Protein AF-A0A1F6B228-F1 (afdb_monomer_lite)

InterPro domains:
  IPR008949 Isoprenoid synthase domain superfamily [SSF48576] (364-583)

Organism: NCBI:txid1798397

Sequence (684 aa):
MNNAIENLRYTPLNIPSGSLLDMESRSGYDFNAFLFERIEQVRRDLQSYGTLFQTDKNGYFFKAIFGQNGKITDAFYLWENIAYKVLLARNNSDVLIGDDRKSFLDPFPVQINAAAFTRILSEELSNISRENGDEKVRTALSAINRRTWPIRERLGNYIFGHELGSDSNIFFFLAAGHIIRESDYEAEKILTHLRTNNLFNKESFEQCPPLYAFLSQIILIYGEDTEFEKFVLGLHDNMMESSWDDWKVGLRLLRGIFDRFEYIFGDKDRENGRVKLDLDISKKSLVLNVNKALRERFMFKVYSERSQVIAVETIRDAEADPDNFWEIIFDREIANTLKRLFTGKGMEKLKDNYEAAMAENKQKPDLFLMLAHSFGLPKKIAQILAATNHMAFGGALKPIDQIIDREHQRKGKQSMLAKNGLSRTLNSSLRTIVKVLKSTLDDQDLSEKFLDMLDISAEADEDSRNLTWESTPEEHFRVMYVINTAFSWFVEYFGNKTGLKDAGNYLSKYHANYLGLLYEIVCDIEDVMPQKITAESGKDYGTKITLPLTIMVNLTENELPDKLKPQLKDDIEFIKNFFEQEKNRKSKSLEQITGDAKNDLIKALNIGQKYRKYIVAKLLALPQLQKIYLQSHYFLKLGFDSFPVKDELNKRYYEIFKRVLDETWNKLQSFAEVNGDVKEEKPE

pLDDT: mean 73.5, std 18.26, range [21.94, 95.75]

Secondary structure (DSSP, 8-state):
-------------------S----------HHHHHHHHHHHHHHHHHHHHHHTT-STT-HHHHHHH-TT--HHHHHHHHHHHHHHHHHHGGGT-EEE---TT-TTS---EEEEHHHHHHHHHHHHHHH-SSSHHHHHHHHHHHHHTTSSSEEEETTEEEES-SSSS-STHHHHHHHHHHHHHHTT-HHHHHHHHHHTT-SSHHHHHH-HHHHHHHHHHHHHHS-HHHHHHHHHHHHHHTTSS-HHHHHHHHHHHHHHHHHHHHHH-----SS--------HHHHHHHHHHHHHHHHHHHHHHHHTPPPSS-HHHHHHHHHSGGGHHHHHIIIIIHHHHHHHH-STT-GGGHHHHHHHHHS-THHHHHHHHHHHHTT--HHHHHHHHHHHHHHIIIIIHHHHHHHHT--EETTEE-HHHHH-HHHHHHHHHHHHHHHHHHSTT-HHHHHHHHHHHHHHHHHHHHHHT--TT--HHHHHHHHHHHHHHHHHHHHHHHHHTT-HHHHHHHHHHHHHIIIIIHHHHHHHHHHS-SS--TTTTSSTTT---HHHHHHHT--GGGS-TTTGGGHHHHHHHHHHHHHHHHHH---STTT--THHHHHHHHHHHHHHHHHHHHHHHHHH-HHHHHHHHHHHHHHHHHHHTSS---HHHHHHHHHHHHHHHHHHHHHHHHHH-----------

Foldseek 3Di:
DDDDDDDPDPPPPDDDDDDPQDDDDDDDDPVVVVVVLQLVVVVVVVVCVVCLLVPPVVCVLVCVQQNPPRDSVVVLLLLLQLLQQLLLCVVVVQWDWDDPPDALPDQIKIKGALVSSLVSNLVSSCVSDVPQSVVNSVSVVVCQCVVSDQWHDDPRIIIRHDPPSDDNLVSLLSPLVNLCVVQVLALVSSQVVCVVSVCLDLVNLSRRLSNLLNNLVCSLVPNDLVRSLSNLVVSLVSLPDDDPVSNVSNVSSLCSNVVVVCVLPPPPDDDDPDDRPPDDPVSVVSNVVSVVVSLLVVLLVLLVPQDDLFDPVLQVVLVVPVVCNLVSRCVPRALVLLCVLQPDVPRPLQVVLSVQLNVPDSNLLSLQLLLLNLLSHHNNVSNLLSSLLSCLVSRAVVLVVCLVLVPQDDPNHGHPCVVPNDVSSNVRNVVSLVSSCVSCVSPPVVNVLLVVLVVLLVVLLVQQQVDDLPDDPVSLLVSLLSNFLSVLVSLCVSCVVSVLNQLSVLSSLLRSLQVRPLVVLLVVCCAQANPDDDQRHQQCQLRGCHLLLSLLLVDALVLDDPVCNVCSVVLSVLSVVLSNVCVVVSQGTLNRDDDPNNVSSVSSNVSSNVCQLSSLVVVVVPPVNVVSLVSSLVSLVSSLVSRSDDDPSSVVSSVVSNVSSVVSVVSSVVSNVPDDDPPPPDDD

Structure (mmCIF, N/CA/C/O backbone):
data_AF-A0A1F6B228-F1
#
_entry.id   AF-A0A1F6B228-F1
#
loop_
_atom_site.group_PDB
_atom_site.id
_atom_site.type_symbol
_atom_site.label_atom_id
_atom_site.label_alt_id
_atom_site.label_comp_id
_atom_site.label_asym_id
_atom_site.label_entity_id
_atom_site.label_seq_id
_atom_site.pdbx_PDB_ins_code
_atom_site.Cartn_x
_atom_site.Cartn_y
_atom_site.Cartn_z
_atom_site.occupancy
_atom_site.B_iso_or_equiv
_atom_site.auth_seq_id
_atom_site.auth_comp_id
_atom_site.auth_asym_id
_atom_site.auth_atom_id
_atom_site.pdbx_PDB_model_num
ATOM 1 N N . MET A 1 1 ? -28.358 -43.775 -11.595 1.00 25.27 1 MET A N 1
ATOM 2 C CA . MET A 1 1 ? -27.108 -44.248 -12.225 1.00 25.27 1 MET A CA 1
ATOM 3 C C . MET A 1 1 ? -26.102 -43.115 -12.144 1.00 25.27 1 MET A C 1
ATOM 5 O O . MET A 1 1 ? -26.347 -42.066 -12.720 1.00 25.27 1 MET A O 1
ATOM 9 N N . ASN A 1 2 ? -25.062 -43.320 -11.335 1.00 28.94 2 ASN A N 1
ATOM 10 C CA . ASN A 1 2 ? -23.889 -42.455 -11.192 1.00 28.94 2 ASN A CA 1
ATOM 11 C C . ASN A 1 2 ? -22.967 -42.548 -12.419 1.00 28.94 2 ASN A C 1
ATOM 13 O O . ASN A 1 2 ? -22.981 -43.581 -13.086 1.00 28.94 2 ASN A O 1
ATOM 17 N N . ASN A 1 3 ? -22.170 -41.491 -12.641 1.00 25.50 3 ASN A N 1
ATOM 18 C CA . ASN A 1 3 ? -20.716 -41.471 -12.931 1.00 25.50 3 ASN A CA 1
ATOM 19 C C . ASN A 1 3 ? -20.323 -40.002 -13.250 1.00 25.50 3 ASN A C 1
ATOM 21 O O . ASN A 1 3 ? -20.714 -39.496 -14.294 1.00 25.50 3 ASN A O 1
ATOM 25 N N . ALA A 1 4 ? -19.824 -39.175 -12.320 1.00 26.83 4 ALA A N 1
ATOM 26 C CA . ALA A 1 4 ? -18.502 -39.149 -11.662 1.00 26.83 4 ALA A CA 1
ATOM 27 C C . ALA A 1 4 ? -17.342 -38.668 -12.564 1.00 26.83 4 ALA A C 1
ATOM 29 O O . ALA A 1 4 ? -16.870 -39.458 -13.370 1.00 26.83 4 ALA A O 1
ATOM 30 N N . ILE A 1 5 ? -16.903 -37.409 -12.358 1.00 26.16 5 ILE A N 1
ATOM 31 C CA . ILE A 1 5 ? -15.515 -36.866 -12.285 1.00 26.16 5 ILE A CA 1
ATOM 32 C C . ILE A 1 5 ? -15.665 -35.536 -11.492 1.00 26.16 5 ILE A C 1
ATOM 34 O O . ILE A 1 5 ? -16.305 -34.620 -11.994 1.00 26.16 5 ILE A O 1
ATOM 38 N N . GLU A 1 6 ? -15.425 -35.402 -10.181 1.00 26.92 6 GLU A N 1
ATOM 39 C CA . GLU A 1 6 ? -14.188 -35.454 -9.369 1.00 26.92 6 GLU A CA 1
ATOM 40 C C . GLU A 1 6 ? -13.064 -34.460 -9.748 1.00 26.92 6 GLU A C 1
ATOM 42 O O . GLU A 1 6 ? -12.483 -34.530 -10.823 1.00 26.92 6 GLU A O 1
ATOM 47 N N . ASN A 1 7 ? -12.692 -33.624 -8.760 1.00 24.73 7 ASN A N 1
ATOM 48 C CA . ASN A 1 7 ? -11.518 -32.734 -8.645 1.00 24.73 7 ASN A CA 1
ATOM 49 C C . ASN A 1 7 ? -11.623 -31.270 -9.126 1.00 24.73 7 ASN A C 1
ATOM 51 O O . ASN A 1 7 ? -10.903 -30.840 -10.020 1.00 24.73 7 ASN A O 1
ATOM 55 N N . LEU A 1 8 ? -12.339 -30.442 -8.358 1.00 23.88 8 LEU A N 1
ATOM 56 C CA . LEU A 1 8 ? -11.770 -29.160 -7.917 1.00 23.88 8 LEU A CA 1
ATOM 57 C C . LEU A 1 8 ? -11.366 -29.320 -6.451 1.00 23.88 8 LEU A C 1
ATOM 59 O O . LEU A 1 8 ? -12.151 -29.110 -5.528 1.00 23.88 8 LEU A O 1
ATOM 63 N N . ARG A 1 9 ? -10.126 -29.778 -6.258 1.00 23.72 9 ARG A N 1
ATOM 64 C CA . ARG A 1 9 ? -9.445 -29.770 -4.966 1.00 23.72 9 ARG A CA 1
ATOM 65 C C . ARG A 1 9 ? -9.273 -28.313 -4.539 1.00 23.72 9 ARG A C 1
ATOM 67 O O . ARG A 1 9 ? -8.336 -27.648 -4.967 1.00 23.72 9 ARG A O 1
ATOM 74 N N . TYR A 1 10 ? -10.163 -27.832 -3.680 1.00 23.12 10 TYR A N 1
ATOM 75 C CA . TYR A 1 10 ? -9.790 -26.799 -2.725 1.00 23.12 10 TYR A CA 1
ATOM 76 C C . TYR A 1 10 ? -8.822 -27.466 -1.751 1.00 23.12 10 TYR A C 1
ATOM 78 O O . TYR A 1 10 ? -9.229 -28.189 -0.845 1.00 23.12 10 TYR A O 1
ATOM 86 N N . THR A 1 11 ? -7.524 -27.297 -1.985 1.00 21.94 11 THR A N 1
ATOM 87 C CA . THR A 1 11 ? -6.540 -27.548 -0.937 1.00 21.94 11 THR A CA 1
ATOM 88 C C . THR A 1 11 ? -6.763 -26.463 0.118 1.00 21.94 11 THR A C 1
ATOM 90 O O . THR A 1 11 ? -6.633 -25.282 -0.213 1.00 21.94 11 THR A O 1
ATOM 93 N N . PRO A 1 12 ? -7.124 -26.805 1.366 1.00 23.69 12 PRO A N 1
ATOM 94 C CA . PRO A 1 12 ? -7.121 -25.831 2.439 1.00 23.69 12 PRO A CA 1
ATOM 95 C C . PRO A 1 12 ? -5.658 -25.475 2.693 1.00 23.69 12 PRO A C 1
ATOM 97 O O . PRO A 1 12 ? -4.878 -26.307 3.159 1.00 23.69 12 PRO A O 1
ATOM 100 N N . LEU A 1 13 ? -5.253 -24.260 2.330 1.00 22.14 13 LEU A N 1
ATOM 101 C CA . LEU A 1 13 ? -3.966 -23.746 2.769 1.00 22.14 13 LEU A CA 1
ATOM 102 C C . LEU A 1 13 ? -4.090 -23.415 4.254 1.00 22.14 13 LEU A C 1
ATOM 104 O O . LEU A 1 13 ? -4.792 -22.485 4.648 1.00 22.14 13 LEU A O 1
ATOM 108 N N . ASN A 1 14 ? -3.427 -24.260 5.046 1.00 23.16 14 ASN A N 1
ATOM 109 C CA . ASN A 1 14 ? -3.038 -24.036 6.429 1.00 23.16 14 ASN A CA 1
ATOM 110 C C . ASN A 1 14 ? -2.755 -22.555 6.673 1.00 23.16 14 ASN A C 1
ATOM 112 O O . ASN A 1 14 ? -1.840 -21.997 6.074 1.00 23.16 14 ASN A O 1
ATOM 116 N N . ILE A 1 15 ? -3.507 -21.959 7.591 1.00 23.72 15 ILE A N 1
ATOM 117 C CA . ILE A 1 15 ? -3.133 -20.715 8.252 1.00 23.72 15 ILE A CA 1
ATOM 118 C C . ILE A 1 15 ? -2.202 -21.133 9.396 1.00 23.72 15 ILE A C 1
ATOM 120 O O . ILE A 1 15 ? -2.685 -21.739 10.358 1.00 23.72 15 ILE A O 1
ATOM 124 N N . PRO A 1 16 ? -0.885 -20.863 9.340 1.00 22.61 16 PRO A N 1
ATOM 125 C CA . PRO A 1 16 ? -0.080 -20.884 10.544 1.00 22.61 16 PRO A CA 1
ATOM 126 C C . PRO A 1 16 ? -0.587 -19.747 11.429 1.00 22.61 16 PRO A C 1
ATOM 128 O O . PRO A 1 16 ? -0.636 -18.584 11.033 1.00 22.61 16 PRO A O 1
ATOM 131 N N . SER A 1 17 ? -1.027 -20.111 12.623 1.00 29.27 17 SER A N 1
ATOM 132 C CA . SER A 1 17 ? -1.380 -19.187 13.689 1.00 29.27 17 SER A CA 1
ATOM 133 C C . SER A 1 17 ? -0.135 -18.448 14.200 1.00 29.27 17 SER A C 1
ATOM 135 O O . SER A 1 17 ? 0.769 -19.089 14.733 1.00 29.27 17 SER A O 1
ATOM 137 N N . GLY A 1 18 ? -0.139 -17.118 14.087 1.00 21.98 18 GLY A N 1
ATOM 138 C CA . GLY A 1 18 ? 0.826 -16.164 14.658 1.00 21.98 18 GLY A CA 1
ATOM 139 C C . GLY A 1 18 ? 0.994 -14.983 13.692 1.00 21.98 18 GLY A C 1
ATOM 140 O O . GLY A 1 18 ? 1.109 -15.209 12.501 1.00 21.98 18 GLY A O 1
ATOM 141 N N . SER A 1 19 ? 0.957 -13.703 14.047 1.00 24.83 19 SER A N 1
ATOM 142 C CA . SER A 1 19 ? 0.969 -12.996 15.323 1.00 24.83 19 SER A CA 1
ATOM 143 C C . SER A 1 19 ? 0.242 -11.655 15.093 1.00 24.83 19 SER A C 1
ATOM 145 O O . SER A 1 19 ? 0.479 -10.956 14.107 1.00 24.83 19 SER A O 1
ATOM 147 N N . LEU A 1 20 ? -0.686 -11.313 15.992 1.00 28.52 20 LEU A N 1
ATOM 148 C CA . LEU A 1 20 ? -1.066 -9.928 16.268 1.00 28.52 20 LEU A CA 1
ATOM 149 C C . LEU A 1 20 ? 0.197 -9.263 16.819 1.00 28.52 20 LEU A C 1
ATOM 151 O O . LEU A 1 20 ? 0.476 -9.487 17.990 1.00 28.52 20 LEU A O 1
ATOM 155 N N . LEU A 1 21 ? 0.941 -8.539 15.972 1.00 24.02 21 LEU A N 1
ATOM 156 C CA . LEU A 1 21 ? 2.101 -7.696 16.303 1.00 24.02 21 LEU A CA 1
ATOM 157 C C . LEU A 1 21 ? 2.553 -7.802 17.766 1.00 24.02 21 LEU A C 1
ATOM 159 O O . LEU A 1 21 ? 1.971 -7.165 18.648 1.00 24.02 21 LEU A O 1
ATOM 163 N N . ASP A 1 22 ? 3.591 -8.613 17.959 1.00 27.20 22 ASP A N 1
ATOM 164 C CA . ASP A 1 22 ? 4.391 -8.781 19.165 1.00 27.20 22 ASP A CA 1
ATOM 165 C C . ASP A 1 22 ? 4.436 -7.517 20.036 1.00 27.20 22 ASP A C 1
ATOM 167 O O . ASP A 1 22 ? 5.222 -6.592 19.820 1.00 27.20 22 ASP A O 1
ATOM 171 N N . MET A 1 23 ? 3.621 -7.515 21.090 1.00 24.86 23 MET A N 1
ATOM 172 C CA . MET A 1 23 ? 4.014 -6.880 22.336 1.00 24.86 23 MET A CA 1
ATOM 173 C C . MET A 1 23 ? 4.769 -7.928 23.156 1.00 24.86 23 MET A C 1
ATOM 175 O O . MET A 1 23 ? 4.203 -8.925 23.589 1.00 24.86 23 MET A O 1
ATOM 179 N N . GLU A 1 24 ? 6.046 -7.620 23.374 1.00 25.58 24 GLU A N 1
ATOM 180 C CA . GLU A 1 24 ? 6.898 -8.072 24.479 1.00 25.58 24 GLU A CA 1
ATOM 181 C C . GLU A 1 24 ? 7.749 -9.337 24.269 1.00 25.58 24 GLU A C 1
ATOM 183 O O . GLU A 1 24 ? 7.374 -10.489 24.464 1.00 25.58 24 GLU A O 1
ATOM 188 N N . SER A 1 25 ? 9.015 -9.064 23.963 1.00 27.27 25 SER A N 1
ATOM 189 C CA . SER A 1 25 ? 10.137 -9.987 24.025 1.00 27.27 25 SER A CA 1
ATOM 190 C C . SER A 1 25 ? 10.429 -10.503 25.449 1.00 27.27 25 SER A C 1
ATOM 192 O O . SER A 1 25 ? 10.703 -9.710 26.346 1.00 27.27 25 SER A O 1
ATOM 194 N N . ARG A 1 26 ? 10.555 -11.835 25.570 1.00 28.95 26 ARG A N 1
ATOM 195 C CA . ARG A 1 26 ? 11.426 -12.624 26.481 1.00 28.95 26 ARG A CA 1
ATOM 196 C C . ARG A 1 26 ? 11.286 -12.444 28.009 1.00 28.95 26 ARG A C 1
ATOM 198 O O . ARG A 1 26 ? 11.948 -11.608 28.608 1.00 28.95 26 ARG A O 1
ATOM 205 N N . SER A 1 27 ? 10.683 -13.434 28.673 1.00 25.88 27 SER A N 1
ATOM 206 C CA . SER A 1 27 ? 11.381 -14.364 29.594 1.00 25.88 27 SER A CA 1
ATOM 207 C C . SER A 1 27 ? 10.422 -15.478 30.042 1.00 25.88 27 SER A C 1
ATOM 209 O O . SER A 1 27 ? 9.221 -15.267 30.152 1.00 25.88 27 SER A O 1
ATOM 211 N N . GLY A 1 28 ? 10.944 -16.699 30.185 1.00 30.45 28 GLY A N 1
ATOM 212 C CA . GLY A 1 28 ? 10.152 -17.924 30.304 1.00 30.45 28 GLY A CA 1
ATOM 213 C C . GLY A 1 28 ? 9.230 -17.972 31.523 1.00 30.45 28 GLY A C 1
ATOM 214 O O . GLY A 1 28 ? 9.692 -17.949 32.658 1.00 30.45 28 GLY A O 1
ATOM 215 N N . TYR A 1 29 ? 7.938 -18.123 31.253 1.00 30.42 29 TYR A N 1
ATOM 216 C CA . TYR A 1 29 ? 6.919 -18.650 32.156 1.00 30.42 29 TYR A CA 1
ATOM 217 C C . TYR A 1 29 ? 5.883 -19.344 31.263 1.00 30.42 29 TYR A C 1
ATOM 219 O O . TYR A 1 29 ? 5.405 -18.741 30.302 1.00 30.42 29 TYR A O 1
ATOM 227 N N . ASP A 1 30 ? 5.582 -20.620 31.513 1.00 33.47 30 ASP A N 1
ATOM 228 C CA . ASP A 1 30 ? 4.653 -21.401 30.684 1.00 33.47 30 ASP A CA 1
ATOM 229 C C . ASP A 1 30 ? 3.194 -20.995 30.973 1.00 33.47 30 ASP A C 1
ATOM 231 O O . ASP A 1 30 ? 2.464 -21.605 31.754 1.00 33.47 30 ASP A O 1
ATOM 235 N N . PHE A 1 31 ? 2.804 -19.881 30.356 1.00 32.62 31 PHE A N 1
ATOM 236 C CA . PHE A 1 31 ? 1.506 -19.212 30.444 1.00 32.62 31 PHE A CA 1
ATOM 237 C C . PHE A 1 31 ? 0.342 -20.083 29.938 1.00 32.62 31 PHE A C 1
ATOM 239 O O . PHE A 1 31 ? -0.798 -19.917 30.373 1.00 32.62 31 PHE A O 1
ATOM 246 N N . ASN A 1 32 ? 0.622 -21.062 29.073 1.00 30.61 32 ASN A N 1
ATOM 247 C CA . ASN A 1 32 ? -0.397 -21.947 28.512 1.00 30.61 32 ASN A CA 1
ATOM 248 C C . ASN A 1 32 ? -0.885 -22.989 29.529 1.00 30.61 32 ASN A C 1
ATOM 250 O O . ASN A 1 32 ? -2.069 -23.331 29.524 1.00 30.61 32 ASN A O 1
ATOM 254 N N . ALA A 1 33 ? -0.018 -23.433 30.447 1.00 30.38 33 ALA A N 1
ATOM 255 C CA . ALA A 1 33 ? -0.403 -24.313 31.553 1.00 30.38 33 ALA A CA 1
ATOM 256 C C . ALA A 1 33 ? -1.314 -23.594 32.571 1.00 30.38 33 ALA A C 1
ATOM 258 O O . ALA A 1 33 ? -2.300 -24.165 33.035 1.00 30.38 33 ALA A O 1
ATOM 259 N N . PHE A 1 34 ? -1.051 -22.309 32.835 1.00 35.34 34 PHE A N 1
ATOM 260 C CA . PHE A 1 34 ? -1.865 -21.449 33.707 1.00 35.34 34 PHE A CA 1
ATOM 261 C C . PHE A 1 34 ? -3.243 -21.107 33.101 1.00 35.34 34 PHE A C 1
ATOM 263 O O . PHE A 1 34 ? -4.259 -21.101 33.803 1.00 35.34 34 PHE A O 1
ATOM 270 N N . LEU A 1 35 ? -3.311 -20.878 31.782 1.00 33.84 35 LEU A N 1
ATOM 271 C CA . LEU A 1 35 ? -4.570 -20.609 31.073 1.00 33.84 35 LEU A CA 1
ATOM 272 C C . LEU A 1 35 ? -5.521 -21.813 31.090 1.00 33.84 35 LEU A C 1
ATOM 274 O O . LEU A 1 35 ? -6.735 -21.659 31.234 1.00 33.84 35 LEU A O 1
ATOM 278 N N . PHE A 1 36 ? -4.979 -23.023 30.949 1.00 37.59 36 PHE A N 1
ATOM 279 C CA . PHE A 1 36 ? -5.780 -24.242 30.872 1.00 37.59 36 PHE A CA 1
ATOM 280 C C . PHE A 1 36 ? -6.438 -24.606 32.214 1.00 37.59 36 PHE A C 1
ATOM 282 O O . PHE A 1 36 ? -7.551 -25.149 32.223 1.00 37.59 36 PHE A O 1
ATOM 289 N N . GLU A 1 37 ? -5.794 -24.253 33.330 1.00 38.16 37 GLU A N 1
ATOM 290 C CA . GLU A 1 37 ? -6.343 -24.338 34.690 1.00 38.16 37 GLU A CA 1
ATOM 291 C C . GLU A 1 37 ? -7.512 -23.357 34.881 1.00 38.16 37 GLU A C 1
ATOM 293 O O . GLU A 1 37 ? -8.592 -23.762 35.308 1.00 38.16 37 GLU A O 1
ATOM 298 N N . ARG A 1 38 ? -7.353 -22.096 34.452 1.00 41.47 38 ARG A N 1
ATOM 299 C CA . ARG A 1 38 ? -8.376 -21.030 34.548 1.00 41.47 38 ARG A CA 1
ATOM 300 C C . ARG A 1 38 ? -9.681 -21.349 33.811 1.00 41.47 38 ARG A C 1
ATOM 302 O O . ARG A 1 38 ? -10.763 -21.049 34.302 1.00 41.47 38 ARG A O 1
ATOM 309 N N . ILE A 1 39 ? -9.579 -21.978 32.647 1.00 39.31 39 ILE A N 1
ATOM 310 C CA . ILE A 1 39 ? -10.704 -22.359 31.773 1.00 39.31 39 ILE A CA 1
ATOM 311 C C . ILE A 1 39 ? -11.535 -23.495 32.393 1.00 39.31 39 ILE A C 1
ATOM 313 O O . ILE A 1 39 ? -12.764 -23.494 32.335 1.00 39.31 39 ILE A O 1
ATOM 317 N N . GLU A 1 40 ? -10.861 -24.466 33.012 1.00 41.00 40 GLU A N 1
ATOM 318 C CA . GLU A 1 40 ? -11.509 -25.583 33.711 1.00 41.00 40 GLU A CA 1
ATOM 319 C C . GLU A 1 40 ? -12.174 -25.123 35.003 1.00 41.00 40 GLU A C 1
ATOM 321 O O . GLU A 1 40 ? -13.224 -25.629 35.389 1.00 41.00 40 GLU A O 1
ATOM 326 N N . GLN A 1 41 ? -11.549 -24.144 35.653 1.00 42.03 41 GLN A N 1
ATOM 327 C CA . GLN A 1 41 ? -12.025 -23.508 36.865 1.00 42.03 41 GLN A CA 1
ATOM 328 C C . GLN A 1 41 ? -13.347 -22.771 36.594 1.00 42.03 41 GLN A C 1
ATOM 330 O O . GLN A 1 41 ? -14.344 -23.142 37.193 1.00 42.03 41 GLN A O 1
ATOM 335 N N . VAL A 1 42 ? -13.426 -21.895 35.579 1.00 39.69 42 VAL A N 1
ATOM 336 C CA . VAL A 1 42 ? -14.672 -21.178 35.202 1.00 39.69 42 VAL A CA 1
ATOM 337 C C . VAL A 1 42 ? -15.832 -22.131 34.896 1.00 39.69 42 VAL A C 1
ATOM 339 O O . VAL A 1 42 ? -16.987 -21.860 35.225 1.00 39.69 42 VAL A O 1
ATOM 342 N N . ARG A 1 43 ? -15.559 -23.282 34.276 1.00 39.59 43 ARG A N 1
ATOM 343 C CA . ARG A 1 43 ? -16.605 -24.278 34.030 1.00 39.59 43 ARG A CA 1
ATOM 344 C C . ARG A 1 43 ? -17.006 -25.055 35.283 1.00 39.59 43 ARG A C 1
ATOM 346 O O . ARG A 1 43 ? -18.199 -25.307 35.474 1.00 39.59 43 ARG A O 1
ATOM 353 N N . ARG A 1 44 ? -16.040 -25.464 36.109 1.00 42.50 44 ARG A N 1
ATOM 354 C CA . ARG A 1 44 ? -16.334 -26.045 37.427 1.00 42.50 44 ARG A CA 1
ATOM 355 C C . ARG A 1 44 ? -17.098 -25.052 38.284 1.00 42.50 44 ARG A C 1
ATOM 357 O O . ARG A 1 44 ? -17.966 -25.491 39.017 1.00 42.50 44 ARG A O 1
ATOM 364 N N . ASP A 1 45 ? -16.851 -23.759 38.127 1.00 42.19 45 ASP A N 1
ATOM 365 C CA . ASP A 1 45 ? -17.530 -22.679 38.826 1.00 42.19 45 ASP A CA 1
ATOM 366 C C . ASP A 1 45 ? -18.967 -22.507 38.331 1.00 42.19 45 ASP A C 1
ATOM 368 O O . ASP A 1 45 ? -19.891 -22.509 39.135 1.00 42.19 45 ASP A O 1
ATOM 372 N N . LEU A 1 46 ? -19.221 -22.538 37.019 1.00 40.44 46 LEU A N 1
ATOM 373 C CA . LEU A 1 46 ? -20.589 -22.583 36.473 1.00 40.44 46 LEU A CA 1
ATOM 374 C C . LEU A 1 46 ? -21.409 -23.776 37.005 1.00 40.44 46 LEU A C 1
ATOM 376 O O . LEU A 1 46 ? -22.591 -23.626 37.317 1.00 40.44 46 LEU A O 1
ATOM 380 N N . GLN A 1 47 ? -20.791 -24.952 37.150 1.00 41.25 47 GLN A N 1
ATOM 381 C CA . GLN A 1 47 ? -21.428 -26.117 37.779 1.00 41.25 47 GLN A CA 1
ATOM 382 C C . GLN A 1 47 ? -21.512 -25.980 39.308 1.00 41.25 47 GLN A C 1
ATOM 384 O O . GLN A 1 47 ? -22.511 -26.387 39.907 1.00 41.25 47 GLN A O 1
ATOM 389 N N . SER A 1 48 ? -20.503 -25.378 39.941 1.00 40.69 48 SER A N 1
ATOM 390 C CA . SER A 1 48 ? -20.428 -25.215 41.388 1.00 40.69 48 SER A CA 1
ATOM 391 C C . SER A 1 48 ? -21.381 -24.139 41.896 1.00 40.69 48 SER A C 1
ATOM 393 O O . SER A 1 48 ? -21.854 -24.267 43.017 1.00 40.69 48 SER A O 1
ATOM 395 N N . TYR A 1 49 ? -21.764 -23.143 41.092 1.00 44.28 49 TYR A N 1
ATOM 396 C CA . TYR A 1 49 ? -22.763 -22.140 41.466 1.00 44.28 49 TYR A CA 1
ATOM 397 C C . TYR A 1 49 ? -24.173 -22.724 41.513 1.00 44.28 49 TYR A C 1
ATOM 399 O O . TYR A 1 49 ? -24.895 -22.470 42.477 1.00 44.28 49 TYR A O 1
ATOM 407 N N . GLY A 1 50 ? -24.514 -23.620 40.579 1.00 39.22 50 GLY A N 1
ATOM 408 C CA . GLY A 1 50 ? -25.686 -24.490 40.718 1.00 39.22 50 GLY A CA 1
ATOM 409 C C . GLY A 1 50 ? -25.672 -25.270 42.039 1.00 39.22 50 GLY A C 1
ATOM 410 O O . GLY A 1 50 ? -26.721 -25.445 42.656 1.00 39.22 50 GLY A O 1
ATOM 411 N N . THR A 1 51 ? -24.482 -25.647 42.528 1.00 38.97 51 THR A N 1
ATOM 412 C CA . THR A 1 51 ? -24.305 -26.276 43.848 1.00 38.97 51 THR A CA 1
ATOM 413 C C . THR A 1 51 ? -24.128 -25.305 45.029 1.00 38.97 51 THR A C 1
ATOM 415 O O . THR A 1 51 ? -24.426 -25.705 46.143 1.00 38.97 51 THR A O 1
ATOM 418 N N . LEU A 1 52 ? -23.734 -24.033 44.857 1.00 41.62 52 LEU A N 1
ATOM 419 C CA . LEU A 1 52 ? -23.624 -23.015 45.924 1.00 41.62 52 LEU A CA 1
ATOM 420 C C . LEU A 1 52 ? -25.004 -22.551 46.393 1.00 41.62 52 LEU A C 1
ATOM 422 O O . LEU A 1 52 ? -25.191 -22.262 47.571 1.00 41.62 52 LEU A O 1
ATOM 426 N N . PHE A 1 53 ? -26.002 -22.582 45.508 1.00 43.28 53 PHE A N 1
ATOM 427 C CA . PHE A 1 53 ? -27.409 -22.493 45.911 1.00 43.28 53 PHE A CA 1
ATOM 428 C C . PHE A 1 53 ? -27.899 -23.754 46.654 1.00 43.28 53 PHE A C 1
ATOM 430 O O . PHE A 1 53 ? -28.962 -23.723 47.270 1.00 43.28 53 PHE A O 1
ATOM 437 N N . GLN A 1 54 ? -27.126 -24.848 46.627 1.00 40.81 54 GLN A N 1
ATOM 438 C CA . GLN A 1 54 ? -27.419 -26.128 47.286 1.00 40.81 54 GLN A CA 1
ATOM 439 C C . GLN A 1 54 ? -26.527 -26.412 48.517 1.00 40.81 54 GLN A C 1
ATOM 441 O O . GLN A 1 54 ? -26.806 -27.364 49.245 1.00 40.81 54 GLN A O 1
ATOM 446 N N . THR A 1 55 ? -25.464 -25.635 48.787 1.00 43.19 55 THR A N 1
ATOM 447 C CA . THR A 1 55 ? -24.452 -25.968 49.816 1.00 43.19 55 THR A C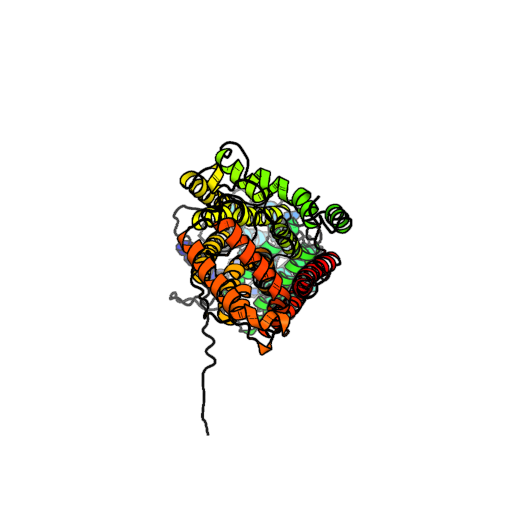A 1
ATOM 448 C C . THR A 1 55 ? -24.835 -25.603 51.249 1.00 43.19 55 THR A C 1
ATOM 450 O O . THR A 1 55 ? -24.144 -26.027 52.181 1.00 43.19 55 THR A O 1
ATOM 453 N N . ASP A 1 56 ? -25.949 -24.907 51.485 1.00 50.00 56 ASP A N 1
ATOM 454 C CA . ASP A 1 56 ? -26.532 -24.890 52.824 1.00 50.00 56 ASP A CA 1
ATOM 455 C C . ASP A 1 56 ? -27.163 -26.264 53.065 1.00 50.00 56 ASP A C 1
ATOM 457 O O . ASP A 1 56 ? -28.290 -26.522 52.645 1.00 50.00 56 ASP A O 1
ATOM 461 N N . LYS A 1 57 ? -26.415 -27.163 53.719 1.00 44.75 57 LYS A N 1
ATOM 462 C CA . LYS A 1 57 ? -26.783 -28.569 53.965 1.00 44.75 57 LYS A CA 1
ATOM 463 C C . LYS A 1 57 ? -28.173 -28.772 54.603 1.00 44.75 57 LYS A C 1
ATOM 465 O O . LYS A 1 57 ? -28.606 -29.915 54.666 1.00 44.75 57 LYS A O 1
ATOM 470 N N . ASN A 1 58 ? -28.877 -27.712 55.029 1.00 50.00 58 ASN A N 1
ATOM 471 C CA . ASN A 1 58 ? -30.287 -27.732 55.454 1.00 50.00 58 ASN A CA 1
ATOM 472 C C . ASN A 1 58 ? -31.165 -26.565 54.913 1.00 50.00 58 ASN A C 1
ATOM 474 O O . ASN A 1 58 ? -32.351 -26.465 55.267 1.00 50.00 58 ASN A O 1
ATOM 478 N N . GLY A 1 59 ? -30.617 -25.676 54.072 1.00 57.88 59 GLY A N 1
ATOM 479 C CA . GLY A 1 59 ? -31.300 -24.491 53.532 1.00 57.88 59 GLY A CA 1
ATOM 480 C C . GLY A 1 59 ? -31.732 -23.469 54.591 1.00 57.88 59 GLY A C 1
ATOM 481 O O . GLY A 1 59 ? -32.709 -22.758 54.374 1.00 57.88 59 GLY A O 1
ATOM 482 N N . TYR A 1 60 ? -31.078 -23.429 55.754 1.00 67.12 60 TYR A N 1
ATOM 483 C CA . TYR A 1 60 ? -31.457 -22.580 56.886 1.00 67.12 60 TYR A CA 1
ATOM 484 C C . TYR A 1 60 ? -31.391 -21.083 56.553 1.00 67.12 60 TYR A C 1
ATOM 486 O O . TYR A 1 60 ? -32.368 -20.368 56.767 1.00 67.12 60 TYR A O 1
ATOM 494 N N . PHE A 1 61 ? -30.281 -20.609 55.983 1.00 67.44 61 PHE A N 1
ATOM 495 C CA . PHE A 1 61 ? -30.109 -19.197 55.622 1.00 67.44 61 PHE A CA 1
ATOM 496 C C . PHE A 1 61 ? -31.033 -18.798 54.475 1.00 67.44 61 PHE A C 1
ATOM 498 O O . PHE A 1 61 ? -31.654 -17.738 54.509 1.00 67.44 61 PHE A O 1
ATOM 505 N N . PHE A 1 62 ? -31.182 -19.688 53.494 1.00 71.25 62 PHE A N 1
ATOM 506 C CA . PHE A 1 62 ? -32.108 -19.493 52.387 1.00 71.25 62 PHE A CA 1
ATOM 507 C C . PHE A 1 62 ? -33.558 -19.375 52.891 1.00 71.25 62 PHE A C 1
ATOM 509 O O . PHE A 1 62 ? -34.244 -18.407 52.574 1.00 71.25 62 PHE A O 1
ATOM 516 N N . LYS A 1 63 ? -34.006 -20.291 53.760 1.00 73.62 63 LYS A N 1
ATOM 517 C CA . LYS A 1 63 ? -35.349 -20.252 54.367 1.00 73.62 63 LYS A CA 1
ATOM 518 C C . LYS A 1 63 ? -35.548 -19.047 55.286 1.00 73.62 63 LYS A C 1
ATOM 520 O O . LYS A 1 63 ? -36.656 -18.526 55.348 1.00 73.62 63 LYS A O 1
ATOM 525 N N . ALA A 1 64 ? -34.510 -18.585 55.982 1.00 75.25 64 ALA A N 1
ATOM 526 C CA . ALA A 1 64 ? -34.591 -17.394 56.828 1.00 75.25 64 ALA A CA 1
ATOM 527 C C . ALA A 1 64 ? -34.800 -16.108 56.005 1.00 75.25 64 ALA A C 1
ATOM 529 O O . ALA A 1 64 ? -35.516 -15.201 56.430 1.00 75.25 64 ALA A O 1
ATOM 530 N N . ILE A 1 65 ? -34.219 -16.038 54.805 1.00 74.94 65 ILE A N 1
ATOM 531 C CA . ILE A 1 65 ? -34.325 -14.867 53.928 1.00 74.94 65 ILE A CA 1
ATOM 532 C C . ILE A 1 65 ? -35.589 -14.933 53.054 1.00 74.94 65 ILE A C 1
ATOM 534 O O . ILE A 1 65 ? -36.344 -13.958 52.999 1.00 74.94 65 ILE A O 1
ATOM 538 N N . PHE A 1 66 ? -35.862 -16.078 52.422 1.00 76.12 66 PHE A N 1
ATOM 539 C CA . PHE A 1 66 ? -36.913 -16.244 51.404 1.00 76.12 66 PHE A CA 1
ATOM 540 C C . PHE A 1 66 ? -38.148 -17.025 51.888 1.00 76.12 66 PHE A C 1
ATOM 542 O O . PHE A 1 66 ? -39.127 -17.158 51.157 1.00 76.12 66 PHE A O 1
ATOM 549 N N . GLY A 1 67 ? -38.144 -17.522 53.126 1.00 74.69 67 GLY A N 1
ATOM 550 C CA . GLY A 1 67 ? -39.226 -18.338 53.677 1.00 74.69 67 GLY A CA 1
ATOM 551 C C . GLY A 1 67 ? -39.183 -19.801 53.219 1.00 74.69 67 GLY A C 1
ATOM 552 O O . GLY A 1 67 ? -38.348 -20.212 52.416 1.00 74.69 67 GLY A O 1
ATOM 553 N N . GLN A 1 68 ? -40.109 -20.616 53.737 1.00 72.56 68 GLN A N 1
ATOM 554 C CA . GLN A 1 68 ? -40.169 -22.056 53.432 1.00 72.56 68 GLN A CA 1
ATOM 555 C C . GLN A 1 68 ? -40.517 -22.369 51.966 1.00 72.56 68 GLN A C 1
ATOM 557 O O . GLN A 1 68 ? -40.165 -23.444 51.489 1.00 72.56 68 GLN A O 1
ATOM 562 N N . ASN A 1 69 ? -41.158 -21.429 51.262 1.00 71.25 69 ASN A N 1
ATOM 563 C CA . ASN A 1 69 ? -41.591 -21.573 49.868 1.00 71.25 69 ASN A CA 1
ATOM 564 C C . ASN A 1 69 ? -40.703 -20.811 48.864 1.00 71.25 69 ASN A C 1
ATOM 566 O O . ASN A 1 69 ? -41.070 -20.712 47.694 1.00 71.25 69 ASN A O 1
ATOM 570 N N . GLY A 1 70 ? -39.577 -20.237 49.306 1.00 67.88 70 GLY A N 1
ATOM 571 C CA . GLY A 1 70 ? -38.676 -19.484 48.431 1.00 67.88 70 GLY A CA 1
ATOM 572 C C . GLY A 1 70 ? -38.088 -20.351 47.314 1.00 67.88 70 GLY A C 1
ATOM 573 O O . GLY A 1 70 ? -37.784 -21.529 47.527 1.00 67.88 70 GLY A O 1
ATOM 574 N N . LYS A 1 71 ? -37.904 -19.774 46.124 1.00 68.25 71 LYS A N 1
ATOM 575 C CA . LYS A 1 71 ? -37.283 -20.443 44.971 1.00 68.25 71 LYS A CA 1
ATOM 576 C C . LYS A 1 71 ? -35.856 -19.958 44.767 1.00 68.25 71 LYS A C 1
ATOM 578 O O . LYS A 1 71 ? -35.531 -18.805 45.026 1.00 68.25 71 LYS A O 1
ATOM 583 N N . ILE A 1 72 ? -34.992 -20.828 44.249 1.00 65.69 72 ILE A N 1
ATOM 584 C CA . ILE A 1 72 ? -33.594 -20.478 43.939 1.00 65.69 72 ILE A CA 1
ATOM 585 C C . ILE A 1 72 ? -33.519 -19.282 42.973 1.00 65.69 72 ILE A C 1
ATOM 587 O O . ILE A 1 72 ? -32.628 -18.445 43.095 1.00 65.69 72 ILE A O 1
ATOM 591 N N . THR A 1 73 ? -34.498 -19.156 42.074 1.00 66.19 73 THR A N 1
ATOM 592 C CA . THR A 1 73 ? -34.661 -17.997 41.185 1.00 66.19 73 THR A CA 1
ATOM 593 C C . THR A 1 73 ? -34.794 -16.678 41.946 1.00 66.19 73 THR A C 1
ATOM 595 O O . THR A 1 73 ? -34.257 -15.674 41.497 1.00 66.19 73 THR A O 1
ATOM 598 N N . ASP A 1 74 ? -35.429 -16.673 43.120 1.00 73.06 74 ASP A N 1
ATOM 599 C CA . ASP A 1 74 ? -35.623 -15.463 43.930 1.00 73.06 74 ASP A CA 1
ATOM 600 C C . ASP A 1 74 ? -34.295 -14.987 44.532 1.00 73.06 74 ASP A C 1
ATOM 602 O O . ASP A 1 74 ? -34.011 -13.790 44.577 1.00 73.06 74 ASP A O 1
ATOM 606 N N . ALA A 1 75 ? -33.439 -15.931 44.937 1.00 71.44 75 ALA A N 1
ATOM 607 C CA . ALA A 1 75 ? -32.080 -15.614 45.356 1.00 71.44 75 ALA A CA 1
ATOM 608 C C . ALA A 1 75 ? -31.239 -15.102 44.188 1.00 71.44 75 ALA A C 1
ATOM 610 O O . ALA A 1 75 ? -30.489 -14.147 44.360 1.00 71.44 75 ALA A O 1
ATOM 611 N N . PHE A 1 76 ? -31.382 -15.697 43.004 1.00 71.31 76 PHE A N 1
ATOM 612 C CA . PHE A 1 76 ? -30.685 -15.234 41.808 1.00 71.31 76 PHE A CA 1
ATOM 613 C C . PHE A 1 76 ? -31.074 -13.790 41.448 1.00 71.31 76 PHE A C 1
ATOM 615 O O . PHE A 1 76 ? -30.189 -12.957 41.276 1.00 71.31 76 PHE A O 1
ATOM 622 N N . TYR A 1 77 ? -32.367 -13.450 41.467 1.00 77.12 77 TYR A N 1
ATOM 623 C CA . TYR A 1 77 ? -32.837 -12.081 41.215 1.00 77.12 77 TYR A CA 1
ATOM 624 C C . TYR A 1 77 ? -32.371 -11.075 42.267 1.00 77.12 77 TYR A C 1
ATOM 626 O O . TYR A 1 77 ? -31.980 -9.962 41.916 1.00 77.12 77 TYR A O 1
ATOM 634 N N . LEU A 1 78 ? -32.354 -11.462 43.547 1.00 80.69 78 LEU A N 1
ATOM 635 C CA . LEU A 1 78 ? -31.771 -10.620 44.593 1.00 80.69 78 LEU A CA 1
ATOM 636 C C . LEU A 1 78 ? -30.300 -10.303 44.280 1.00 80.69 78 LEU A C 1
ATOM 638 O O . LEU A 1 78 ? -29.860 -9.166 44.440 1.00 80.69 78 LEU A O 1
ATOM 642 N N . TRP A 1 79 ? -29.542 -11.288 43.801 1.00 77.50 79 TRP A N 1
ATOM 643 C CA . TRP A 1 79 ? -28.130 -11.111 43.473 1.00 77.50 79 TRP A CA 1
ATOM 644 C C . TRP A 1 79 ? -27.876 -10.247 42.253 1.00 77.50 79 TRP A C 1
ATOM 646 O O . TRP A 1 79 ? -26.986 -9.398 42.295 1.00 77.50 79 TRP A O 1
ATOM 656 N N . GLU A 1 80 ? -28.657 -10.439 41.197 1.00 82.12 80 GLU A N 1
ATOM 657 C CA . GLU A 1 80 ? -28.642 -9.568 40.025 1.00 82.12 80 GLU A CA 1
ATOM 658 C C . GLU A 1 80 ? -28.896 -8.112 40.429 1.00 82.12 80 GLU A C 1
ATOM 660 O O . GLU A 1 80 ? -28.116 -7.224 40.079 1.00 82.12 80 GLU A O 1
ATOM 665 N N . ASN A 1 81 ? -29.929 -7.872 41.245 1.00 87.38 81 ASN A N 1
ATOM 666 C CA . ASN A 1 81 ? -30.275 -6.533 41.716 1.00 87.38 81 ASN A CA 1
ATOM 667 C C . ASN A 1 81 ? -29.177 -5.913 42.590 1.00 87.38 81 ASN A C 1
ATOM 669 O O . ASN A 1 81 ? -28.830 -4.747 42.398 1.00 87.38 81 ASN A O 1
ATOM 673 N N . ILE A 1 82 ? -28.606 -6.670 43.535 1.00 87.94 82 ILE A N 1
ATOM 674 C CA . ILE A 1 82 ? -27.506 -6.182 44.381 1.00 87.94 82 ILE A CA 1
ATOM 675 C C . ILE A 1 82 ? -26.289 -5.845 43.518 1.00 87.94 82 ILE A C 1
ATOM 677 O O . ILE A 1 82 ? -25.731 -4.758 43.661 1.00 87.94 82 ILE A O 1
ATOM 681 N N . ALA A 1 83 ? -25.883 -6.741 42.614 1.00 85.88 83 ALA A N 1
ATOM 682 C CA . ALA A 1 83 ? -24.735 -6.514 41.740 1.00 85.88 83 ALA A CA 1
ATOM 683 C C . ALA A 1 83 ? -24.940 -5.268 40.866 1.00 85.88 83 ALA A C 1
ATOM 685 O O . ALA A 1 83 ? -24.049 -4.425 40.768 1.00 85.88 83 ALA A O 1
ATOM 686 N N . TYR A 1 84 ? -26.137 -5.101 40.307 1.00 90.44 84 TYR A N 1
ATOM 687 C CA . TYR A 1 84 ? -26.494 -3.924 39.525 1.00 90.44 84 TYR A CA 1
ATOM 688 C C . TYR A 1 84 ? -26.494 -2.629 40.355 1.00 90.44 84 TYR A C 1
ATOM 690 O O . TYR A 1 84 ? -25.882 -1.640 39.955 1.00 90.44 84 TYR A O 1
ATOM 698 N N . LYS A 1 85 ? -27.095 -2.618 41.550 1.00 91.50 85 LYS A N 1
ATOM 699 C CA . LYS A 1 85 ? -27.080 -1.434 42.428 1.00 91.50 85 LYS A CA 1
ATOM 700 C C . LYS A 1 85 ? -25.671 -1.049 42.871 1.00 91.50 85 LYS A C 1
ATOM 702 O O . LYS A 1 85 ? -25.345 0.136 42.913 1.00 91.50 85 LYS A O 1
ATOM 707 N N . VAL A 1 86 ? -24.823 -2.032 43.166 1.00 90.44 86 VAL A N 1
ATOM 708 C CA . VAL A 1 86 ? -23.400 -1.800 43.449 1.00 90.44 86 VAL A CA 1
ATOM 709 C C . VAL A 1 86 ? -22.707 -1.220 42.214 1.00 90.44 86 VAL A C 1
ATOM 711 O O . VAL A 1 86 ? -21.965 -0.251 42.337 1.00 90.44 86 VAL A O 1
ATOM 714 N N . LEU A 1 87 ? -22.994 -1.733 41.015 1.00 88.88 87 LEU A N 1
ATOM 715 C CA . LEU A 1 87 ? -22.441 -1.203 39.766 1.00 88.88 87 LEU A CA 1
ATOM 716 C C . LEU A 1 87 ? -22.800 0.279 39.558 1.00 88.88 87 LEU A C 1
ATOM 718 O O . LEU A 1 87 ? -21.943 1.034 39.099 1.00 88.88 87 LEU A O 1
ATOM 722 N N . LEU A 1 88 ? -24.024 0.696 39.904 1.00 89.25 88 LEU A N 1
ATOM 723 C CA . LEU A 1 88 ? -24.470 2.095 39.830 1.00 89.25 88 LEU A CA 1
ATOM 724 C C . LEU A 1 88 ? -23.851 2.985 40.917 1.00 89.25 88 LEU A C 1
ATOM 726 O O . LEU A 1 88 ? -23.547 4.152 40.664 1.00 89.25 88 LEU A O 1
ATOM 730 N N . ALA A 1 89 ? -23.636 2.446 42.121 1.00 87.81 89 ALA A N 1
ATOM 731 C CA . ALA A 1 89 ? -23.073 3.188 43.251 1.00 87.81 89 ALA A CA 1
ATOM 732 C C . ALA A 1 89 ? -21.632 3.675 43.011 1.00 87.81 89 ALA A C 1
ATOM 734 O O . ALA A 1 89 ? -21.174 4.589 43.699 1.00 87.81 89 ALA A O 1
ATOM 735 N N . ARG A 1 90 ? -20.930 3.138 42.002 1.00 83.81 90 ARG A N 1
ATOM 736 C CA . ARG A 1 90 ? -19.588 3.603 41.610 1.00 83.81 90 ARG A CA 1
ATOM 737 C C . ARG A 1 90 ? -19.529 5.088 41.266 1.00 83.81 90 ARG A C 1
ATOM 739 O O . ARG A 1 90 ? -18.516 5.725 41.522 1.00 83.81 90 ARG A O 1
ATOM 746 N N . ASN A 1 91 ? -20.626 5.644 40.749 1.00 77.88 91 ASN A N 1
ATOM 747 C CA . ASN A 1 91 ? -20.704 7.056 40.371 1.00 77.88 91 ASN A CA 1
ATOM 748 C C . ASN A 1 91 ? -20.580 7.999 41.585 1.00 77.88 91 ASN A C 1
ATOM 750 O O . ASN A 1 91 ? -20.346 9.190 41.409 1.00 77.88 91 ASN A O 1
ATOM 754 N N . ASN A 1 92 ? -20.701 7.468 42.808 1.00 81.06 92 ASN A N 1
ATOM 755 C CA . ASN A 1 92 ? -20.577 8.213 44.061 1.00 81.06 92 ASN A CA 1
ATOM 756 C C . ASN A 1 92 ? -19.268 7.905 44.815 1.00 81.06 92 ASN A C 1
ATOM 758 O O . ASN A 1 92 ? -19.164 8.216 45.998 1.00 81.06 92 ASN A O 1
ATOM 762 N N . SER A 1 93 ? -18.283 7.271 44.164 1.00 76.62 93 SER A N 1
ATOM 763 C CA . SER A 1 93 ? -16.988 6.873 44.754 1.00 76.62 93 SER A CA 1
ATOM 764 C C . SER A 1 93 ? -17.063 5.846 45.896 1.00 76.62 93 SER A C 1
ATOM 766 O O . SER A 1 93 ? -16.053 5.558 46.534 1.00 76.62 93 SER A O 1
ATOM 768 N N . ASP A 1 94 ? -18.233 5.247 46.136 1.00 84.00 94 ASP A N 1
ATOM 769 C CA . ASP A 1 94 ? -18.429 4.188 47.138 1.00 84.00 94 ASP A CA 1
ATOM 770 C C . ASP A 1 94 ? -17.839 2.837 46.699 1.00 84.00 94 ASP A C 1
ATOM 772 O O . ASP A 1 94 ? -17.716 1.916 47.513 1.00 84.00 94 ASP A O 1
ATOM 776 N N . VAL A 1 95 ? -17.511 2.709 45.409 1.00 83.88 95 VAL A N 1
ATOM 777 C CA . VAL A 1 95 ? -17.058 1.471 44.773 1.00 83.88 95 VAL A CA 1
ATOM 778 C C . VAL A 1 95 ? -15.712 1.688 44.099 1.00 83.88 95 VAL A C 1
ATOM 780 O O . VAL A 1 95 ? -15.533 2.623 43.325 1.00 83.88 95 VAL A O 1
ATOM 783 N N . LEU A 1 96 ? -14.782 0.779 44.368 1.00 79.88 96 LEU A N 1
ATOM 784 C CA . LEU A 1 96 ? -13.475 0.698 43.736 1.00 79.88 96 LEU A CA 1
ATOM 785 C C . LEU A 1 96 ? -13.436 -0.543 42.849 1.00 79.88 96 LEU A C 1
ATOM 787 O O . LEU A 1 96 ? -13.592 -1.668 43.330 1.00 79.88 96 LEU A O 1
ATOM 791 N N . ILE A 1 97 ? -13.203 -0.334 41.559 1.00 74.06 97 ILE A N 1
ATOM 792 C CA . ILE A 1 97 ? -12.968 -1.401 40.587 1.00 74.06 97 ILE A CA 1
ATOM 793 C C . ILE A 1 97 ? -11.468 -1.390 40.285 1.00 74.06 97 ILE A C 1
ATOM 795 O O . ILE A 1 97 ? -10.926 -0.356 39.901 1.00 74.06 97 ILE A O 1
ATOM 799 N N . GLY A 1 98 ? -10.781 -2.503 40.559 1.00 62.06 98 GLY A N 1
ATOM 800 C CA . GLY A 1 98 ? -9.324 -2.588 40.421 1.00 62.06 98 GLY A CA 1
ATOM 801 C C . GLY A 1 98 ? -8.833 -2.317 38.996 1.00 62.06 98 GLY A C 1
ATOM 802 O O . GLY A 1 98 ? -9.439 -2.778 38.035 1.00 62.06 98 GLY A O 1
ATOM 803 N N . ASP A 1 99 ? -7.708 -1.606 38.885 1.00 53.09 99 ASP A N 1
ATOM 804 C CA . ASP A 1 99 ? -7.127 -1.116 37.627 1.00 53.09 99 ASP A CA 1
ATOM 805 C C . ASP A 1 99 ? -5.931 -1.966 37.144 1.00 53.09 99 ASP A C 1
ATOM 807 O O . ASP A 1 99 ? -4.925 -1.441 36.663 1.00 53.09 99 ASP A O 1
ATOM 811 N N . ASP A 1 100 ? -5.979 -3.290 37.331 1.00 49.91 100 ASP A N 1
ATOM 812 C CA . ASP A 1 100 ? -4.868 -4.172 36.936 1.00 49.91 100 ASP A CA 1
ATOM 813 C C . ASP A 1 100 ? -4.966 -4.502 35.435 1.00 49.91 100 ASP A C 1
ATOM 815 O O . ASP A 1 100 ? -5.439 -5.556 35.008 1.00 49.91 100 ASP A O 1
ATOM 819 N N . ARG A 1 101 ? -4.604 -3.515 34.608 1.00 51.38 101 ARG A N 1
ATOM 820 C CA . ARG A 1 101 ? -4.706 -3.563 33.143 1.00 51.38 101 ARG A CA 1
ATOM 821 C C . ARG A 1 101 ? -3.654 -4.506 32.553 1.00 51.38 101 ARG A C 1
ATOM 823 O O . ARG A 1 101 ? -2.570 -4.059 32.177 1.00 51.38 101 ARG A O 1
ATOM 830 N N . LYS A 1 102 ? -3.979 -5.792 32.406 1.00 45.06 102 LYS A N 1
ATOM 831 C CA . LYS A 1 102 ? -3.219 -6.711 31.533 1.00 45.06 102 LYS A CA 1
ATOM 832 C C . LYS A 1 102 ? -4.096 -7.445 30.511 1.00 45.06 102 LYS A C 1
ATOM 834 O O . LYS A 1 102 ? -3.641 -7.634 29.385 1.00 45.06 102 LYS A O 1
ATOM 839 N N . SER A 1 103 ? -5.363 -7.744 30.821 1.00 48.59 103 SER A N 1
ATOM 840 C CA . SER A 1 103 ? -6.332 -8.329 29.876 1.00 48.59 103 SER A CA 1
ATOM 841 C C . SER A 1 103 ? -7.797 -7.971 30.193 1.00 48.59 103 SER A C 1
ATOM 843 O O . SER A 1 103 ? -8.165 -7.725 31.335 1.00 48.59 103 SER A O 1
ATOM 845 N N . PHE A 1 104 ? -8.662 -7.995 29.169 1.00 48.84 104 PHE A N 1
ATOM 846 C CA . PHE A 1 104 ? -10.119 -7.766 29.255 1.00 48.84 104 PHE A CA 1
ATOM 847 C C . PHE A 1 104 ? -10.882 -8.848 30.040 1.00 48.84 104 PHE A C 1
ATOM 849 O O . PHE A 1 104 ? -12.037 -8.649 30.418 1.00 48.84 104 PHE A O 1
ATOM 856 N N . LEU A 1 105 ? -10.252 -10.009 30.231 1.00 48.41 105 LEU A N 1
ATOM 857 C CA . LEU A 1 105 ? -10.828 -11.191 30.873 1.00 48.41 105 LEU A CA 1
ATOM 858 C C . LEU A 1 105 ? -10.258 -11.438 32.274 1.00 48.41 105 LEU A C 1
ATOM 860 O O . LEU A 1 105 ? -10.700 -12.373 32.950 1.00 48.41 105 LEU A O 1
ATOM 864 N N . ASP A 1 106 ? -9.294 -10.626 32.714 1.00 52.59 106 ASP A N 1
ATOM 865 C CA . ASP A 1 106 ? -8.699 -10.785 34.034 1.00 52.59 106 ASP A CA 1
ATOM 866 C C . ASP A 1 106 ? -9.747 -10.536 35.129 1.00 52.59 106 ASP A C 1
ATOM 868 O O . ASP A 1 106 ? -10.666 -9.735 34.953 1.00 52.59 106 ASP A O 1
ATOM 872 N N . PRO A 1 107 ? -9.673 -11.254 36.259 1.00 55.09 107 PRO A N 1
ATOM 873 C CA . PRO A 1 107 ? -10.569 -11.031 37.379 1.00 55.09 107 PRO A CA 1
ATOM 874 C C . PRO A 1 107 ? -10.406 -9.604 37.937 1.00 55.09 107 PRO A C 1
ATOM 876 O O . PRO A 1 107 ? -9.404 -9.283 38.572 1.00 55.09 107 PRO A O 1
ATOM 879 N N . PHE A 1 108 ? -11.438 -8.775 37.767 1.00 63.53 108 PHE A N 1
ATOM 880 C CA . PHE A 1 108 ? -11.548 -7.440 38.363 1.00 63.53 108 PHE A CA 1
ATOM 881 C C . PHE A 1 108 ? -12.026 -7.513 39.817 1.00 63.53 108 PHE A C 1
ATOM 883 O O . PHE A 1 108 ? -13.163 -7.935 40.046 1.00 63.53 108 PHE A O 1
ATOM 890 N N . PRO A 1 109 ? -11.233 -7.111 40.821 1.00 69.19 109 PRO A N 1
ATOM 891 C CA . PRO A 1 109 ? -11.753 -6.989 42.171 1.00 69.19 109 PRO A CA 1
ATOM 892 C C . PRO A 1 109 ? -12.707 -5.793 42.226 1.00 69.19 109 PRO A C 1
ATOM 894 O O . PRO A 1 109 ? -12.302 -4.660 41.963 1.00 69.19 109 PRO A O 1
ATOM 897 N N . VAL A 1 110 ? -13.963 -6.046 42.594 1.00 77.75 110 VAL A N 1
ATOM 898 C CA . VAL A 1 110 ? -14.945 -4.991 42.866 1.00 77.75 110 VAL A CA 1
ATOM 899 C C . VAL A 1 110 ? -15.102 -4.878 44.370 1.00 77.75 110 VAL A C 1
ATOM 901 O O . VAL A 1 110 ? -15.447 -5.848 45.044 1.00 77.75 110 VAL A O 1
ATOM 904 N N . GLN A 1 111 ? -14.807 -3.701 44.907 1.00 85.50 111 GLN A N 1
ATOM 905 C CA . GLN A 1 111 ? -14.886 -3.413 46.333 1.00 85.50 111 GLN A CA 1
ATOM 906 C C . GLN A 1 111 ? -15.902 -2.311 46.556 1.00 85.50 111 GLN A C 1
ATOM 908 O O . GLN A 1 111 ? -15.887 -1.319 45.840 1.00 85.50 111 GLN A O 1
ATOM 913 N N . ILE A 1 112 ? -16.752 -2.458 47.558 1.00 88.88 112 ILE A N 1
ATOM 914 C CA . ILE A 1 112 ? -17.708 -1.433 47.967 1.00 88.88 112 ILE A CA 1
ATOM 915 C C . ILE A 1 112 ? -17.559 -1.166 49.460 1.00 88.88 112 ILE A C 1
ATOM 917 O O . ILE A 1 112 ? -17.375 -2.095 50.250 1.00 88.88 112 ILE A O 1
ATOM 921 N N . ASN A 1 113 ? -17.671 0.098 49.855 1.00 90.75 113 ASN A N 1
ATOM 922 C CA . ASN A 1 113 ? -17.680 0.483 51.259 1.00 90.75 113 ASN A CA 1
ATOM 923 C C . ASN A 1 113 ? -18.755 -0.287 52.053 1.00 90.75 113 ASN A C 1
ATOM 925 O O . ASN A 1 113 ? -19.893 -0.441 51.600 1.00 90.75 113 ASN A O 1
ATOM 929 N N . ALA A 1 114 ? -18.420 -0.747 53.263 1.00 88.44 114 ALA A N 1
ATOM 930 C CA . ALA A 1 114 ? -19.331 -1.539 54.090 1.00 88.44 114 ALA A CA 1
ATOM 931 C C . ALA A 1 114 ? -20.670 -0.850 54.390 1.00 88.44 114 ALA A C 1
ATOM 933 O O . ALA A 1 114 ? -21.714 -1.510 54.369 1.00 88.44 114 ALA A O 1
ATOM 934 N N . ALA A 1 115 ? -20.668 0.464 54.620 1.00 87.50 115 ALA A N 1
ATOM 935 C CA . ALA A 1 115 ? -21.888 1.225 54.870 1.00 87.50 115 ALA A CA 1
ATOM 936 C C . ALA A 1 115 ? -22.770 1.290 53.614 1.00 87.50 115 ALA A C 1
ATOM 938 O O . ALA A 1 115 ? -23.976 1.042 53.689 1.00 87.50 115 ALA A O 1
ATOM 939 N N . ALA A 1 116 ? -22.164 1.547 52.451 1.00 89.44 116 ALA A N 1
ATOM 940 C CA . ALA A 1 116 ? -22.870 1.595 51.174 1.00 89.44 116 ALA A CA 1
ATOM 941 C C . ALA A 1 116 ? -23.469 0.229 50.801 1.00 89.44 116 ALA A C 1
ATOM 943 O O . ALA A 1 116 ? -24.643 0.152 50.438 1.00 89.44 116 ALA A O 1
ATOM 944 N N . PHE A 1 117 ? -22.708 -0.855 50.970 1.00 90.31 117 PHE A N 1
ATOM 945 C CA . PHE A 1 117 ? -23.197 -2.213 50.727 1.00 90.31 117 PHE A CA 1
ATOM 946 C C . PHE A 1 117 ? -24.339 -2.600 51.669 1.00 90.31 117 PHE A C 1
ATOM 948 O O . PHE A 1 117 ? -25.354 -3.127 51.221 1.00 90.31 117 PHE A O 1
ATOM 955 N N . THR A 1 118 ? -24.208 -2.297 52.964 1.00 88.50 118 THR A N 1
ATOM 956 C CA . THR A 1 118 ? -25.251 -2.596 53.960 1.00 88.50 118 THR A CA 1
ATOM 957 C C . THR A 1 118 ? -26.550 -1.861 53.641 1.00 88.50 118 THR A C 1
ATOM 959 O O . THR A 1 118 ? -27.628 -2.440 53.769 1.00 88.50 118 THR A O 1
ATOM 962 N N . ARG A 1 119 ? -26.460 -0.611 53.169 1.00 89.56 119 ARG A N 1
ATOM 963 C CA . ARG A 1 119 ? -27.620 0.158 52.703 1.00 89.56 119 ARG A CA 1
ATOM 964 C C . ARG A 1 119 ? -28.299 -0.515 51.508 1.00 89.56 119 ARG A C 1
ATOM 966 O O . ARG A 1 119 ? -29.495 -0.772 51.582 1.00 89.56 119 ARG A O 1
ATOM 973 N N . ILE A 1 120 ? -27.542 -0.859 50.462 1.00 90.69 120 ILE A N 1
ATOM 974 C CA . ILE A 1 120 ? -28.069 -1.551 49.269 1.00 90.69 120 ILE A CA 1
ATOM 975 C C . ILE A 1 120 ? -28.739 -2.874 49.660 1.00 90.69 120 ILE A C 1
ATOM 977 O O . ILE A 1 120 ? -29.856 -3.158 49.233 1.00 90.69 120 ILE A O 1
ATOM 981 N N . LEU A 1 121 ? -28.078 -3.669 50.504 1.00 88.69 121 LEU A N 1
ATOM 982 C CA . LEU A 1 121 ? -28.600 -4.950 50.970 1.00 88.69 121 LEU A CA 1
ATOM 983 C C . LEU A 1 121 ? -29.896 -4.779 51.776 1.00 88.69 121 LEU A C 1
ATOM 985 O O . LEU A 1 121 ? -30.833 -5.555 51.601 1.00 88.69 121 LEU A O 1
ATOM 989 N N . SER A 1 122 ? -29.962 -3.766 52.643 1.00 87.06 122 SER A N 1
ATOM 990 C CA . SER A 1 122 ? -31.156 -3.462 53.438 1.00 87.06 122 SER A CA 1
ATOM 991 C C . SER A 1 122 ? -32.338 -3.039 52.571 1.00 87.06 122 SER A C 1
ATOM 993 O O . SER A 1 122 ? -33.448 -3.543 52.760 1.00 87.06 122 SER A O 1
ATOM 995 N N . GLU A 1 123 ? -32.101 -2.181 51.576 1.00 87.50 123 GLU A N 1
ATOM 996 C CA . GLU A 1 123 ? -33.123 -1.782 50.605 1.00 87.50 123 GLU A CA 1
ATOM 997 C C . GLU A 1 123 ? -33.691 -2.998 49.860 1.00 87.50 123 GLU A C 1
ATOM 999 O O . GLU A 1 123 ? -34.908 -3.180 49.812 1.00 87.50 123 GLU A O 1
ATOM 1004 N N . GLU A 1 124 ? -32.825 -3.865 49.330 1.00 86.88 124 GLU A N 1
ATOM 1005 C CA . GLU A 1 124 ? -33.266 -5.028 48.553 1.00 86.88 124 GLU A CA 1
ATOM 1006 C C . GLU A 1 124 ? -33.985 -6.080 49.405 1.00 86.88 124 GLU A C 1
ATOM 1008 O O . GLU A 1 124 ? -35.002 -6.632 48.988 1.00 86.88 124 GLU A O 1
ATOM 1013 N N . LEU A 1 125 ? -33.518 -6.334 50.629 1.00 82.81 125 LEU A N 1
ATOM 1014 C CA . LEU A 1 125 ? -34.177 -7.288 51.525 1.00 82.81 125 LEU A CA 1
ATOM 1015 C C . LEU A 1 125 ? -35.519 -6.767 52.054 1.00 82.81 125 LEU A C 1
ATOM 1017 O O . LEU A 1 125 ? -36.448 -7.558 52.242 1.00 82.81 125 LEU A O 1
ATOM 1021 N N . SER A 1 126 ? -35.650 -5.452 52.243 1.00 78.31 126 SER A N 1
ATOM 1022 C CA . SER A 1 126 ? -36.915 -4.816 52.639 1.00 78.31 126 SER A CA 1
ATOM 1023 C C . SER A 1 126 ? -37.985 -4.934 51.550 1.00 78.31 126 SER A C 1
ATOM 1025 O O . SER A 1 126 ? -39.172 -5.054 51.862 1.00 78.31 126 SER A O 1
ATOM 1027 N N . ASN A 1 127 ? -37.575 -4.978 50.278 1.00 72.69 127 ASN A N 1
ATOM 1028 C CA . ASN A 1 127 ? -38.477 -5.200 49.146 1.00 72.69 127 ASN A CA 1
ATOM 1029 C C . ASN A 1 127 ? -39.026 -6.638 49.088 1.00 72.69 127 ASN A C 1
ATOM 1031 O O . ASN A 1 127 ? -40.081 -6.862 48.499 1.00 72.69 127 ASN A O 1
ATOM 1035 N N . ILE A 1 128 ? -38.360 -7.604 49.733 1.00 72.06 128 ILE A N 1
ATOM 1036 C CA . ILE A 1 128 ? -38.798 -9.010 49.787 1.00 72.06 128 ILE A CA 1
ATOM 1037 C C . ILE A 1 128 ? -39.827 -9.239 50.912 1.00 72.06 128 ILE A C 1
ATOM 1039 O O . ILE A 1 128 ? -40.694 -10.102 50.785 1.00 72.06 128 ILE A O 1
ATOM 1043 N N . SER A 1 129 ? -39.761 -8.504 52.032 1.00 61.31 129 SER A N 1
ATOM 1044 C CA . SER A 1 129 ? -40.764 -8.566 53.115 1.00 61.31 129 SER A CA 1
ATOM 1045 C C . SER A 1 129 ? -40.598 -7.426 54.130 1.00 61.31 129 SER A C 1
ATOM 1047 O O . SER A 1 129 ? -39.490 -7.173 54.598 1.00 61.31 129 SER A O 1
ATOM 1049 N N . ARG A 1 130 ? -41.714 -6.802 54.544 1.00 54.50 130 ARG A N 1
ATOM 1050 C CA . ARG A 1 130 ? -41.739 -5.682 55.509 1.00 54.50 130 ARG A CA 1
ATOM 1051 C C . ARG A 1 130 ? -41.578 -6.084 56.979 1.00 54.50 130 ARG A C 1
ATOM 1053 O O . ARG A 1 130 ? -41.261 -5.225 57.791 1.00 54.50 130 ARG A O 1
ATOM 1060 N N . GLU A 1 131 ? -41.808 -7.344 57.342 1.00 56.72 131 GLU A N 1
ATOM 1061 C CA . GLU A 1 131 ? -42.026 -7.703 58.753 1.00 56.72 131 GLU A CA 1
ATOM 1062 C C . GLU A 1 131 ? -40.750 -8.068 59.531 1.00 56.72 131 GLU A C 1
ATOM 1064 O O . GLU A 1 131 ? -40.813 -8.102 60.749 1.00 56.72 131 GLU A O 1
ATOM 1069 N N . ASN A 1 132 ? -39.589 -8.268 58.882 1.00 65.50 132 ASN A N 1
ATOM 1070 C CA . ASN A 1 132 ? -38.343 -8.712 59.547 1.00 65.50 132 ASN A CA 1
ATOM 1071 C C . ASN A 1 132 ? -37.037 -8.191 58.886 1.00 65.50 132 ASN A C 1
ATOM 1073 O O . ASN A 1 132 ? -36.028 -8.901 58.847 1.00 65.50 132 ASN A O 1
ATOM 1077 N N . GLY A 1 133 ? -37.035 -6.973 58.327 1.00 67.06 133 GLY A N 1
ATOM 1078 C CA . GLY A 1 133 ? -35.913 -6.429 57.534 1.00 67.06 133 GLY A CA 1
ATOM 1079 C C . GLY A 1 133 ? -34.544 -6.488 58.235 1.00 67.06 133 GLY A C 1
ATOM 1080 O O . GLY A 1 133 ? -33.602 -7.074 57.702 1.00 67.06 133 GLY A O 1
ATOM 1081 N N . ASP A 1 134 ? -34.449 -5.993 59.472 1.00 73.19 134 ASP A N 1
ATOM 1082 C CA . ASP A 1 134 ? -33.184 -5.929 60.227 1.00 73.19 134 ASP A CA 1
ATOM 1083 C C . ASP A 1 134 ? -32.618 -7.305 60.614 1.00 73.19 134 ASP A C 1
ATOM 1085 O O . ASP A 1 134 ? -31.403 -7.489 60.755 1.00 73.19 134 ASP A O 1
ATOM 1089 N N . GLU A 1 135 ? -33.483 -8.299 60.816 1.00 78.38 135 GLU A N 1
ATOM 1090 C CA . GLU A 1 135 ? -33.063 -9.671 61.112 1.00 78.38 135 GLU A CA 1
ATOM 1091 C C . GLU A 1 135 ? -32.591 -10.394 59.847 1.00 78.38 135 GLU A C 1
ATOM 1093 O O . GLU A 1 135 ? -31.566 -11.083 59.878 1.00 78.38 135 GLU A O 1
ATOM 1098 N N . LYS A 1 136 ? -33.254 -10.167 58.706 1.00 80.38 136 LYS A N 1
ATOM 1099 C CA . LYS A 1 136 ? -32.810 -10.685 57.403 1.00 80.38 136 LYS A CA 1
ATOM 1100 C C . LYS A 1 136 ? -31.481 -10.079 56.969 1.00 80.38 136 LYS A C 1
ATOM 1102 O O . LYS A 1 136 ? -30.614 -10.824 56.518 1.00 80.38 136 LYS A O 1
ATOM 1107 N N . VAL A 1 137 ? -31.283 -8.774 57.162 1.00 83.19 137 VAL A N 1
ATOM 1108 C CA . VAL A 1 137 ? -30.003 -8.100 56.879 1.00 83.19 137 VAL A CA 1
ATOM 1109 C C . VAL A 1 137 ? -28.888 -8.697 57.733 1.00 83.19 137 VAL A C 1
ATOM 1111 O O . VAL A 1 137 ? -27.868 -9.118 57.190 1.00 83.19 137 VAL A O 1
ATOM 1114 N N . ARG A 1 138 ? -29.090 -8.837 59.051 1.00 82.12 138 ARG A N 1
ATOM 1115 C CA . ARG A 1 138 ? -28.105 -9.497 59.931 1.00 82.12 138 ARG A CA 1
ATOM 1116 C C . ARG A 1 138 ? -27.817 -10.937 59.510 1.00 82.12 138 ARG A C 1
ATOM 1118 O O . ARG A 1 138 ? -26.660 -11.354 59.523 1.00 82.12 138 ARG A O 1
ATOM 1125 N N . THR A 1 139 ? -28.845 -11.683 59.114 1.00 81.50 139 THR A N 1
ATOM 1126 C CA . THR A 1 139 ? -28.717 -13.072 58.651 1.00 81.50 139 THR A CA 1
ATOM 1127 C C . THR A 1 139 ? -27.909 -13.161 57.355 1.00 81.50 139 THR A C 1
ATOM 1129 O O . THR A 1 139 ? -26.993 -13.979 57.265 1.00 81.50 139 THR A O 1
ATOM 1132 N N . ALA A 1 140 ? -28.184 -12.286 56.387 1.00 80.06 140 ALA A N 1
ATOM 1133 C CA . ALA A 1 140 ? -27.457 -12.199 55.124 1.00 80.06 140 ALA A CA 1
ATOM 1134 C C . ALA A 1 140 ? -25.988 -11.796 55.335 1.00 80.06 140 ALA A C 1
ATOM 1136 O O . ALA A 1 140 ? -25.088 -12.476 54.846 1.00 80.06 140 ALA A O 1
ATOM 1137 N N . LEU A 1 141 ? -25.719 -10.762 56.138 1.00 82.50 141 LEU A N 1
ATOM 1138 C CA . LEU A 1 141 ? -24.350 -10.353 56.481 1.00 82.50 141 LEU A CA 1
ATOM 1139 C C . LEU A 1 141 ? -23.584 -11.467 57.214 1.00 82.50 141 LEU A C 1
ATOM 1141 O O . LEU A 1 141 ? -22.407 -11.704 56.942 1.00 82.50 141 LEU A O 1
ATOM 1145 N N . SER A 1 142 ? -24.254 -12.213 58.099 1.00 80.06 142 SER A N 1
ATOM 1146 C CA . SER A 1 142 ? -23.656 -13.380 58.758 1.00 80.06 142 SER A CA 1
ATOM 1147 C C . SER A 1 142 ? -23.296 -14.485 57.758 1.00 80.06 142 SER A C 1
ATOM 1149 O O . SER A 1 142 ? -22.223 -15.079 57.865 1.00 80.06 142 SER A O 1
ATOM 1151 N N . ALA A 1 143 ? -24.152 -14.737 56.764 1.00 75.12 143 ALA A N 1
ATOM 1152 C CA . ALA A 1 143 ? -23.897 -15.705 55.697 1.00 75.12 143 ALA A CA 1
ATOM 1153 C C . ALA A 1 143 ? -22.690 -15.299 54.823 1.00 75.12 143 ALA A C 1
ATOM 1155 O O . ALA A 1 143 ? -21.826 -16.141 54.539 1.00 75.12 143 ALA A O 1
ATOM 1156 N N . ILE A 1 144 ? -22.579 -14.009 54.480 1.00 75.00 144 ILE A N 1
ATOM 1157 C CA . ILE A 1 144 ? -21.431 -13.415 53.765 1.00 75.00 144 ILE A CA 1
ATOM 1158 C C . ILE A 1 144 ? -20.141 -13.630 54.553 1.00 75.00 144 ILE A C 1
ATOM 1160 O O . ILE A 1 144 ? -19.181 -14.205 54.042 1.00 75.00 144 ILE A O 1
ATOM 1164 N N . ASN A 1 145 ? -20.137 -13.266 55.835 1.00 72.75 145 ASN A N 1
ATOM 1165 C CA . ASN A 1 145 ? -18.948 -13.378 56.682 1.00 72.75 145 ASN A CA 1
ATOM 1166 C C . ASN A 1 145 ? -18.536 -14.837 56.948 1.00 72.75 145 ASN A C 1
ATOM 1168 O O . ASN A 1 145 ? -17.364 -15.115 57.205 1.00 72.75 145 ASN A O 1
ATOM 1172 N N . ARG A 1 146 ? -19.466 -15.791 56.806 1.00 68.81 146 ARG A N 1
ATOM 1173 C CA . ARG A 1 146 ? -19.198 -17.240 56.844 1.00 68.81 146 ARG A CA 1
ATOM 1174 C C . ARG A 1 146 ? -18.731 -17.826 55.507 1.00 68.81 146 ARG A C 1
ATOM 1176 O O . ARG A 1 146 ? -18.543 -19.037 55.431 1.00 68.81 146 ARG A O 1
ATOM 1183 N N . ARG A 1 147 ? -18.522 -16.998 54.475 1.00 63.94 147 ARG A N 1
ATOM 1184 C CA . ARG A 1 147 ? -18.084 -17.401 53.122 1.00 63.94 147 ARG A CA 1
ATOM 1185 C C . ARG A 1 147 ? -19.032 -18.372 52.421 1.00 63.94 147 ARG A C 1
ATOM 1187 O O . ARG A 1 147 ? -18.615 -19.144 51.565 1.00 63.94 147 ARG A O 1
ATOM 1194 N N . THR A 1 148 ? -20.310 -18.342 52.787 1.00 61.84 148 THR A N 1
ATOM 1195 C CA . THR A 1 148 ? -21.328 -19.117 52.065 1.00 61.84 148 THR A CA 1
ATOM 1196 C C . THR A 1 148 ? -21.717 -18.447 50.747 1.00 61.84 148 THR A C 1
ATOM 1198 O O . THR A 1 148 ? -22.272 -19.104 49.873 1.00 61.84 148 THR A O 1
ATOM 1201 N N . TRP A 1 149 ? -21.382 -17.161 50.588 1.00 64.50 149 TRP A N 1
ATOM 1202 C CA . TRP A 1 149 ? -21.677 -16.316 49.430 1.00 64.50 149 TRP A CA 1
ATOM 1203 C C . TRP A 1 149 ? -20.375 -15.785 48.786 1.00 64.50 149 TRP A C 1
ATOM 1205 O O . TRP A 1 149 ? -19.359 -15.699 49.481 1.00 64.50 149 TRP A O 1
ATOM 1215 N N . PRO A 1 150 ? -20.372 -15.399 47.489 1.00 63.28 150 PRO A N 1
ATOM 1216 C CA . PRO A 1 150 ? -19.171 -14.980 46.742 1.00 63.28 150 PRO A CA 1
ATOM 1217 C C . PRO A 1 150 ? -18.709 -13.540 47.061 1.00 63.28 150 PRO A C 1
ATOM 1219 O O . PRO A 1 150 ? -18.220 -12.812 46.196 1.00 63.28 150 PRO A O 1
ATOM 1222 N N . ILE A 1 151 ? -18.881 -13.108 48.310 1.00 71.81 151 ILE A N 1
ATOM 1223 C CA . ILE A 1 151 ? -18.560 -11.768 48.807 1.00 71.81 151 ILE A CA 1
ATOM 1224 C C . ILE A 1 151 ? -17.872 -11.935 50.160 1.00 71.81 151 ILE A C 1
ATOM 1226 O O . ILE A 1 151 ? -18.230 -12.820 50.938 1.00 71.81 151 ILE A O 1
ATOM 1230 N N . ARG A 1 152 ? -16.891 -11.086 50.462 1.00 74.12 152 ARG A N 1
ATOM 1231 C CA . ARG A 1 152 ? -16.244 -11.053 51.780 1.00 74.12 152 ARG A CA 1
ATOM 1232 C C . ARG A 1 152 ? -16.041 -9.643 52.289 1.00 74.12 152 ARG A C 1
ATOM 1234 O O . ARG A 1 152 ? -15.662 -8.757 51.533 1.00 74.12 152 ARG A O 1
ATOM 1241 N N . GLU A 1 153 ? -16.186 -9.470 53.590 1.00 81.69 153 GLU A N 1
ATOM 1242 C CA . GLU A 1 153 ? -15.757 -8.253 54.264 1.00 81.69 153 GLU A CA 1
ATOM 1243 C C . GLU A 1 153 ? -14.234 -8.280 54.496 1.00 81.69 153 GLU A C 1
ATOM 1245 O O . GLU A 1 153 ? -13.678 -9.262 54.998 1.00 81.69 153 GLU A O 1
ATOM 1250 N N . ARG A 1 154 ? -13.531 -7.209 54.118 1.00 78.25 154 ARG A N 1
ATOM 1251 C CA . ARG A 1 154 ? -12.106 -6.999 54.402 1.00 78.25 154 ARG A CA 1
ATOM 1252 C C . ARG A 1 154 ? -11.812 -5.507 54.520 1.00 78.25 154 ARG A C 1
ATOM 1254 O O . ARG A 1 154 ? -12.102 -4.743 53.608 1.00 78.25 154 ARG A O 1
ATOM 1261 N N . LEU A 1 155 ? -11.171 -5.111 55.624 1.00 80.94 155 LEU A N 1
ATOM 1262 C CA . LEU A 1 155 ? -10.701 -3.735 55.859 1.00 80.94 155 LEU A CA 1
ATOM 1263 C C . LEU A 1 155 ? -11.796 -2.665 55.643 1.00 80.94 155 LEU A C 1
ATOM 1265 O O . LEU A 1 155 ? -11.533 -1.620 55.058 1.00 80.94 155 LEU A O 1
ATOM 1269 N N . GLY A 1 156 ? -13.029 -2.933 56.091 1.00 83.19 156 GLY A N 1
ATOM 1270 C CA . GLY A 1 156 ? -14.154 -1.993 55.966 1.00 83.19 156 GLY A CA 1
ATOM 1271 C C . GLY A 1 156 ? -14.816 -1.937 54.582 1.00 83.19 156 GLY A C 1
ATOM 1272 O O . GLY A 1 156 ? -15.664 -1.077 54.354 1.00 83.19 156 GLY A O 1
ATOM 1273 N N . ASN A 1 157 ? -14.466 -2.852 53.673 1.00 84.88 157 ASN A N 1
ATOM 1274 C CA . ASN A 1 157 ? -15.092 -2.995 52.361 1.00 84.88 157 ASN A CA 1
ATOM 1275 C C . ASN A 1 157 ? -15.635 -4.413 52.164 1.00 84.88 157 ASN A C 1
ATOM 1277 O O . ASN A 1 157 ? -15.032 -5.381 52.630 1.00 84.88 157 ASN A O 1
ATOM 1281 N N . TYR A 1 158 ? -16.729 -4.544 51.420 1.00 86.31 158 TYR A N 1
ATOM 1282 C CA . TYR A 1 158 ? -17.136 -5.819 50.842 1.00 86.31 158 TYR A CA 1
ATOM 1283 C C . TYR A 1 158 ? -16.490 -5.973 49.476 1.00 86.31 158 TYR A C 1
ATOM 1285 O O . TYR A 1 158 ? -16.627 -5.117 48.606 1.00 86.31 158 TYR A O 1
ATOM 1293 N N . ILE A 1 159 ? -15.773 -7.073 49.303 1.00 79.12 159 ILE A N 1
ATOM 1294 C CA . ILE A 1 159 ? -15.078 -7.420 48.073 1.00 79.12 159 ILE A CA 1
ATOM 1295 C C . ILE A 1 159 ? -15.864 -8.540 47.406 1.00 79.12 159 ILE A C 1
ATOM 1297 O O . ILE A 1 159 ? -16.050 -9.612 47.989 1.00 79.12 159 ILE A O 1
ATOM 1301 N N . PHE A 1 160 ? -16.301 -8.287 46.181 1.00 75.44 160 PHE A N 1
ATOM 1302 C CA . PHE A 1 160 ? -16.803 -9.304 45.273 1.00 75.44 160 PHE A CA 1
ATOM 1303 C C . PHE A 1 160 ? -15.577 -10.016 44.668 1.00 75.44 160 PHE A C 1
ATOM 1305 O O . PHE A 1 160 ? -14.797 -9.411 43.928 1.00 75.44 160 PHE A O 1
ATOM 1312 N N . GLY A 1 161 ? -15.365 -11.280 45.058 1.00 60.59 161 GLY A N 1
ATOM 1313 C CA . GLY A 1 161 ? -14.182 -12.095 44.716 1.00 60.59 161 GLY A CA 1
ATOM 1314 C C . GLY A 1 161 ? -13.184 -12.335 45.876 1.00 60.59 161 GLY A C 1
ATOM 1315 O O . GLY A 1 161 ? -13.069 -11.535 46.812 1.00 60.59 161 GLY A O 1
ATOM 1316 N N . HIS A 1 162 ? -12.440 -13.459 45.860 1.00 50.91 162 HIS A N 1
ATOM 1317 C CA . HIS A 1 162 ? -11.494 -13.830 46.938 1.00 50.91 162 HIS A CA 1
ATOM 1318 C C . HIS A 1 162 ? -10.318 -14.732 46.484 1.00 50.91 162 HIS A C 1
ATOM 1320 O O . HIS A 1 162 ? -10.424 -15.485 45.526 1.00 50.91 162 HIS A O 1
ATOM 1326 N N . GLU A 1 163 ? -9.222 -14.688 47.259 1.00 42.66 163 GLU A N 1
ATOM 1327 C CA . GLU A 1 163 ? -7.990 -15.522 47.322 1.00 42.66 163 GLU A CA 1
ATOM 1328 C C . GLU A 1 163 ? -8.166 -17.073 47.324 1.00 42.66 163 GLU A C 1
ATOM 1330 O O . GLU A 1 163 ? -7.313 -17.777 47.854 1.00 42.66 163 GLU A O 1
ATOM 1335 N N . LEU A 1 164 ? -9.245 -17.637 46.769 1.00 39.31 164 LEU A N 1
ATOM 1336 C CA . LEU A 1 164 ? -9.476 -19.090 46.645 1.00 39.31 164 LEU A CA 1
ATOM 1337 C C . LEU A 1 164 ? -9.379 -19.619 45.200 1.00 39.31 164 LEU A C 1
ATOM 1339 O O . LEU A 1 164 ? -9.781 -20.744 44.931 1.00 39.31 164 LEU A O 1
ATOM 1343 N N . GLY A 1 165 ? -8.788 -18.854 44.281 1.00 41.53 165 GLY A N 1
ATOM 1344 C CA . GLY A 1 165 ? -8.382 -19.370 42.967 1.00 41.53 165 GLY A CA 1
ATOM 1345 C C . GLY A 1 165 ? -9.360 -19.150 41.809 1.00 41.53 165 GLY A C 1
ATOM 1346 O O . GLY A 1 165 ? -8.952 -19.354 40.669 1.00 41.53 165 GLY A O 1
ATOM 1347 N N . SER A 1 166 ? -10.573 -18.632 42.027 1.00 44.38 166 SER A N 1
ATOM 1348 C CA . SER A 1 166 ? -11.432 -18.187 40.919 1.00 44.38 166 SER A CA 1
ATOM 1349 C C . SER A 1 166 ? -12.448 -17.097 41.251 1.00 44.38 166 SER A C 1
ATOM 1351 O O . SER A 1 166 ? -12.943 -16.982 42.366 1.00 44.38 166 SER A O 1
ATOM 1353 N N . ASP A 1 167 ? -12.732 -16.319 40.204 1.00 52.94 167 ASP A N 1
ATOM 1354 C CA . ASP A 1 167 ? -13.931 -15.516 39.959 1.00 52.94 167 ASP A CA 1
ATOM 1355 C C . ASP A 1 167 ? -14.182 -14.230 40.757 1.00 52.94 167 ASP A C 1
ATOM 1357 O O . ASP A 1 167 ? -14.899 -14.184 41.752 1.00 52.94 167 ASP A O 1
ATOM 1361 N N . SER A 1 168 ? -13.729 -13.113 40.183 1.00 52.47 168 SER A N 1
ATOM 1362 C CA . SER A 1 168 ? -14.298 -11.781 40.433 1.00 52.47 168 SER A CA 1
ATOM 1363 C C . SER A 1 168 ? -15.105 -11.227 39.238 1.00 52.47 168 SER A C 1
ATOM 1365 O O . SER A 1 168 ? -15.714 -10.167 39.335 1.00 52.47 168 SER A O 1
ATOM 1367 N N . ASN A 1 169 ? -15.209 -11.977 38.131 1.00 61.69 169 ASN A N 1
ATOM 1368 C CA . ASN A 1 169 ? -16.012 -11.602 36.955 1.00 61.69 169 ASN A CA 1
ATOM 1369 C C . ASN A 1 169 ? -17.512 -11.925 37.097 1.00 61.69 169 ASN A C 1
ATOM 1371 O O . ASN A 1 169 ? -18.322 -11.438 36.308 1.00 61.69 169 ASN A O 1
ATOM 1375 N N . ILE A 1 170 ? -17.903 -12.703 38.113 1.00 69.88 170 ILE A N 1
ATOM 1376 C CA . ILE A 1 170 ? -19.306 -13.057 38.386 1.00 69.88 170 ILE A CA 1
ATOM 1377 C C . ILE A 1 170 ? -20.179 -11.837 38.688 1.00 69.88 170 ILE A C 1
ATOM 1379 O O . ILE A 1 170 ? -21.348 -11.795 38.316 1.00 69.88 170 ILE A O 1
ATOM 1383 N N . PHE A 1 171 ? -19.593 -10.815 39.311 1.00 76.81 171 PHE A N 1
ATOM 1384 C CA . PHE A 1 171 ? -20.268 -9.557 39.596 1.00 76.81 171 PHE A CA 1
ATOM 1385 C C . PHE A 1 171 ? -20.852 -8.928 38.322 1.00 76.81 171 PHE A C 1
ATOM 1387 O O . PHE A 1 171 ? -22.028 -8.573 38.280 1.00 76.81 171 PHE A O 1
ATOM 1394 N N . PHE A 1 172 ? -20.052 -8.856 37.254 1.00 78.69 172 PHE A N 1
ATOM 1395 C CA . PHE A 1 172 ? -20.476 -8.265 35.986 1.00 78.69 172 PHE A CA 1
ATOM 1396 C C . PHE A 1 172 ? -21.505 -9.115 35.244 1.00 78.69 172 PHE A C 1
ATOM 1398 O O . PHE A 1 172 ? -22.354 -8.561 34.553 1.00 78.69 172 PHE A O 1
ATOM 1405 N N . PHE A 1 173 ? -21.464 -10.439 35.406 1.00 74.94 173 PHE A N 1
ATOM 1406 C CA . PHE A 1 173 ? -22.501 -11.318 34.871 1.00 74.94 173 PHE A CA 1
ATOM 1407 C C . PHE A 1 173 ? -23.852 -11.071 35.542 1.00 74.94 173 PHE A C 1
ATOM 1409 O O . PHE A 1 173 ? -24.846 -10.880 34.851 1.00 74.94 173 PHE A O 1
ATOM 1416 N N . LEU A 1 174 ? -23.880 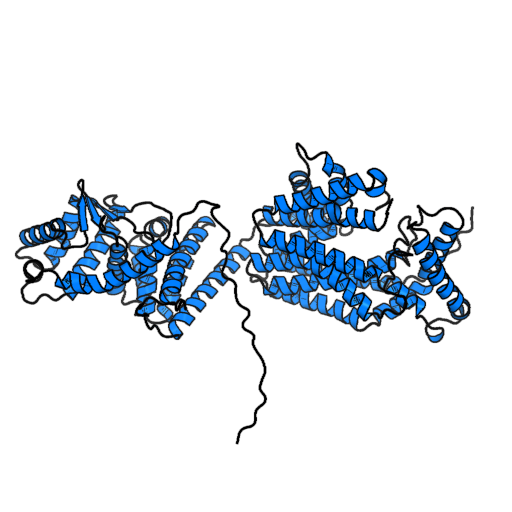-11.024 36.877 1.00 76.62 174 LEU A N 1
ATOM 1417 C CA . LEU A 1 174 ? -25.100 -10.753 37.643 1.00 76.62 174 LEU A CA 1
ATOM 1418 C C . LEU A 1 174 ? -25.672 -9.369 37.305 1.00 76.62 174 LEU A C 1
ATOM 1420 O O . LEU A 1 174 ? -26.873 -9.226 37.091 1.00 76.62 174 LEU A O 1
ATOM 1424 N N . ALA A 1 175 ? -24.808 -8.359 37.183 1.00 85.56 175 ALA A N 1
ATOM 1425 C CA . ALA A 1 175 ? -25.232 -7.030 36.756 1.00 85.56 175 ALA A CA 1
ATOM 1426 C C . ALA A 1 175 ? -25.777 -7.022 35.312 1.00 85.56 175 ALA A C 1
ATOM 1428 O O . ALA A 1 175 ? -26.765 -6.342 35.041 1.00 85.56 175 ALA A O 1
ATOM 1429 N N . ALA A 1 176 ? -25.182 -7.791 34.391 1.00 84.25 176 ALA A N 1
ATOM 1430 C CA . ALA A 1 176 ? -25.704 -7.950 33.032 1.00 84.25 176 ALA A CA 1
ATOM 1431 C C . ALA A 1 176 ? -27.070 -8.660 33.021 1.00 84.25 176 ALA A C 1
ATOM 1433 O O . ALA A 1 176 ? -27.968 -8.225 32.303 1.00 84.25 176 ALA A O 1
ATOM 1434 N N . GLY A 1 177 ? -27.244 -9.703 33.840 1.00 79.62 177 GLY A N 1
ATOM 1435 C CA . GLY A 1 177 ? -28.508 -10.430 33.997 1.00 79.62 177 GLY A CA 1
ATOM 1436 C C . GLY A 1 177 ? -29.658 -9.520 34.425 1.00 79.62 177 GLY A C 1
ATOM 1437 O O . GLY A 1 177 ? -30.719 -9.539 33.802 1.00 79.62 177 GLY A O 1
ATOM 1438 N N . HIS A 1 178 ? -29.404 -8.618 35.380 1.00 86.56 178 HIS A N 1
ATOM 1439 C CA . HIS A 1 178 ? -30.374 -7.596 35.779 1.00 86.56 178 HIS A CA 1
ATOM 1440 C C . HIS A 1 178 ? -30.830 -6.726 34.596 1.00 86.56 178 HIS A C 1
ATOM 1442 O O . HIS A 1 178 ? -32.026 -6.606 34.341 1.00 86.56 178 HIS A O 1
ATOM 1448 N N . ILE A 1 179 ? -29.880 -6.144 33.855 1.00 89.75 179 ILE A N 1
ATOM 1449 C CA . ILE A 1 179 ? -30.173 -5.248 32.722 1.00 89.75 179 ILE A CA 1
ATOM 1450 C C . ILE A 1 179 ? -30.996 -5.982 31.658 1.00 89.75 179 ILE A C 1
ATOM 1452 O O . ILE A 1 179 ? -31.957 -5.432 31.122 1.00 89.75 179 ILE A O 1
ATOM 1456 N N . ILE A 1 180 ? -30.640 -7.235 31.372 1.00 84.12 180 ILE A N 1
ATOM 1457 C CA . ILE A 1 180 ? -31.349 -8.071 30.402 1.00 84.12 180 ILE A CA 1
ATOM 1458 C C . ILE A 1 180 ? -32.773 -8.366 30.864 1.00 84.12 180 ILE A C 1
ATOM 1460 O O . ILE A 1 180 ? -33.698 -8.241 30.066 1.00 84.12 180 ILE A O 1
ATOM 1464 N N . ARG A 1 181 ? -32.966 -8.706 32.142 1.00 84.38 181 ARG A N 1
ATOM 1465 C CA . ARG A 1 181 ? -34.289 -8.979 32.719 1.00 84.38 181 ARG A CA 1
ATOM 1466 C C . ARG A 1 181 ? -35.228 -7.778 32.601 1.00 84.38 181 ARG A C 1
ATOM 1468 O O . ARG A 1 181 ? -36.423 -7.965 32.403 1.00 84.38 181 ARG A O 1
ATOM 1475 N N . GLU A 1 182 ? -34.704 -6.563 32.731 1.00 86.25 182 GLU A N 1
ATOM 1476 C CA . GLU A 1 182 ? -35.492 -5.331 32.577 1.00 86.25 182 GLU A CA 1
ATOM 1477 C C . GLU A 1 182 ? -35.712 -4.931 31.112 1.00 86.25 182 GLU A C 1
ATOM 1479 O O . GLU A 1 182 ? -36.674 -4.229 30.803 1.00 86.25 182 GLU A O 1
ATOM 1484 N N . SER A 1 183 ? -34.845 -5.393 30.210 1.00 87.50 183 SER A N 1
ATOM 1485 C CA . SER A 1 183 ? -34.849 -4.998 28.798 1.00 87.50 183 SER A CA 1
ATOM 1486 C C . SER A 1 183 ? -35.432 -6.051 27.849 1.00 87.50 183 SER A C 1
ATOM 1488 O O . SER A 1 183 ? -35.573 -5.762 26.667 1.00 87.50 183 SER A O 1
ATOM 1490 N N . ASP A 1 184 ? -35.749 -7.253 28.340 1.00 84.81 184 ASP A N 1
ATOM 1491 C CA . ASP A 1 184 ? -36.252 -8.397 27.561 1.00 84.81 184 ASP A CA 1
ATOM 1492 C C . ASP A 1 184 ? -35.391 -8.720 26.325 1.00 84.81 184 ASP A C 1
ATOM 1494 O O . ASP A 1 184 ? -35.885 -8.940 25.227 1.00 84.81 184 ASP A O 1
ATOM 1498 N N . TYR A 1 185 ? -34.065 -8.702 26.502 1.00 83.62 185 TYR A N 1
ATOM 1499 C CA . TYR A 1 185 ? -33.064 -8.960 25.450 1.00 83.62 185 TYR A CA 1
ATOM 1500 C C . TYR A 1 185 ? -33.056 -7.973 24.262 1.00 83.62 185 TYR A C 1
ATOM 1502 O O . TYR A 1 185 ? -32.198 -8.104 23.389 1.00 83.62 185 TYR A O 1
ATOM 1510 N N . GLU A 1 186 ? -33.931 -6.964 24.235 1.00 90.94 186 GLU A N 1
ATOM 1511 C CA . GLU A 1 186 ? -33.994 -5.977 23.151 1.00 90.94 186 GLU A CA 1
ATOM 1512 C C . GLU A 1 186 ? -32.817 -4.996 23.219 1.00 90.94 186 GLU A C 1
ATOM 1514 O O . GLU A 1 186 ? -32.642 -4.250 24.192 1.00 90.94 186 GLU A O 1
ATOM 1519 N N . ALA A 1 187 ? -32.025 -4.938 22.149 1.00 90.25 187 ALA A N 1
ATOM 1520 C CA . ALA A 1 187 ? -30.799 -4.152 22.087 1.00 90.25 187 ALA A CA 1
ATOM 1521 C C . ALA A 1 187 ? -31.039 -2.662 22.349 1.00 90.25 187 ALA A C 1
ATOM 1523 O O . ALA A 1 187 ? -30.269 -2.026 23.065 1.00 90.25 187 ALA A O 1
ATOM 1524 N N . GLU A 1 188 ? -32.117 -2.097 21.804 1.00 91.25 188 GLU A N 1
ATOM 1525 C CA . GLU A 1 188 ? -32.434 -0.675 21.957 1.00 91.25 188 GLU A CA 1
ATOM 1526 C C . GLU A 1 188 ? -32.778 -0.310 23.407 1.00 91.25 188 GLU A C 1
ATOM 1528 O O . GLU A 1 188 ? -32.315 0.718 23.916 1.00 91.25 188 GLU A O 1
ATOM 1533 N N . LYS A 1 189 ? -33.521 -1.180 24.106 1.00 93.88 189 LYS A N 1
ATOM 1534 C CA . LYS A 1 189 ? -33.823 -1.014 25.533 1.00 93.88 189 LYS A CA 1
ATOM 1535 C C . LYS A 1 189 ? -32.552 -1.100 26.365 1.00 93.88 189 LYS A C 1
ATOM 1537 O O . LYS A 1 189 ? -32.317 -0.217 27.184 1.00 93.88 189 LYS A O 1
ATOM 1542 N N . ILE A 1 190 ? -31.688 -2.077 26.085 1.00 93.69 190 ILE A N 1
ATOM 1543 C CA . ILE A 1 190 ? -30.402 -2.232 26.780 1.00 93.69 190 ILE A CA 1
ATOM 1544 C C . ILE A 1 190 ? -29.520 -0.998 26.560 1.00 93.69 190 ILE A C 1
ATOM 1546 O O . ILE A 1 190 ? -29.007 -0.429 27.520 1.00 93.69 190 ILE A O 1
ATOM 1550 N N . LEU A 1 191 ? -29.351 -0.543 25.315 1.00 91.81 191 LEU A N 1
ATOM 1551 C CA . LEU A 1 191 ? -28.540 0.638 24.992 1.00 91.81 191 LEU A CA 1
ATOM 1552 C C . LEU A 1 191 ? -29.102 1.905 25.654 1.00 91.81 191 LEU A C 1
ATOM 1554 O O . LEU A 1 191 ? -28.342 2.713 26.192 1.00 91.81 191 LEU A O 1
ATOM 1558 N N . THR A 1 192 ? -30.427 2.062 25.676 1.00 92.44 192 THR A N 1
ATOM 1559 C CA . THR A 1 192 ? -31.099 3.164 26.382 1.00 92.44 192 THR A CA 1
ATOM 1560 C C . THR A 1 192 ? -30.868 3.080 27.885 1.00 92.44 192 THR A C 1
ATOM 1562 O O . THR A 1 192 ? -30.538 4.084 28.513 1.00 92.44 192 THR A O 1
ATOM 1565 N N . HIS A 1 193 ? -30.966 1.884 28.462 1.00 92.31 193 HIS A N 1
ATOM 1566 C CA . HIS A 1 193 ? -30.724 1.636 29.879 1.00 92.31 193 HIS A CA 1
ATOM 1567 C C . HIS A 1 193 ? -29.289 1.978 30.276 1.00 92.31 193 HIS A C 1
ATOM 1569 O O . HIS A 1 193 ? -29.070 2.699 31.252 1.00 92.31 193 HIS A O 1
ATOM 1575 N N . LEU A 1 194 ? -28.308 1.532 29.487 1.00 91.56 194 LEU A N 1
ATOM 1576 C CA . LEU A 1 194 ? -26.902 1.880 29.686 1.00 91.56 194 LEU A CA 1
ATOM 1577 C C . LEU A 1 194 ? -26.699 3.399 29.617 1.00 91.56 194 LEU A C 1
ATOM 1579 O O . LEU A 1 194 ? -25.973 3.960 30.438 1.00 91.56 194 LEU A O 1
ATOM 1583 N N . ARG A 1 195 ? -27.356 4.079 28.671 1.00 90.25 195 ARG A N 1
ATOM 1584 C CA . ARG A 1 195 ? -27.246 5.534 28.499 1.00 90.25 195 ARG A CA 1
ATOM 1585 C C . ARG A 1 195 ? -27.830 6.297 29.684 1.00 90.25 195 ARG A C 1
ATOM 1587 O O . ARG A 1 195 ? -27.134 7.124 30.268 1.00 90.25 195 ARG A O 1
ATOM 1594 N N . THR A 1 196 ? -29.062 5.988 30.077 1.00 91.50 196 THR A N 1
ATOM 1595 C CA . THR A 1 196 ? -29.761 6.656 31.187 1.00 91.50 196 THR A CA 1
ATOM 1596 C C . THR A 1 196 ? -29.016 6.509 32.513 1.00 91.50 196 THR A C 1
ATOM 1598 O O . THR A 1 196 ? -29.008 7.433 33.321 1.00 91.50 196 THR A O 1
ATOM 1601 N N . ASN A 1 197 ? -28.339 5.379 32.722 1.00 89.81 197 ASN A N 1
ATOM 1602 C CA . ASN A 1 197 ? -27.606 5.094 33.956 1.00 89.81 197 ASN A CA 1
ATOM 1603 C C . ASN A 1 197 ? -26.117 5.492 33.906 1.00 89.81 197 ASN A C 1
ATOM 1605 O O . ASN A 1 197 ? -25.342 5.085 34.772 1.00 89.81 197 ASN A O 1
ATOM 1609 N N . ASN A 1 198 ? -25.701 6.278 32.904 1.00 88.00 198 ASN A N 1
ATOM 1610 C CA . ASN A 1 198 ? -24.310 6.703 32.705 1.00 88.00 198 ASN A CA 1
ATOM 1611 C C . ASN A 1 198 ? -23.311 5.526 32.635 1.00 88.00 198 ASN A C 1
ATOM 1613 O O . ASN A 1 198 ? -22.165 5.628 33.066 1.00 88.00 198 ASN A O 1
ATOM 1617 N N . LEU A 1 199 ? -23.761 4.394 32.091 1.00 87.69 199 LEU A N 1
ATOM 1618 C CA . LEU A 1 199 ? -22.946 3.221 31.773 1.00 87.69 199 LEU A CA 1
ATOM 1619 C C . LEU A 1 199 ? -22.515 3.227 30.298 1.00 87.69 199 LEU A C 1
ATOM 1621 O O . LEU A 1 199 ? -21.793 2.341 29.873 1.00 87.69 199 LEU A O 1
ATOM 1625 N N . PHE A 1 200 ? -22.959 4.200 29.500 1.00 86.75 200 PHE A N 1
ATOM 1626 C CA . PHE A 1 200 ? -22.703 4.270 28.060 1.00 86.75 200 PHE A CA 1
ATOM 1627 C C . PHE A 1 200 ? -21.714 5.389 27.706 1.00 86.75 200 PHE A C 1
ATOM 1629 O O . PHE A 1 200 ? -22.035 6.320 26.971 1.00 86.75 200 PHE A O 1
ATOM 1636 N N . ASN A 1 201 ? -20.510 5.327 28.286 1.00 81.56 201 ASN A N 1
ATOM 1637 C CA . ASN A 1 201 ? -19.431 6.304 28.092 1.00 81.56 201 ASN A CA 1
ATOM 1638 C C . ASN A 1 201 ? -18.045 5.657 28.241 1.00 81.56 201 ASN A C 1
ATOM 1640 O O . ASN A 1 201 ? -17.903 4.591 28.843 1.00 81.56 201 ASN A O 1
ATOM 1644 N N . LYS A 1 202 ? -17.014 6.339 27.727 1.00 77.12 202 LYS A N 1
ATOM 1645 C CA . LYS A 1 202 ? -15.625 5.858 27.672 1.00 77.12 202 LYS A CA 1
ATOM 1646 C C . LYS A 1 202 ? -15.090 5.319 28.997 1.00 77.12 202 LYS A C 1
ATOM 1648 O O . LYS A 1 202 ? -14.555 4.217 29.024 1.00 77.12 202 LYS A O 1
ATOM 1653 N N . GLU A 1 203 ? -15.260 6.072 30.078 1.00 80.56 203 GLU A N 1
ATOM 1654 C CA . GLU A 1 203 ? -14.773 5.693 31.406 1.00 80.56 203 GLU A CA 1
ATOM 1655 C C . GLU A 1 203 ? -15.410 4.380 31.880 1.00 80.56 203 GLU A C 1
ATOM 1657 O O . GLU A 1 203 ? -14.721 3.457 32.313 1.00 80.56 203 GLU A O 1
ATOM 1662 N N . SER A 1 204 ? -16.723 4.249 31.695 1.00 81.50 204 SER A N 1
ATOM 1663 C CA . SER A 1 204 ? -17.473 3.041 32.039 1.00 81.50 204 SER A CA 1
ATOM 1664 C C . SER A 1 204 ? -17.056 1.829 31.210 1.00 81.50 204 SER A C 1
ATOM 1666 O O . SER A 1 204 ? -17.083 0.705 31.714 1.00 81.50 204 SER A O 1
ATOM 1668 N N . PHE A 1 205 ? -16.682 2.023 29.944 1.00 77.75 205 PHE A N 1
ATOM 1669 C CA . PHE A 1 205 ? -16.158 0.948 29.097 1.00 77.75 205 PHE A CA 1
ATOM 1670 C C . PHE A 1 205 ? -14.774 0.486 29.531 1.00 77.75 205 PHE A C 1
ATOM 1672 O O . PHE A 1 205 ? -14.510 -0.713 29.519 1.00 77.75 205 PHE A O 1
ATOM 1679 N N . GLU A 1 206 ? -13.903 1.415 29.921 1.00 73.56 206 GLU A N 1
ATOM 1680 C CA . GLU A 1 206 ? -12.553 1.085 30.380 1.00 73.56 206 GLU A CA 1
ATOM 1681 C C . GLU A 1 206 ? -12.558 0.428 31.768 1.00 73.56 206 GLU A C 1
ATOM 1683 O O . GLU A 1 206 ? -11.746 -0.462 32.012 1.00 73.56 206 GLU A O 1
ATOM 1688 N N . GLN A 1 207 ? -13.498 0.796 32.645 1.00 76.25 207 GLN A N 1
ATOM 1689 C CA . GLN A 1 207 ? -13.606 0.249 34.006 1.00 76.25 207 GLN A CA 1
ATOM 1690 C C . GLN A 1 207 ? -14.430 -1.042 34.099 1.00 76.25 207 GLN A C 1
ATOM 1692 O O . GLN A 1 207 ? -14.170 -1.871 34.965 1.00 76.25 207 GLN A O 1
ATOM 1697 N N . CYS A 1 208 ? -15.446 -1.220 33.246 1.00 79.19 208 CYS A N 1
ATOM 1698 C CA . CYS A 1 208 ? -16.356 -2.372 33.300 1.00 79.19 208 CYS A CA 1
ATOM 1699 C C . CYS A 1 208 ? -16.417 -3.217 32.009 1.00 79.19 208 CYS A C 1
ATOM 1701 O O . CYS A 1 208 ? -17.508 -3.668 31.649 1.00 79.19 208 CYS A O 1
ATOM 1703 N N . PRO A 1 209 ? -15.313 -3.476 31.288 1.00 73.44 209 PRO A N 1
ATOM 1704 C CA . PRO A 1 209 ? -15.397 -4.179 30.016 1.00 73.44 209 PRO A CA 1
ATOM 1705 C C . PRO A 1 209 ? -16.087 -5.564 30.037 1.00 73.44 209 PRO A C 1
ATOM 1707 O O . PRO A 1 209 ? -16.835 -5.861 29.096 1.00 73.44 209 PRO A O 1
ATOM 1710 N N . PRO A 1 210 ? -15.949 -6.394 31.098 1.00 75.25 210 PRO A N 1
ATOM 1711 C CA . PRO A 1 210 ? -16.673 -7.660 31.199 1.00 75.25 210 PRO A CA 1
ATOM 1712 C C . PRO A 1 210 ? -18.195 -7.522 31.137 1.00 75.25 210 PRO A C 1
ATOM 1714 O O . PRO A 1 210 ? -18.849 -8.417 30.606 1.00 75.25 210 PRO A O 1
ATOM 1717 N N . LEU A 1 211 ? -18.766 -6.415 31.632 1.00 82.12 211 LEU A N 1
ATOM 1718 C CA . LEU A 1 211 ? -20.212 -6.169 31.610 1.00 82.12 211 LEU A CA 1
ATOM 1719 C C . LEU A 1 211 ? -20.767 -6.262 30.186 1.00 82.12 211 LEU A C 1
ATOM 1721 O O . LEU A 1 211 ? -21.704 -7.012 29.929 1.00 82.12 211 LEU A O 1
ATOM 1725 N N . TYR A 1 212 ? -20.161 -5.539 29.246 1.00 82.12 212 TYR A N 1
ATOM 1726 C CA . TYR A 1 212 ? -20.623 -5.485 27.857 1.00 82.12 212 TYR A CA 1
ATOM 1727 C C . TYR A 1 212 ? -20.371 -6.799 27.118 1.00 82.12 212 TYR A C 1
ATOM 1729 O O . TYR A 1 212 ? -21.178 -7.196 26.277 1.00 82.12 212 TYR A O 1
ATOM 1737 N N . ALA A 1 213 ? -19.290 -7.507 27.460 1.00 74.69 213 ALA A N 1
ATOM 1738 C CA . ALA A 1 213 ? -19.047 -8.852 26.952 1.00 74.69 213 ALA A CA 1
ATOM 1739 C C . ALA A 1 213 ? -20.129 -9.835 27.424 1.00 74.69 213 ALA A C 1
ATOM 1741 O O . ALA A 1 213 ? -20.614 -10.638 26.629 1.00 74.69 213 ALA A O 1
ATOM 1742 N N . PHE A 1 214 ? -20.547 -9.755 28.692 1.00 76.56 214 PHE A N 1
ATOM 1743 C CA . PHE A 1 214 ? -21.649 -10.562 29.218 1.00 76.56 214 PHE A CA 1
ATOM 1744 C C . PHE A 1 214 ? -22.998 -10.188 28.604 1.00 76.56 214 PHE A C 1
ATOM 1746 O O . PHE A 1 214 ? -23.732 -11.090 28.216 1.00 76.56 214 PHE A O 1
ATOM 1753 N N . LEU A 1 215 ? -23.305 -8.898 28.450 1.00 82.56 215 LEU A N 1
ATOM 1754 C CA . LEU A 1 215 ? -24.518 -8.452 27.754 1.00 82.56 215 LEU A CA 1
ATOM 1755 C C . LEU A 1 215 ? -24.564 -9.015 26.328 1.00 82.56 215 LEU A C 1
ATOM 1757 O O . LEU A 1 215 ? -25.534 -9.667 25.960 1.00 82.56 215 LEU A O 1
ATOM 1761 N N . SER A 1 216 ? -23.472 -8.873 25.571 1.00 80.06 216 SER A N 1
ATOM 1762 C CA . SER A 1 216 ? -23.356 -9.414 24.208 1.00 80.06 216 SER A CA 1
ATOM 1763 C C . SER A 1 216 ? -23.561 -10.931 24.173 1.00 80.06 216 SER A C 1
ATOM 1765 O O . SER A 1 216 ? -24.234 -11.452 23.288 1.00 80.06 216 SER A O 1
ATOM 1767 N N . GLN A 1 217 ? -22.996 -11.652 25.145 1.00 74.31 217 GLN A N 1
ATOM 1768 C CA . GLN A 1 217 ? -23.131 -13.103 25.252 1.00 74.31 217 GLN A CA 1
ATOM 1769 C C . GLN A 1 217 ? -24.568 -13.527 25.574 1.00 74.31 217 GLN A C 1
ATOM 1771 O O . GLN A 1 217 ? -25.076 -14.461 24.958 1.00 74.31 217 GLN A O 1
ATOM 1776 N N . ILE A 1 218 ? -25.222 -12.863 26.528 1.00 73.25 218 ILE A N 1
ATOM 1777 C CA . ILE A 1 218 ? -26.599 -13.179 26.919 1.00 73.25 218 ILE A CA 1
ATOM 1778 C C . ILE A 1 218 ? -27.550 -12.906 25.746 1.00 73.25 218 ILE A C 1
ATOM 1780 O O . ILE A 1 218 ? -28.365 -13.769 25.429 1.00 73.25 218 ILE A O 1
ATOM 1784 N N . ILE A 1 219 ? -27.391 -11.776 25.047 1.00 80.00 219 ILE A N 1
ATOM 1785 C CA . ILE A 1 219 ? -28.182 -11.449 23.849 1.00 80.00 219 ILE A CA 1
ATOM 1786 C C . ILE A 1 219 ? -27.945 -12.486 22.744 1.00 80.00 219 ILE A C 1
ATOM 1788 O O . ILE A 1 219 ? -28.907 -12.985 22.178 1.00 80.00 219 ILE A O 1
ATOM 1792 N N . LEU A 1 220 ? -26.697 -12.890 22.476 1.00 77.31 220 LEU A N 1
ATOM 1793 C CA . LEU A 1 220 ? -26.412 -13.915 21.462 1.00 77.31 220 LEU A CA 1
ATOM 1794 C C . LEU A 1 220 ? -27.058 -15.271 21.795 1.00 77.31 220 LEU A C 1
ATOM 1796 O O . LEU A 1 220 ? -27.484 -16.008 20.905 1.00 77.31 220 LEU A O 1
ATOM 1800 N N . ILE A 1 221 ? -27.072 -15.661 23.072 1.00 71.62 221 ILE A N 1
ATOM 1801 C CA . ILE A 1 221 ? -27.576 -16.976 23.484 1.00 71.62 221 ILE A CA 1
ATOM 1802 C C . ILE A 1 221 ? -29.105 -16.993 23.527 1.00 71.62 221 ILE A C 1
ATOM 1804 O O . ILE A 1 221 ? -29.691 -17.975 23.066 1.00 71.62 221 ILE A O 1
ATOM 1808 N N . TYR A 1 222 ? -29.728 -15.940 24.049 1.00 73.00 222 TYR A N 1
ATOM 1809 C CA . TYR A 1 222 ? -31.145 -15.947 24.421 1.00 73.00 222 TYR A CA 1
ATOM 1810 C C . TYR A 1 222 ? -32.009 -14.931 23.666 1.00 73.00 222 TYR A C 1
ATOM 1812 O O . TYR A 1 222 ? -33.223 -15.102 23.639 1.00 73.00 222 TYR A O 1
ATOM 1820 N N . GLY A 1 223 ? -31.412 -13.899 23.069 1.00 75.19 223 GLY A N 1
ATOM 1821 C CA . GLY A 1 223 ? -32.114 -12.940 22.218 1.00 75.19 223 GLY A CA 1
ATOM 1822 C C . GLY A 1 223 ? -32.288 -13.442 20.783 1.00 75.19 223 GLY A C 1
ATOM 1823 O O . GLY A 1 223 ? -31.757 -14.487 20.397 1.00 75.19 223 GLY A O 1
ATOM 1824 N N . GLU A 1 224 ? -33.028 -12.674 19.984 1.00 84.38 224 GLU A N 1
ATOM 1825 C CA . GLU A 1 224 ? -33.109 -12.891 18.537 1.00 84.38 224 GLU A CA 1
ATOM 1826 C C . GLU A 1 224 ? -31.775 -12.539 17.856 1.00 84.38 224 GLU A C 1
ATOM 1828 O O . GLU A 1 224 ? -31.060 -11.631 18.290 1.00 84.38 224 GLU A O 1
ATOM 1833 N N . ASP A 1 225 ? -31.457 -13.213 16.746 1.00 79.62 225 ASP A N 1
ATOM 1834 C CA . ASP A 1 225 ? -30.188 -13.038 16.022 1.00 79.62 225 ASP A CA 1
ATOM 1835 C C . ASP A 1 225 ? -29.908 -11.566 15.651 1.00 79.62 225 ASP A C 1
ATOM 1837 O O . ASP A 1 225 ? -28.765 -11.104 15.710 1.00 79.62 225 ASP A O 1
ATOM 1841 N N . THR A 1 226 ? -30.947 -10.789 15.329 1.00 87.44 226 THR A N 1
ATOM 1842 C CA . THR A 1 226 ? -30.809 -9.367 14.975 1.00 87.44 226 THR A CA 1
ATOM 1843 C C . THR A 1 226 ? -30.463 -8.470 16.159 1.00 87.44 226 THR A C 1
ATOM 1845 O O . THR A 1 226 ? -29.870 -7.409 15.966 1.00 87.44 226 THR A O 1
ATOM 1848 N N . GLU A 1 227 ? -30.814 -8.862 17.384 1.00 91.31 227 GLU A N 1
ATOM 1849 C CA . GLU A 1 227 ? -30.564 -8.045 18.576 1.00 91.31 227 GLU A CA 1
ATOM 1850 C C . GLU A 1 227 ? -29.083 -8.041 18.945 1.00 91.31 227 GLU A C 1
ATOM 1852 O O . GLU A 1 227 ? -28.542 -7.007 19.338 1.00 91.31 227 GLU A O 1
ATOM 1857 N N . PHE A 1 228 ? -28.384 -9.157 18.729 1.00 87.00 228 PHE A N 1
ATOM 1858 C CA . PHE A 1 228 ? -26.938 -9.215 18.932 1.00 87.00 228 PHE A CA 1
ATOM 1859 C C . PHE A 1 228 ? -26.203 -8.228 18.020 1.00 87.00 228 PHE A C 1
ATOM 1861 O O . PHE A 1 228 ? -25.381 -7.438 18.490 1.00 87.00 228 PHE A O 1
ATOM 1868 N N . GLU A 1 229 ? -26.528 -8.235 16.726 1.00 88.06 229 GLU A N 1
ATOM 1869 C CA . GLU A 1 229 ? -25.941 -7.309 15.759 1.00 88.06 229 GLU A CA 1
ATOM 1870 C C . GLU A 1 229 ? -26.242 -5.852 16.132 1.00 88.06 229 GLU A C 1
ATOM 1872 O O . GLU A 1 229 ? -25.313 -5.048 16.248 1.00 88.06 229 GLU A O 1
ATOM 1877 N N . LYS A 1 230 ? -27.511 -5.516 16.400 1.00 91.44 230 LYS A N 1
ATOM 1878 C CA . LYS A 1 230 ? -27.918 -4.161 16.814 1.00 91.44 230 LYS A CA 1
ATOM 1879 C C . LYS A 1 230 ? -27.186 -3.695 18.066 1.00 91.44 230 LYS A C 1
ATOM 1881 O O . LYS A 1 230 ? -26.737 -2.552 18.114 1.00 91.44 230 LYS A O 1
ATOM 1886 N N . PHE A 1 231 ? -27.053 -4.561 19.069 1.00 90.44 231 PHE A N 1
ATOM 1887 C CA . PHE A 1 231 ? -26.384 -4.217 20.317 1.00 90.44 231 PHE A CA 1
ATOM 1888 C C . PHE A 1 231 ? -24.907 -3.912 20.083 1.00 90.44 231 PHE A C 1
ATOM 1890 O O . PHE A 1 231 ? -24.439 -2.835 20.447 1.00 90.44 231 PHE A O 1
ATOM 1897 N N . VAL A 1 232 ? -24.176 -4.821 19.430 1.00 85.06 232 VAL A N 1
ATOM 1898 C CA . VAL A 1 232 ? -22.731 -4.662 19.217 1.00 85.06 232 VAL A CA 1
ATOM 1899 C C . VAL A 1 232 ? -22.431 -3.473 18.296 1.00 85.06 232 VAL A C 1
ATOM 1901 O O . VAL A 1 232 ? -21.525 -2.690 18.592 1.00 85.06 232 VAL A O 1
ATOM 1904 N N . LEU A 1 233 ? -23.201 -3.292 17.218 1.00 83.69 233 LEU A N 1
ATOM 1905 C CA . LEU A 1 233 ? -23.061 -2.131 16.333 1.00 83.69 233 LEU A CA 1
ATOM 1906 C C . LEU A 1 233 ? -23.445 -0.827 17.044 1.00 83.69 233 LEU A C 1
ATOM 1908 O O . LEU A 1 233 ? -22.755 0.174 16.884 1.00 83.69 233 LEU A O 1
ATOM 1912 N N . GLY A 1 234 ? -24.482 -0.838 17.884 1.00 86.44 234 GLY A N 1
ATOM 1913 C CA . GLY A 1 234 ? -24.890 0.324 18.674 1.00 86.44 234 GLY A CA 1
ATOM 1914 C C . GLY A 1 234 ? -23.852 0.733 19.723 1.00 86.44 234 GLY A C 1
ATOM 1915 O O . GLY A 1 234 ? -23.583 1.925 19.879 1.00 86.44 234 GLY A O 1
ATOM 1916 N N . LEU A 1 235 ? -23.215 -0.237 20.398 1.00 82.00 235 LEU A N 1
ATOM 1917 C CA . LEU A 1 235 ? -22.073 0.021 21.286 1.00 82.00 235 LEU A CA 1
ATOM 1918 C C . LEU A 1 235 ? -20.924 0.691 20.520 1.00 82.00 235 LEU A C 1
ATOM 1920 O O . LEU A 1 235 ? -20.329 1.652 21.006 1.00 82.00 235 LEU A O 1
ATOM 1924 N N . HIS A 1 236 ? -20.617 0.176 19.329 1.00 76.38 236 HIS A N 1
ATOM 1925 C CA . HIS A 1 236 ? -19.561 0.693 18.466 1.00 76.38 236 HIS A CA 1
ATOM 1926 C C . HIS A 1 236 ? -19.851 2.122 17.988 1.00 76.38 236 HIS A C 1
ATOM 1928 O O . HIS A 1 236 ? -19.008 2.997 18.172 1.00 76.38 236 HIS A O 1
ATOM 1934 N N . ASP A 1 237 ? -21.042 2.382 17.448 1.00 76.50 237 ASP A N 1
ATOM 1935 C CA . ASP A 1 237 ? -21.386 3.669 16.836 1.00 76.50 237 ASP A CA 1
ATOM 1936 C C . ASP A 1 237 ? -21.362 4.825 17.855 1.00 76.50 237 ASP A C 1
ATOM 1938 O O . ASP A 1 237 ? -20.841 5.899 17.559 1.00 76.50 237 ASP A O 1
ATOM 1942 N N . ASN A 1 238 ? -21.819 4.593 19.089 1.00 74.31 238 ASN A N 1
ATOM 1943 C CA . ASN A 1 238 ? -21.771 5.602 20.154 1.00 74.31 238 ASN A CA 1
ATOM 1944 C C . ASN A 1 238 ? -20.347 5.865 20.669 1.00 74.31 238 ASN A C 1
ATOM 1946 O O . ASN A 1 238 ? -20.025 6.965 21.108 1.00 74.31 238 ASN A O 1
ATOM 1950 N N . MET A 1 239 ? -19.471 4.859 20.620 1.00 68.56 239 MET A N 1
ATOM 1951 C CA . MET A 1 239 ? -18.075 4.980 21.057 1.00 68.56 239 MET A CA 1
ATOM 1952 C C . MET A 1 239 ? -17.170 5.675 20.042 1.00 68.56 239 MET A C 1
ATOM 1954 O O . MET A 1 239 ? -15.974 5.839 20.272 1.00 68.56 239 MET A O 1
ATOM 1958 N N . MET A 1 240 ? -17.737 6.091 18.917 1.00 64.12 240 MET A N 1
ATOM 1959 C CA . MET A 1 240 ? -17.005 6.601 17.774 1.00 64.12 240 MET A CA 1
ATOM 1960 C C . MET A 1 240 ? -17.163 8.100 17.537 1.00 64.12 240 MET A C 1
ATOM 1962 O O . MET A 1 240 ? -16.611 8.602 16.558 1.00 64.12 240 MET A O 1
ATOM 1966 N N . GLU A 1 241 ? -17.906 8.831 18.360 1.00 54.97 241 GLU A N 1
ATOM 1967 C CA . GLU A 1 241 ? -18.373 10.169 17.973 1.00 54.97 241 GLU A CA 1
ATOM 1968 C C . GLU A 1 241 ? -17.300 11.278 17.983 1.00 54.97 241 GLU A C 1
ATOM 1970 O O . GLU A 1 241 ? -17.552 12.333 17.406 1.00 54.97 241 GLU A O 1
ATOM 1975 N N . SER A 1 242 ? -16.094 11.073 18.542 1.00 50.69 242 SER A N 1
ATOM 1976 C CA . SER A 1 242 ? -15.232 12.228 18.876 1.00 50.69 242 SER A CA 1
ATOM 1977 C C . SER A 1 242 ? -13.716 12.138 18.635 1.00 50.69 242 SER A C 1
ATOM 1979 O O . SER A 1 242 ? -13.111 13.190 18.417 1.00 50.69 242 SER A O 1
ATOM 1981 N N . SER A 1 243 ? -13.050 10.971 18.662 1.00 54.81 243 SER A N 1
ATOM 1982 C CA . SER A 1 243 ? -11.578 10.921 18.492 1.00 54.81 243 SER A CA 1
ATOM 1983 C C . SER A 1 243 ? -10.980 9.534 18.188 1.00 54.81 243 SER A C 1
ATOM 1985 O O . SER A 1 243 ? -11.578 8.498 18.473 1.00 54.81 243 SER A O 1
ATOM 1987 N N . TRP A 1 244 ? -9.733 9.503 17.686 1.00 51.47 244 TRP A N 1
ATOM 1988 C CA . TRP A 1 244 ? -8.920 8.281 17.500 1.00 51.47 244 TRP A CA 1
ATOM 1989 C C . TRP A 1 244 ? -8.709 7.471 18.793 1.00 51.47 244 TRP A C 1
ATOM 1991 O O . TRP A 1 244 ? -8.535 6.252 18.757 1.00 51.47 244 TRP A O 1
ATOM 2001 N N . ASP A 1 245 ? -8.719 8.124 19.955 1.00 55.53 245 ASP A N 1
ATOM 2002 C CA . ASP A 1 245 ? -8.579 7.420 21.230 1.00 55.53 245 ASP A CA 1
ATOM 2003 C C . ASP A 1 245 ? -9.888 6.760 21.676 1.00 55.53 245 ASP A C 1
ATOM 2005 O O . ASP A 1 245 ? -9.838 5.713 22.322 1.00 55.53 245 ASP A O 1
ATOM 2009 N N . ASP A 1 246 ? -11.045 7.302 21.291 1.00 59.47 246 ASP A N 1
ATOM 2010 C CA . ASP A 1 246 ? -12.353 6.675 21.542 1.00 59.47 246 ASP A CA 1
ATOM 2011 C C . ASP A 1 246 ? -12.511 5.405 20.689 1.00 59.47 246 ASP A C 1
ATOM 2013 O O . ASP A 1 246 ? -12.939 4.354 21.174 1.00 59.47 246 ASP A O 1
ATOM 2017 N N . TRP A 1 247 ? -11.965 5.432 19.471 1.00 58.69 247 TRP A N 1
ATOM 2018 C CA . TRP A 1 247 ? -11.834 4.261 18.603 1.00 58.69 247 TRP A CA 1
ATOM 2019 C C . TRP A 1 247 ? -11.017 3.116 19.199 1.00 58.69 247 TRP A C 1
ATOM 2021 O O . TRP A 1 247 ? -11.431 1.957 19.126 1.00 58.69 247 TRP A O 1
ATOM 2031 N N . LYS A 1 248 ? -9.862 3.405 19.813 1.00 58.16 248 LYS A N 1
ATOM 2032 C CA . LYS A 1 248 ? -9.061 2.370 20.493 1.00 58.16 248 LYS A CA 1
ATOM 2033 C C . LYS A 1 248 ? -9.835 1.715 21.632 1.00 58.16 248 LYS A C 1
ATOM 2035 O O . LYS A 1 248 ? -9.572 0.558 21.947 1.00 58.16 248 LYS A O 1
ATOM 2040 N N . VAL A 1 249 ? -10.731 2.445 22.297 1.00 59.94 249 VAL A N 1
ATOM 2041 C CA . VAL A 1 249 ? -11.600 1.877 23.340 1.00 59.94 249 VAL A CA 1
ATOM 2042 C C . VAL A 1 249 ? -12.650 0.966 22.711 1.00 59.94 249 VAL A C 1
ATOM 2044 O O . VAL A 1 249 ? -12.781 -0.174 23.151 1.00 59.94 249 VAL A O 1
ATOM 2047 N N . GLY A 1 250 ? -13.311 1.407 21.635 1.00 59.91 250 GLY A N 1
ATOM 2048 C CA . GLY A 1 250 ? -14.258 0.581 20.877 1.00 59.91 250 GLY A CA 1
ATOM 2049 C C . GLY A 1 250 ? -13.635 -0.724 20.367 1.00 59.91 250 GLY A C 1
ATOM 2050 O O . GLY A 1 250 ? -14.175 -1.800 20.597 1.00 59.91 250 GLY A O 1
ATOM 2051 N N . LEU A 1 251 ? -12.441 -0.674 19.769 1.00 57.91 251 LEU A N 1
ATOM 2052 C CA . LEU A 1 251 ? -11.729 -1.879 19.316 1.00 57.91 251 LEU A CA 1
ATOM 2053 C C . LEU A 1 251 ? -11.339 -2.818 20.465 1.00 57.91 251 LEU A C 1
ATOM 2055 O O . LEU A 1 251 ? -11.431 -4.036 20.319 1.00 57.91 251 LEU A O 1
ATOM 2059 N N . ARG A 1 252 ? -10.913 -2.268 21.609 1.00 59.97 252 ARG A N 1
ATOM 2060 C CA . ARG A 1 252 ? -10.597 -3.057 22.809 1.00 59.97 252 ARG A CA 1
ATOM 2061 C C . ARG A 1 252 ? -11.839 -3.779 23.343 1.00 59.97 252 ARG A C 1
ATOM 2063 O O . ARG A 1 252 ? -11.755 -4.965 23.650 1.00 59.97 252 ARG A O 1
ATOM 2070 N N . LEU A 1 253 ? -12.985 -3.098 23.370 1.00 64.25 253 LEU A N 1
ATOM 2071 C CA . LEU A 1 253 ? -14.282 -3.669 23.739 1.00 64.25 253 LEU A CA 1
ATOM 2072 C C . LEU A 1 253 ? -14.672 -4.841 22.838 1.00 64.25 253 LEU A C 1
ATOM 2074 O O . LEU A 1 253 ? -14.994 -5.926 23.321 1.00 64.25 253 LEU A O 1
ATOM 2078 N N . LEU A 1 254 ? -14.594 -4.622 21.527 1.00 62.88 254 LEU A N 1
ATOM 2079 C CA . LEU A 1 254 ? -14.914 -5.628 20.521 1.00 62.88 254 LEU A CA 1
ATOM 2080 C C . LEU A 1 254 ? -13.986 -6.832 20.622 1.00 62.88 254 LEU A C 1
ATOM 2082 O O . LEU A 1 254 ? -14.456 -7.963 20.574 1.00 62.88 254 LEU A O 1
ATOM 2086 N N . ARG A 1 255 ? -12.688 -6.605 20.840 1.00 60.03 255 ARG A N 1
ATOM 2087 C CA . ARG A 1 255 ? -11.733 -7.683 21.106 1.00 60.03 255 ARG A CA 1
ATOM 2088 C C . ARG A 1 255 ? -12.141 -8.495 22.334 1.00 60.03 255 ARG A C 1
ATOM 2090 O O . ARG A 1 255 ? -12.185 -9.710 22.247 1.00 60.03 255 ARG A O 1
ATOM 2097 N N . GLY A 1 256 ? -12.527 -7.856 23.437 1.00 59.50 256 GLY A N 1
ATOM 2098 C CA . GLY A 1 256 ? -13.028 -8.569 24.616 1.00 59.50 256 GLY A CA 1
ATOM 2099 C C . GLY A 1 256 ? -14.291 -9.397 24.360 1.00 59.50 256 GLY A C 1
ATOM 2100 O O . GLY A 1 256 ? -14.426 -10.497 24.892 1.00 59.50 256 GLY A O 1
ATOM 2101 N N . ILE A 1 257 ? -15.204 -8.889 23.528 1.00 64.12 257 ILE A N 1
ATOM 2102 C CA . ILE A 1 257 ? -16.412 -9.608 23.101 1.00 64.12 257 ILE A CA 1
ATOM 2103 C C . ILE A 1 257 ? -16.031 -10.822 22.233 1.00 64.12 257 ILE A C 1
ATOM 2105 O O . ILE A 1 257 ? -16.487 -11.933 22.496 1.00 64.12 257 ILE A O 1
ATOM 2109 N N . PHE A 1 258 ? -15.169 -10.639 21.228 1.00 63.00 258 PHE A N 1
ATOM 2110 C CA . PHE A 1 258 ? -14.809 -11.690 20.273 1.00 63.00 258 PHE A CA 1
ATOM 2111 C C . PHE A 1 258 ? -13.817 -12.719 20.819 1.00 63.00 258 PHE A C 1
ATOM 2113 O O . PHE A 1 258 ? -14.044 -13.900 20.591 1.00 63.00 258 PHE A O 1
ATOM 2120 N N . ASP A 1 259 ? -12.799 -12.331 21.592 1.00 57.28 259 ASP A N 1
ATOM 2121 C CA . ASP A 1 259 ? -11.867 -13.263 22.255 1.00 57.28 259 ASP A CA 1
ATOM 2122 C C . ASP A 1 259 ? -12.649 -14.241 23.149 1.00 57.28 259 ASP A C 1
ATOM 2124 O O . ASP A 1 259 ? -12.366 -15.439 23.222 1.00 57.28 259 ASP A O 1
ATOM 2128 N N . ARG A 1 260 ? -13.714 -13.740 23.786 1.00 60.09 260 ARG A N 1
ATOM 2129 C CA . ARG A 1 260 ? -14.624 -14.552 24.588 1.00 60.09 260 ARG A CA 1
ATOM 2130 C C . ARG A 1 260 ? -15.448 -15.531 23.753 1.00 60.09 260 ARG A C 1
ATOM 2132 O O . ARG A 1 260 ? -15.717 -16.640 24.209 1.00 60.09 260 ARG A O 1
ATOM 2139 N N . PHE A 1 261 ? -15.837 -15.147 22.544 1.00 60.31 261 PHE A N 1
ATOM 2140 C CA . PHE A 1 261 ? -16.543 -16.022 21.615 1.00 60.31 261 PHE A CA 1
ATOM 2141 C C . PHE A 1 261 ? -15.611 -17.035 20.947 1.00 60.31 261 PHE A C 1
ATOM 2143 O O . PHE A 1 261 ? -15.966 -18.205 20.890 1.00 60.31 261 PHE A O 1
ATOM 2150 N N . GLU A 1 262 ? -14.407 -16.659 20.513 1.00 53.56 262 GLU A N 1
ATOM 2151 C CA . GLU A 1 262 ? -13.401 -17.601 19.995 1.00 53.56 262 GLU A CA 1
ATOM 2152 C C . GLU A 1 262 ? -13.079 -18.696 21.014 1.00 53.56 262 GLU A C 1
ATOM 2154 O O . GLU A 1 262 ? -12.938 -19.865 20.661 1.00 53.56 262 GLU A O 1
ATOM 2159 N N . TYR A 1 263 ? -13.055 -18.335 22.294 1.00 54.34 263 TYR A N 1
ATOM 2160 C CA . TYR A 1 263 ? -12.945 -19.277 23.396 1.00 54.34 263 TYR A CA 1
ATOM 2161 C C . TYR A 1 263 ? -14.149 -20.237 23.516 1.00 54.34 263 TYR A C 1
ATOM 2163 O O . TYR A 1 263 ? -13.962 -21.425 23.771 1.00 54.34 263 TYR A O 1
ATOM 2171 N N . ILE A 1 264 ? -15.379 -19.749 23.310 1.00 50.03 264 ILE A N 1
ATOM 2172 C CA . ILE A 1 264 ? -16.611 -20.563 23.344 1.00 50.03 264 ILE A CA 1
ATOM 2173 C C . ILE A 1 264 ? -16.748 -21.448 22.087 1.00 50.03 264 ILE A C 1
ATOM 2175 O O . ILE A 1 264 ? -17.262 -22.561 22.184 1.00 50.03 264 ILE A O 1
ATOM 2179 N N . PHE A 1 265 ? -16.292 -20.976 20.920 1.00 50.84 265 PHE A N 1
ATOM 2180 C CA . PHE A 1 265 ? -16.556 -21.566 19.595 1.00 50.84 265 PHE A CA 1
ATOM 2181 C C . PHE A 1 265 ? -15.343 -22.229 18.912 1.00 50.84 265 PHE A C 1
ATOM 2183 O O . PHE A 1 265 ? -15.476 -22.732 17.789 1.00 50.84 265 PHE A O 1
ATOM 2190 N N . GLY A 1 266 ? -14.154 -22.178 19.518 1.00 47.47 266 GLY A N 1
ATOM 2191 C CA . GLY A 1 266 ? -12.901 -22.624 18.907 1.00 47.47 266 GLY A CA 1
ATOM 2192 C C . GLY A 1 266 ? -12.799 -24.143 18.720 1.00 47.47 266 GLY A C 1
ATOM 2193 O O . GLY A 1 266 ? -13.041 -24.912 19.644 1.00 47.47 266 GLY A O 1
ATOM 2194 N N . ASP A 1 267 ? -12.353 -24.571 17.534 1.00 42.25 267 ASP A N 1
ATOM 2195 C CA . ASP A 1 267 ? -12.161 -25.977 17.119 1.00 42.25 267 ASP A CA 1
ATOM 2196 C C . ASP A 1 267 ? -10.910 -26.657 17.721 1.00 42.25 267 ASP A C 1
ATOM 2198 O O . ASP A 1 267 ? -10.339 -27.571 17.126 1.00 42.25 267 ASP A O 1
ATOM 2202 N N . LYS A 1 268 ? -10.439 -26.253 18.909 1.00 42.94 268 LYS A N 1
ATOM 2203 C CA . LYS A 1 268 ? -9.365 -27.004 19.584 1.00 42.94 268 LYS A CA 1
ATOM 2204 C C . LYS A 1 268 ? -9.939 -28.203 20.331 1.00 42.94 268 LYS A C 1
ATOM 2206 O O . LYS A 1 268 ? -9.950 -28.257 21.558 1.00 42.94 268 LYS A O 1
ATOM 2211 N N . ASP A 1 269 ? -10.328 -29.204 19.550 1.00 42.81 269 ASP A N 1
ATOM 2212 C CA . ASP A 1 269 ? -10.168 -30.595 19.952 1.00 42.81 269 ASP A CA 1
ATOM 2213 C C . ASP A 1 269 ? -8.698 -30.813 20.335 1.00 42.81 269 ASP A C 1
ATOM 2215 O O . ASP A 1 269 ? -7.813 -30.745 19.481 1.00 42.81 269 ASP A O 1
ATOM 2219 N N . ARG A 1 270 ? -8.431 -31.045 21.624 1.00 36.78 270 ARG A N 1
ATOM 2220 C CA . ARG A 1 270 ? -7.383 -31.963 22.102 1.00 36.78 270 ARG A CA 1
ATOM 2221 C C . ARG A 1 270 ? -7.581 -32.272 23.596 1.00 36.78 270 ARG A C 1
ATOM 2223 O O . ARG A 1 270 ? -7.270 -31.491 24.490 1.00 36.78 270 ARG A O 1
ATOM 2230 N N . GLU A 1 271 ? -8.144 -33.460 23.806 1.00 34.81 271 GLU A N 1
ATOM 2231 C CA . GLU A 1 271 ? -7.855 -34.432 24.876 1.00 34.81 271 GLU A CA 1
ATOM 2232 C C . GLU A 1 271 ? -8.422 -34.281 26.297 1.00 34.81 271 GLU A C 1
ATOM 2234 O O . GLU A 1 271 ? -8.531 -35.304 26.965 1.00 34.81 271 GLU A O 1
ATOM 2239 N N . ASN A 1 272 ? -8.893 -33.128 26.775 1.00 35.00 272 ASN A N 1
ATOM 2240 C CA . ASN A 1 272 ? -9.211 -33.006 28.216 1.00 35.00 272 ASN A CA 1
ATOM 2241 C C . ASN A 1 272 ? -10.700 -32.952 28.596 1.00 35.00 272 ASN A C 1
ATOM 2243 O O . ASN A 1 272 ? -11.085 -32.170 29.456 1.00 35.00 272 ASN A O 1
ATOM 2247 N N . GLY A 1 273 ? -11.549 -33.805 28.009 1.00 34.88 273 GLY A N 1
ATOM 2248 C CA . GLY A 1 273 ? -12.854 -34.157 28.606 1.00 34.88 273 GLY A CA 1
ATOM 2249 C C . GLY A 1 273 ? -13.818 -32.989 28.870 1.00 34.88 273 GLY A C 1
ATOM 2250 O O . GLY A 1 273 ? -14.627 -33.038 29.807 1.00 34.88 273 GLY A O 1
ATOM 2251 N N . ARG A 1 274 ? -13.742 -31.912 28.075 1.00 32.50 274 ARG A N 1
ATOM 2252 C CA . ARG A 1 274 ? -14.537 -30.708 28.304 1.00 32.50 274 ARG A CA 1
ATOM 2253 C C . ARG A 1 274 ? -15.837 -30.660 27.460 1.00 32.50 274 ARG A C 1
ATOM 2255 O O . ARG A 1 274 ? -15.765 -30.564 26.249 1.00 32.50 274 ARG A O 1
ATOM 2262 N N . VAL A 1 275 ? -17.009 -30.670 28.122 1.00 34.91 275 VAL A N 1
ATOM 2263 C CA . VAL A 1 275 ? -18.341 -30.245 27.636 1.00 34.91 275 VAL A CA 1
ATOM 2264 C C . VAL A 1 275 ? -18.239 -28.989 26.769 1.00 34.91 275 VAL A C 1
ATOM 2266 O O . VAL A 1 275 ? -17.931 -27.899 27.258 1.00 34.91 275 VAL A O 1
ATOM 2269 N N . LYS A 1 276 ? -18.527 -29.196 25.487 1.00 37.94 276 LYS A N 1
ATOM 2270 C CA . LYS A 1 276 ? -18.780 -28.194 24.459 1.00 37.94 276 LYS A CA 1
ATOM 2271 C C . LYS A 1 276 ? -20.121 -27.523 24.780 1.00 37.94 276 LYS A C 1
ATOM 2273 O O . LYS A 1 276 ? -21.095 -28.221 25.058 1.00 37.94 276 LYS A O 1
ATOM 2278 N N . LEU A 1 277 ? -20.190 -26.192 24.766 1.00 39.25 277 LEU A N 1
ATOM 2279 C CA . LEU A 1 277 ? -21.482 -25.533 24.575 1.00 39.25 277 LEU A CA 1
ATOM 2280 C C . LEU A 1 277 ? -21.833 -25.753 23.104 1.00 39.25 277 LEU A C 1
ATOM 2282 O O . LEU A 1 277 ? -21.239 -25.123 22.232 1.00 39.25 277 LEU A O 1
ATOM 2286 N N . ASP A 1 278 ? -22.725 -26.706 22.841 1.00 43.09 278 ASP A N 1
ATOM 2287 C CA . ASP A 1 278 ? -23.258 -26.979 21.505 1.00 43.09 278 ASP A CA 1
ATOM 2288 C C . ASP A 1 278 ? -24.170 -25.810 21.106 1.00 43.09 278 ASP A C 1
ATOM 2290 O O . ASP A 1 278 ? -25.383 -25.815 21.313 1.00 43.09 278 ASP A O 1
ATOM 2294 N N . LEU A 1 279 ? -23.556 -24.732 20.630 1.00 50.53 279 LEU A N 1
ATOM 2295 C CA . LEU A 1 279 ? -24.255 -23.632 19.984 1.00 50.53 279 LEU A CA 1
ATOM 2296 C C . LEU A 1 279 ? -24.300 -23.907 18.479 1.00 50.53 279 LEU A C 1
ATOM 2298 O O . LEU A 1 279 ? -23.310 -24.330 17.883 1.00 50.53 279 LEU A O 1
ATOM 2302 N N . ASP A 1 280 ? -25.462 -23.655 17.882 1.00 61.09 280 ASP A N 1
ATOM 2303 C CA . ASP A 1 280 ? -25.734 -23.891 16.464 1.00 61.09 280 ASP A CA 1
ATOM 2304 C C . ASP A 1 280 ? -24.786 -23.083 15.544 1.00 61.09 280 ASP A C 1
ATOM 2306 O O . ASP A 1 280 ? -24.371 -21.961 15.856 1.00 61.09 280 ASP A O 1
ATOM 2310 N N . ILE A 1 281 ? -24.447 -23.655 14.385 1.00 62.75 281 ILE A N 1
ATOM 2311 C CA . ILE A 1 281 ? -23.559 -23.102 13.341 1.00 62.75 281 ILE A CA 1
ATOM 2312 C C . ILE A 1 281 ? -24.019 -21.702 12.893 1.00 62.75 281 ILE A C 1
ATOM 2314 O O . ILE A 1 281 ? -23.193 -20.851 12.530 1.00 62.75 281 ILE A O 1
ATOM 2318 N N . SER A 1 282 ? -25.328 -21.451 12.956 1.00 69.56 282 SER A N 1
ATOM 2319 C CA . SER A 1 282 ? -25.966 -20.153 12.708 1.00 69.56 282 SER A CA 1
ATOM 2320 C C . SER A 1 282 ? -25.360 -19.031 13.565 1.00 69.56 282 SER A C 1
ATOM 2322 O O . SER A 1 282 ? -24.936 -18.006 13.027 1.00 69.56 282 SER A O 1
ATOM 2324 N N . LYS A 1 283 ? -25.180 -19.254 14.873 1.00 72.19 283 LYS A N 1
ATOM 2325 C CA . LYS A 1 283 ? -24.638 -18.254 15.812 1.00 72.19 283 LYS A CA 1
ATOM 2326 C C . LYS A 1 283 ? -23.152 -17.981 15.594 1.00 72.19 283 LYS A C 1
ATOM 2328 O O . LYS A 1 283 ? -22.721 -16.833 15.682 1.00 72.19 283 LYS A O 1
ATOM 2333 N N . LYS A 1 284 ? -22.363 -19.003 15.235 1.00 69.19 284 LYS A N 1
ATOM 2334 C CA . LYS A 1 284 ? -20.946 -18.826 14.845 1.00 69.19 284 LYS A CA 1
ATOM 2335 C C . LYS A 1 284 ? -20.834 -17.943 13.597 1.00 69.19 284 LYS A C 1
ATOM 2337 O O . LYS A 1 284 ? -20.001 -17.040 13.553 1.00 69.19 284 LYS A O 1
ATOM 2342 N N . SER A 1 285 ? -21.704 -18.166 12.612 1.00 71.25 285 SER A N 1
ATOM 2343 C CA . SER A 1 285 ? -21.752 -17.356 11.388 1.00 71.25 285 SER A CA 1
ATOM 2344 C C . SER A 1 285 ? -22.178 -15.913 11.670 1.00 71.25 285 SER A C 1
ATOM 2346 O O . SER A 1 285 ? -21.558 -14.986 11.152 1.00 71.25 285 SER A O 1
ATOM 2348 N N . LEU A 1 286 ? -23.170 -15.707 12.542 1.00 79.38 286 LEU A N 1
ATOM 2349 C CA . LEU A 1 286 ? -23.612 -14.379 12.974 1.00 79.38 286 LEU A CA 1
ATOM 2350 C C . LEU A 1 286 ? -22.471 -13.575 13.620 1.00 79.38 286 LEU A C 1
ATOM 2352 O O . LEU A 1 286 ? -22.206 -12.446 13.213 1.00 79.38 286 LEU A O 1
ATOM 2356 N N . VAL A 1 287 ? -21.734 -14.169 14.563 1.00 72.94 287 VAL A N 1
ATOM 2357 C CA . VAL A 1 287 ? -20.582 -13.522 15.224 1.00 72.94 287 VAL A CA 1
ATOM 2358 C C . VAL A 1 287 ? -19.502 -13.124 14.210 1.00 72.94 287 VAL A C 1
ATOM 2360 O O . VAL A 1 287 ? -18.979 -12.009 14.269 1.00 72.94 287 VAL A O 1
ATOM 2363 N N . LEU A 1 288 ? -19.189 -14.000 13.250 1.00 69.56 288 LEU A N 1
ATOM 2364 C CA . LEU A 1 288 ? -18.221 -13.706 12.187 1.00 69.56 288 LEU A CA 1
ATOM 2365 C C . LEU A 1 288 ? -18.689 -12.559 11.279 1.00 69.56 288 LEU A C 1
ATOM 2367 O O . LEU A 1 288 ? -17.883 -11.693 10.929 1.00 69.56 288 LEU A O 1
ATOM 2371 N N . ASN A 1 289 ? -19.978 -12.522 10.936 1.00 73.94 289 ASN A N 1
ATOM 2372 C CA . ASN A 1 289 ? -20.563 -11.465 10.112 1.00 73.94 289 ASN A CA 1
ATOM 2373 C C . ASN A 1 289 ? -20.525 -10.104 10.818 1.00 73.94 289 ASN A C 1
ATOM 2375 O O . ASN A 1 289 ? -20.097 -9.122 10.213 1.00 73.94 289 ASN A O 1
ATOM 2379 N N . VAL A 1 290 ? -20.877 -10.047 12.107 1.00 75.81 290 VAL A N 1
ATOM 2380 C CA . VAL A 1 290 ? -20.810 -8.805 12.898 1.00 75.81 290 VAL A CA 1
ATOM 2381 C C . VAL A 1 290 ? -19.362 -8.317 13.031 1.00 75.81 290 VAL A C 1
ATOM 2383 O O . VAL A 1 290 ? -19.094 -7.134 12.827 1.00 75.81 290 VAL A O 1
ATOM 2386 N N . ASN A 1 291 ? -18.399 -9.213 13.285 1.00 67.44 291 ASN A N 1
ATOM 2387 C CA . ASN A 1 291 ? -16.970 -8.861 13.310 1.00 67.44 291 ASN A CA 1
ATOM 2388 C C . ASN A 1 291 ? -16.511 -8.265 11.971 1.00 67.44 291 ASN A C 1
ATOM 2390 O O . ASN A 1 291 ? -15.813 -7.250 11.937 1.00 67.44 291 ASN A O 1
ATOM 2394 N N . LYS A 1 292 ? -16.930 -8.871 10.855 1.00 66.94 292 LYS A N 1
ATOM 2395 C CA . LYS A 1 292 ? -16.636 -8.361 9.513 1.00 66.94 292 LYS A CA 1
ATOM 2396 C C . LYS A 1 292 ? -17.229 -6.963 9.303 1.00 66.94 292 LYS A C 1
ATOM 2398 O O . LYS A 1 292 ? -16.484 -6.064 8.924 1.00 66.94 292 LYS A O 1
ATOM 2403 N N . ALA A 1 293 ? -18.509 -6.762 9.620 1.00 70.00 293 ALA A N 1
ATOM 2404 C CA . ALA A 1 293 ? -19.185 -5.471 9.475 1.00 70.00 293 ALA A CA 1
ATOM 2405 C C . ALA A 1 293 ? -18.508 -4.359 10.298 1.00 70.00 293 ALA A C 1
ATOM 2407 O O . ALA A 1 293 ? -18.325 -3.242 9.818 1.00 70.00 293 ALA A O 1
ATOM 2408 N N . LEU A 1 294 ? -18.069 -4.666 11.519 1.00 67.06 294 LEU A N 1
ATOM 2409 C CA . LEU A 1 294 ? -17.331 -3.726 12.368 1.00 67.06 294 LEU A CA 1
ATOM 2410 C C . LEU A 1 294 ? -15.968 -3.360 11.787 1.00 67.06 294 LEU A C 1
ATOM 2412 O O . LEU A 1 294 ? -15.603 -2.187 11.765 1.00 67.06 294 LEU A O 1
ATOM 2416 N N . ARG A 1 295 ? -15.215 -4.348 11.289 1.00 62.50 295 ARG A N 1
ATOM 2417 C CA . ARG A 1 295 ? -13.930 -4.099 10.620 1.00 62.50 295 ARG A CA 1
ATOM 2418 C C . ARG A 1 295 ? -14.113 -3.232 9.382 1.00 62.50 295 ARG A C 1
ATOM 2420 O O . ARG A 1 295 ? -13.325 -2.319 9.170 1.00 62.50 295 ARG A O 1
ATOM 2427 N N . GLU A 1 296 ? -15.155 -3.480 8.596 1.00 65.44 296 GLU A N 1
ATOM 2428 C CA . GLU A 1 296 ? -15.489 -2.669 7.423 1.00 65.44 296 GLU A CA 1
ATOM 2429 C C . GLU A 1 296 ? -15.850 -1.231 7.814 1.00 65.44 296 GLU A C 1
ATOM 2431 O O . GLU A 1 296 ? -15.309 -0.294 7.229 1.00 65.44 296 GLU A O 1
ATOM 2436 N N . ARG A 1 297 ? -16.681 -1.033 8.848 1.00 67.25 297 ARG A N 1
ATOM 2437 C CA . ARG A 1 297 ? -17.012 0.302 9.382 1.00 67.25 297 ARG A CA 1
ATOM 2438 C C . ARG A 1 297 ? -15.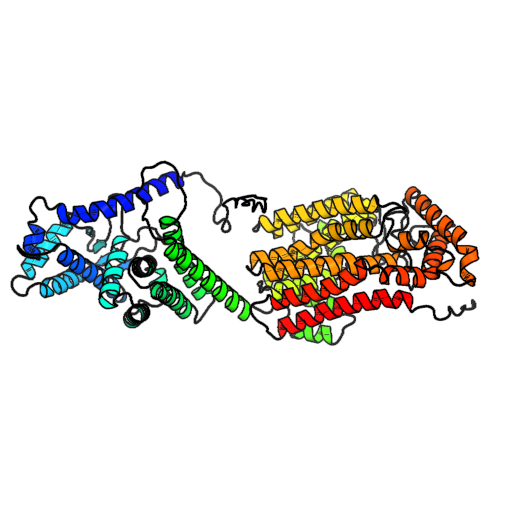783 1.037 9.919 1.00 67.25 297 ARG A C 1
ATOM 2440 O O . ARG A 1 297 ? -15.607 2.221 9.630 1.00 67.25 297 ARG A O 1
ATOM 2447 N N . PHE A 1 298 ? -14.926 0.336 10.662 1.00 63.00 298 PHE A N 1
ATOM 2448 C CA . PHE A 1 298 ? -13.645 0.857 11.137 1.00 63.00 298 PHE A CA 1
ATOM 2449 C C . PHE A 1 298 ? -12.789 1.323 9.963 1.00 63.00 298 PHE A C 1
ATOM 2451 O O . PHE A 1 298 ? -12.398 2.488 9.900 1.00 63.00 298 PHE A O 1
ATOM 2458 N N . MET A 1 299 ? -12.574 0.443 8.987 1.00 60.50 299 MET A N 1
ATOM 2459 C CA . MET A 1 299 ? -11.772 0.757 7.814 1.00 60.50 299 MET A CA 1
ATOM 2460 C C . MET A 1 299 ? -12.347 1.924 7.017 1.00 60.50 299 MET A C 1
ATOM 2462 O O . MET A 1 299 ? -11.593 2.820 6.651 1.00 60.50 299 MET A O 1
ATOM 2466 N N . PHE A 1 300 ? -13.663 1.969 6.801 1.00 67.19 300 PHE A N 1
ATOM 2467 C CA . PHE A 1 300 ? -14.325 3.060 6.087 1.00 67.19 300 PHE A CA 1
ATOM 2468 C C . PHE A 1 300 ? -14.067 4.420 6.743 1.00 67.19 300 PHE A C 1
ATOM 2470 O O . PHE A 1 300 ? -13.741 5.387 6.050 1.00 67.19 300 PHE A O 1
ATOM 2477 N N . LYS A 1 301 ? -14.179 4.525 8.070 1.00 64.69 301 LYS A N 1
ATOM 2478 C CA . LYS A 1 301 ? -14.010 5.816 8.748 1.00 64.69 301 LYS A CA 1
ATOM 2479 C C . LYS A 1 301 ? -12.545 6.208 8.936 1.00 64.69 301 LYS A C 1
ATOM 2481 O O . LYS A 1 301 ? -12.219 7.354 8.645 1.00 64.69 301 LYS A O 1
ATOM 2486 N N . VAL A 1 302 ? -11.648 5.274 9.281 1.00 62.59 302 VAL A N 1
ATOM 2487 C CA . VAL A 1 302 ? -10.188 5.530 9.272 1.00 62.59 302 VAL A CA 1
ATOM 2488 C C . VAL A 1 302 ? -9.740 6.045 7.907 1.00 62.59 302 VAL A C 1
ATOM 2490 O O . VAL A 1 302 ? -8.945 6.977 7.809 1.00 62.59 302 VAL A O 1
ATOM 2493 N N . TYR A 1 303 ? -10.293 5.463 6.847 1.00 69.38 303 TYR A N 1
ATOM 2494 C CA . TYR A 1 303 ? -10.042 5.888 5.483 1.00 69.38 303 TYR A CA 1
ATOM 2495 C C . TYR A 1 303 ? -10.629 7.268 5.159 1.00 69.38 303 TYR A C 1
ATOM 2497 O O . TYR A 1 303 ? -9.967 8.089 4.522 1.00 69.38 303 TYR A O 1
ATOM 2505 N N . SER A 1 304 ? -11.868 7.529 5.581 1.00 71.62 304 SER A N 1
ATOM 2506 C CA . SER A 1 304 ? -12.560 8.809 5.359 1.00 71.62 304 SER A CA 1
ATOM 2507 C C . SER A 1 304 ? -11.857 9.972 6.061 1.00 71.62 304 SER A C 1
ATOM 2509 O O . SER A 1 304 ? -11.799 11.074 5.527 1.00 71.62 304 SER A O 1
ATOM 2511 N N . GLU A 1 305 ? -11.296 9.719 7.242 1.00 70.12 305 GLU A N 1
ATOM 2512 C CA . GLU A 1 305 ? -10.608 10.706 8.083 1.00 70.12 305 GLU A CA 1
ATOM 2513 C C . GLU A 1 305 ? -9.087 10.704 7.869 1.00 70.12 305 GLU A C 1
ATOM 2515 O O . GLU A 1 305 ? -8.340 11.319 8.639 1.00 70.12 305 GLU A O 1
ATOM 2520 N N . ARG A 1 306 ? -8.599 10.000 6.837 1.00 72.81 306 ARG A N 1
ATOM 2521 C CA . ARG A 1 306 ? -7.162 9.840 6.607 1.00 72.81 306 ARG A CA 1
ATOM 2522 C C . ARG A 1 306 ? -6.484 11.199 6.459 1.00 72.81 306 ARG A C 1
ATOM 2524 O O . ARG A 1 306 ? -6.915 12.065 5.699 1.00 72.81 306 ARG A O 1
ATOM 2531 N N . SER A 1 307 ? -5.386 11.376 7.190 1.00 71.12 307 SER A N 1
ATOM 2532 C CA . SER A 1 307 ? -4.589 12.596 7.095 1.00 71.12 307 SER A CA 1
ATOM 2533 C C . SER A 1 307 ? -3.945 12.701 5.721 1.00 71.12 307 SER A C 1
ATOM 2535 O O . SER A 1 307 ? -3.389 11.723 5.218 1.00 71.12 307 SER A O 1
ATOM 2537 N N . GLN A 1 308 ? -3.945 13.910 5.159 1.00 81.88 308 GLN A N 1
ATOM 2538 C CA . GLN A 1 308 ? -3.254 14.158 3.905 1.00 81.88 308 GLN A CA 1
ATOM 2539 C C . GLN A 1 308 ? -1.761 13.848 4.029 1.00 81.88 308 GLN A C 1
ATOM 2541 O O . GLN A 1 308 ? -1.055 14.407 4.873 1.00 81.88 308 GLN A O 1
ATOM 2546 N N . VAL A 1 309 ? -1.275 12.946 3.177 1.00 84.44 309 VAL A N 1
ATOM 2547 C CA . VAL A 1 309 ? 0.153 12.611 3.106 1.00 84.44 309 VAL A CA 1
ATOM 2548 C C . VAL A 1 309 ? 0.905 13.665 2.297 1.00 84.44 309 VAL A C 1
ATOM 2550 O O . VAL A 1 309 ? 1.924 14.173 2.763 1.00 84.44 309 VAL A O 1
ATOM 2553 N N . ILE A 1 310 ? 0.372 14.024 1.128 1.00 87.06 310 ILE A N 1
ATOM 2554 C CA . ILE A 1 310 ? 0.906 15.060 0.235 1.00 87.06 310 ILE A CA 1
ATOM 2555 C C . ILE A 1 310 ? 0.072 16.323 0.426 1.00 87.06 310 ILE A C 1
ATOM 2557 O O . ILE A 1 310 ? -1.158 16.250 0.371 1.00 87.06 310 ILE A O 1
ATOM 2561 N N . ALA A 1 311 ? 0.725 17.461 0.656 1.00 88.25 311 ALA A N 1
ATOM 2562 C CA . ALA A 1 311 ? 0.020 18.720 0.848 1.00 88.25 311 ALA A CA 1
ATOM 2563 C C . ALA A 1 311 ? -0.677 19.174 -0.451 1.00 88.25 311 ALA A C 1
ATOM 2565 O O . ALA A 1 311 ? -0.149 18.983 -1.551 1.00 88.25 311 ALA A O 1
ATOM 2566 N N . VAL A 1 312 ? -1.870 19.771 -0.347 1.00 86.25 312 VAL A N 1
ATOM 2567 C CA . VAL A 1 312 ? -2.674 20.170 -1.523 1.00 86.25 312 VAL A CA 1
ATOM 2568 C C . VAL A 1 312 ? -1.914 21.159 -2.402 1.00 86.25 312 VAL A C 1
ATOM 2570 O O . VAL A 1 312 ? -1.946 21.048 -3.629 1.00 86.25 312 VAL A O 1
ATOM 2573 N N . GLU A 1 313 ? -1.211 22.101 -1.780 1.00 90.31 313 GLU A N 1
ATOM 2574 C CA . GLU A 1 313 ? -0.357 23.083 -2.436 1.00 90.31 313 GLU A CA 1
ATOM 2575 C C . GLU A 1 313 ? 0.798 22.430 -3.199 1.00 90.31 313 GLU A C 1
ATOM 2577 O O . GLU A 1 313 ? 1.099 22.866 -4.304 1.00 90.31 313 GLU A O 1
ATOM 2582 N N . THR A 1 314 ? 1.382 21.344 -2.682 1.00 91.06 314 THR A N 1
ATOM 2583 C CA . THR A 1 314 ? 2.433 20.593 -3.380 1.00 91.06 314 THR A CA 1
ATOM 2584 C C . THR A 1 314 ? 1.893 19.990 -4.674 1.00 91.06 314 THR A C 1
ATOM 2586 O O . THR A 1 314 ? 2.525 20.140 -5.715 1.00 91.06 314 THR A O 1
ATOM 2589 N N . ILE A 1 315 ? 0.707 19.366 -4.643 1.00 86.81 315 ILE A N 1
ATOM 2590 C CA . ILE A 1 315 ? 0.103 18.785 -5.857 1.00 86.81 315 ILE A CA 1
ATOM 2591 C C . ILE A 1 315 ? -0.290 19.888 -6.845 1.00 86.81 315 ILE A C 1
ATOM 2593 O O . ILE A 1 315 ? -0.089 19.743 -8.044 1.00 86.81 315 ILE A O 1
ATOM 2597 N N . ARG A 1 316 ? -0.844 21.004 -6.357 1.00 90.00 316 ARG A N 1
ATOM 2598 C CA . ARG A 1 316 ? -1.221 22.139 -7.211 1.00 90.00 316 ARG A CA 1
ATOM 2599 C C . ARG A 1 316 ? -0.009 22.743 -7.921 1.00 90.00 316 ARG A C 1
ATOM 2601 O O . ARG A 1 316 ? -0.091 23.013 -9.112 1.00 90.00 316 ARG A O 1
ATOM 2608 N N . ASP A 1 317 ? 1.086 22.955 -7.201 1.00 90.62 317 ASP A N 1
ATOM 2609 C CA . ASP A 1 317 ? 2.309 23.507 -7.781 1.00 90.62 317 ASP A CA 1
ATOM 2610 C C . ASP A 1 317 ? 2.943 22.511 -8.769 1.00 90.62 317 ASP A C 1
ATOM 2612 O O . ASP A 1 317 ? 3.390 22.922 -9.834 1.00 90.62 317 ASP A O 1
ATOM 2616 N N . ALA A 1 318 ? 2.909 21.208 -8.465 1.00 88.12 318 ALA A N 1
ATOM 2617 C CA . ALA A 1 318 ? 3.368 20.161 -9.378 1.00 88.12 318 ALA A CA 1
ATOM 2618 C C . ALA A 1 318 ? 2.540 20.104 -10.674 1.00 88.12 318 ALA A C 1
ATOM 2620 O O . ALA A 1 318 ? 3.092 19.955 -11.755 1.00 88.12 318 ALA A O 1
ATOM 2621 N N . GLU A 1 319 ? 1.214 20.249 -10.603 1.00 87.06 319 GLU A N 1
ATOM 2622 C CA . GLU A 1 319 ? 0.363 20.302 -11.802 1.00 87.06 319 GLU A CA 1
ATOM 2623 C C . GLU A 1 319 ? 0.541 21.584 -12.623 1.00 87.06 319 GLU A C 1
ATOM 2625 O O . GLU A 1 319 ? 0.281 21.569 -13.825 1.00 87.06 319 GLU A O 1
ATOM 2630 N N . ALA A 1 320 ? 0.969 22.682 -11.994 1.00 90.69 320 ALA A N 1
ATOM 2631 C CA . ALA A 1 320 ? 1.291 23.923 -12.692 1.00 90.69 320 ALA A CA 1
ATOM 2632 C C . ALA A 1 320 ? 2.612 23.838 -13.479 1.00 90.69 320 ALA A C 1
ATOM 2634 O O . ALA A 1 320 ? 2.807 24.623 -14.405 1.00 90.69 320 ALA A O 1
ATOM 2635 N N . ASP A 1 321 ? 3.481 22.881 -13.139 1.00 88.25 321 ASP A N 1
ATOM 2636 C CA . ASP A 1 321 ? 4.735 22.583 -13.836 1.00 88.25 321 ASP A CA 1
ATOM 2637 C C . ASP A 1 321 ? 4.847 21.070 -14.132 1.00 88.25 321 ASP A C 1
ATOM 2639 O O . ASP A 1 321 ? 5.559 20.341 -13.431 1.00 88.25 321 ASP A O 1
ATOM 2643 N N . PRO A 1 322 ? 4.117 20.567 -15.152 1.00 81.88 322 PRO A N 1
ATOM 2644 C CA . PRO A 1 322 ? 4.060 19.139 -15.465 1.00 81.88 322 PRO A CA 1
ATOM 2645 C C . PRO A 1 322 ? 5.423 18.504 -15.762 1.00 81.88 322 PRO A C 1
ATOM 2647 O O . PRO A 1 322 ? 5.624 17.334 -15.437 1.00 81.88 322 PRO A O 1
ATOM 2650 N N . ASP A 1 323 ? 6.362 19.271 -16.326 1.00 81.44 323 ASP A N 1
ATOM 2651 C CA . ASP A 1 323 ? 7.708 18.797 -16.665 1.00 81.44 323 ASP A CA 1
ATOM 2652 C C . ASP A 1 323 ? 8.521 18.454 -15.403 1.00 81.44 323 ASP A C 1
ATOM 2654 O O . ASP A 1 323 ? 9.313 17.509 -15.410 1.00 81.44 323 ASP A O 1
ATOM 2658 N N . ASN A 1 324 ? 8.270 19.161 -14.294 1.00 84.69 324 ASN A N 1
ATOM 2659 C CA . ASN A 1 324 ? 8.915 18.935 -12.994 1.00 84.69 324 ASN A CA 1
ATOM 2660 C C . ASN A 1 324 ? 7.980 18.301 -11.951 1.00 84.69 324 ASN A C 1
ATOM 2662 O O . ASN A 1 324 ? 8.301 18.289 -10.758 1.00 84.69 324 ASN A O 1
ATOM 2666 N N . PHE A 1 325 ? 6.838 17.748 -12.374 1.00 85.62 325 PHE A N 1
ATOM 2667 C CA . PHE A 1 325 ? 5.777 17.260 -11.487 1.00 85.62 325 PHE A CA 1
ATOM 2668 C C . PHE A 1 325 ? 6.302 16.364 -10.351 1.00 85.62 325 PHE A C 1
ATOM 2670 O O . PHE A 1 325 ? 6.022 16.598 -9.175 1.00 85.62 325 PHE A O 1
ATOM 2677 N N . TRP A 1 326 ? 7.099 15.349 -10.696 1.00 85.81 326 TRP A N 1
ATOM 2678 C CA . TRP A 1 326 ? 7.667 14.404 -9.729 1.00 85.81 326 TRP A CA 1
ATOM 2679 C C . TRP A 1 326 ? 8.718 15.056 -8.832 1.00 85.81 326 TRP A C 1
ATOM 2681 O O . TRP A 1 326 ? 8.720 14.879 -7.619 1.00 85.81 326 TRP A O 1
ATOM 2691 N N . GLU A 1 327 ? 9.585 15.886 -9.406 1.00 86.31 327 GLU A N 1
ATOM 2692 C CA . GLU A 1 327 ? 10.639 16.562 -8.653 1.00 86.31 327 GLU A CA 1
ATOM 2693 C C . GLU A 1 327 ? 10.077 17.458 -7.542 1.00 86.31 327 GLU A C 1
ATOM 2695 O O . GLU A 1 327 ? 10.562 17.409 -6.409 1.00 86.31 327 GLU A O 1
ATOM 2700 N N . ILE A 1 328 ? 8.997 18.190 -7.826 1.00 87.88 328 ILE A N 1
ATOM 2701 C CA . ILE A 1 328 ? 8.321 19.054 -6.849 1.00 87.88 328 ILE A CA 1
ATOM 2702 C C . ILE A 1 328 ? 7.774 18.242 -5.666 1.00 87.88 328 ILE A C 1
ATOM 2704 O O . ILE A 1 328 ? 7.927 18.654 -4.510 1.00 87.88 328 ILE A O 1
ATOM 2708 N N . ILE A 1 329 ? 7.148 17.091 -5.931 1.00 88.00 329 ILE A N 1
ATOM 2709 C CA . ILE A 1 329 ? 6.591 16.221 -4.883 1.00 88.00 329 ILE A CA 1
ATOM 2710 C C . ILE A 1 329 ? 7.718 15.612 -4.051 1.00 88.00 329 ILE A C 1
ATOM 2712 O O . ILE A 1 329 ? 7.693 15.703 -2.818 1.00 88.00 329 ILE A O 1
ATOM 2716 N N . PHE A 1 330 ? 8.727 15.054 -4.714 1.00 87.38 330 PHE A N 1
ATOM 2717 C CA . PHE A 1 330 ? 9.861 14.418 -4.062 1.00 87.38 330 PHE A CA 1
ATOM 2718 C C . PHE A 1 330 ? 10.599 15.382 -3.125 1.00 87.38 330 PHE A C 1
ATOM 2720 O O . PHE A 1 330 ? 10.823 15.066 -1.949 1.00 87.38 330 PHE A O 1
ATOM 2727 N N . ASP A 1 331 ? 10.944 16.574 -3.615 1.00 86.25 331 ASP A N 1
ATOM 2728 C CA . ASP A 1 331 ? 11.736 17.552 -2.868 1.00 86.25 331 ASP A CA 1
ATOM 2729 C C . ASP A 1 331 ? 10.985 18.071 -1.630 1.00 86.25 331 ASP A C 1
ATOM 2731 O O . ASP A 1 331 ? 11.588 18.278 -0.569 1.00 86.25 331 ASP A O 1
ATOM 2735 N N . ARG A 1 332 ? 9.660 18.240 -1.725 1.00 87.69 332 ARG A N 1
ATOM 2736 C CA . ARG A 1 332 ? 8.838 18.775 -0.627 1.00 87.69 332 ARG A CA 1
ATOM 2737 C C . ARG A 1 332 ? 8.401 17.711 0.376 1.00 87.69 332 ARG A C 1
ATOM 2739 O O . ARG A 1 332 ? 8.395 17.982 1.578 1.00 87.69 332 ARG A O 1
ATOM 2746 N N . GLU A 1 333 ? 8.064 16.505 -0.077 1.00 87.94 333 GLU A N 1
ATOM 2747 C CA . GLU A 1 333 ? 7.438 15.489 0.780 1.00 87.94 333 GLU A CA 1
ATOM 2748 C C . GLU A 1 333 ? 8.382 14.359 1.206 1.00 87.94 333 GLU A C 1
ATOM 2750 O O . GLU A 1 333 ? 8.160 13.751 2.258 1.00 87.94 333 GLU A O 1
ATOM 2755 N N . ILE A 1 334 ? 9.440 14.064 0.443 1.00 81.50 334 ILE A N 1
ATOM 2756 C CA . ILE A 1 334 ? 10.264 12.857 0.646 1.00 81.50 334 ILE A CA 1
ATOM 2757 C C . ILE A 1 334 ? 11.705 13.202 1.020 1.00 81.50 334 ILE A C 1
ATOM 2759 O O . ILE A 1 334 ? 12.234 12.621 1.976 1.00 81.50 334 ILE A O 1
ATOM 2763 N N . ALA A 1 335 ? 12.327 14.169 0.341 1.00 82.00 335 ALA A N 1
ATOM 2764 C CA . ALA A 1 335 ? 13.756 14.478 0.457 1.00 82.00 335 ALA A CA 1
ATOM 2765 C C . ALA A 1 335 ? 14.221 14.682 1.910 1.00 82.00 335 ALA A C 1
ATOM 2767 O O . ALA A 1 335 ? 15.226 14.115 2.342 1.00 82.00 335 ALA A O 1
ATOM 2768 N N . ASN A 1 336 ? 13.452 15.426 2.711 1.00 80.06 336 ASN A N 1
ATOM 2769 C CA . ASN A 1 336 ? 13.776 15.663 4.121 1.00 80.06 336 ASN A CA 1
ATOM 2770 C C . ASN A 1 336 ? 13.688 14.394 4.980 1.00 80.06 336 ASN A C 1
ATOM 2772 O O . ASN A 1 336 ? 14.532 14.175 5.855 1.00 80.06 336 ASN A O 1
ATOM 2776 N N . THR A 1 337 ? 12.687 13.543 4.740 1.00 79.56 337 THR A N 1
ATOM 2777 C CA . THR A 1 337 ? 12.551 12.260 5.445 1.00 79.56 337 THR A CA 1
ATOM 2778 C C . THR A 1 337 ? 13.712 11.343 5.097 1.00 79.56 337 THR A C 1
ATOM 2780 O O . THR A 1 337 ? 14.320 10.759 5.996 1.00 79.56 337 THR A O 1
ATOM 2783 N N . LEU A 1 338 ? 14.072 11.287 3.819 1.00 76.31 338 LEU A N 1
ATOM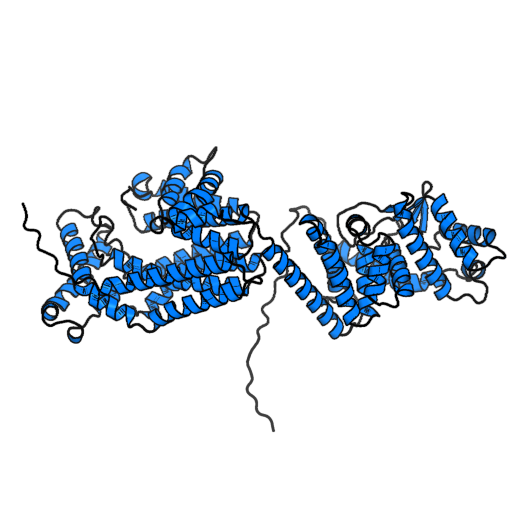 2784 C CA . LEU A 1 338 ? 15.190 10.504 3.317 1.00 76.31 338 LEU A CA 1
ATOM 2785 C C . LEU A 1 338 ? 16.514 10.979 3.933 1.00 76.31 338 LEU A C 1
ATOM 2787 O O . LEU A 1 338 ? 17.250 10.181 4.518 1.00 76.31 338 LEU A O 1
ATOM 2791 N N . LYS A 1 339 ? 16.756 12.295 3.948 1.00 77.50 339 LYS A N 1
ATOM 2792 C CA . LYS A 1 339 ? 17.907 12.905 4.625 1.00 77.50 339 LYS A CA 1
ATOM 2793 C C . LYS A 1 339 ? 17.957 12.521 6.102 1.00 77.50 339 LYS A C 1
ATOM 2795 O O . LYS A 1 339 ? 18.992 12.070 6.579 1.00 77.50 339 LYS A O 1
ATOM 2800 N N . ARG A 1 340 ? 16.851 12.641 6.838 1.00 76.69 340 ARG A N 1
ATOM 2801 C CA . ARG A 1 340 ? 16.804 12.324 8.277 1.00 76.69 340 ARG A CA 1
ATOM 2802 C C . ARG A 1 340 ? 17.047 10.841 8.575 1.00 76.69 340 ARG A C 1
ATOM 2804 O O . ARG A 1 340 ? 17.693 10.522 9.568 1.00 76.69 340 ARG A O 1
ATOM 2811 N N . LEU A 1 341 ? 16.494 9.939 7.765 1.00 73.19 341 LEU A N 1
ATOM 2812 C CA . LEU A 1 341 ? 16.604 8.493 7.985 1.00 73.19 341 LEU A CA 1
ATOM 2813 C C . LEU A 1 341 ? 17.997 7.958 7.630 1.00 73.19 341 LEU A C 1
ATOM 2815 O O . LEU A 1 341 ? 18.495 7.050 8.305 1.00 73.19 341 LEU A O 1
ATOM 2819 N N . PHE A 1 342 ? 18.624 8.532 6.600 1.00 70.81 342 PHE A N 1
ATOM 2820 C CA . PHE A 1 342 ? 19.828 7.982 5.978 1.00 70.81 342 PHE A CA 1
ATOM 2821 C C . PHE A 1 342 ? 21.076 8.879 6.101 1.00 70.81 342 PHE A C 1
ATOM 2823 O O . PHE A 1 342 ? 22.150 8.472 5.664 1.00 70.81 342 PHE A O 1
ATOM 2830 N N . THR A 1 343 ? 20.994 10.035 6.778 1.00 65.31 343 THR A N 1
ATOM 2831 C CA . THR A 1 343 ? 22.152 10.889 7.133 1.00 65.31 343 THR A CA 1
ATOM 2832 C C . THR A 1 343 ? 22.140 11.276 8.630 1.00 65.31 343 THR A C 1
ATOM 2834 O O . THR A 1 343 ? 21.079 11.499 9.208 1.00 65.31 343 THR A O 1
ATOM 2837 N N . GLY A 1 344 ? 23.306 11.300 9.306 1.00 63.75 344 GLY A N 1
ATOM 2838 C CA . GLY A 1 344 ? 23.423 11.559 10.760 1.00 63.75 344 GLY A CA 1
ATOM 2839 C C . GLY A 1 344 ? 24.758 11.118 11.398 1.00 63.75 344 GLY A C 1
ATOM 2840 O O . GLY A 1 344 ? 25.640 10.610 10.701 1.00 63.75 344 GLY A O 1
ATOM 2841 N N . LYS A 1 345 ? 24.928 11.294 12.726 1.00 49.94 345 LYS A N 1
ATOM 2842 C CA . LYS A 1 345 ? 26.150 10.878 13.463 1.00 49.94 345 LYS A CA 1
ATOM 2843 C C . LYS A 1 345 ? 26.440 9.386 13.221 1.00 49.94 345 LYS A C 1
ATOM 2845 O O . LYS A 1 345 ? 25.612 8.538 13.536 1.00 49.94 345 LYS A O 1
ATOM 2850 N N . GLY A 1 346 ? 27.614 9.080 12.659 1.00 49.41 346 GLY A N 1
ATOM 2851 C CA . GLY A 1 346 ? 28.043 7.717 12.304 1.00 49.41 346 GLY A CA 1
ATOM 2852 C C . GLY A 1 346 ? 27.706 7.261 10.873 1.00 49.41 346 GLY A C 1
ATOM 2853 O O . GLY A 1 346 ? 28.061 6.141 10.507 1.00 49.41 346 GLY A O 1
ATOM 2854 N N . MET A 1 347 ? 27.067 8.112 10.057 1.00 59.41 347 MET A N 1
ATOM 2855 C CA . MET A 1 347 ? 26.536 7.764 8.723 1.00 59.41 347 MET A CA 1
ATOM 2856 C C . MET A 1 347 ? 27.226 8.490 7.558 1.00 59.41 347 MET A C 1
ATOM 2858 O O . MET A 1 347 ? 26.796 8.358 6.417 1.00 59.41 347 MET A O 1
ATOM 2862 N N . GLU A 1 348 ? 28.332 9.199 7.802 1.00 64.88 348 GLU A N 1
ATOM 2863 C CA . GLU A 1 348 ? 29.141 9.859 6.755 1.00 64.88 348 GLU A CA 1
ATOM 2864 C C . GLU A 1 348 ? 29.549 8.895 5.629 1.00 64.88 348 GLU A C 1
ATOM 2866 O O . GLU A 1 348 ? 29.688 9.291 4.477 1.00 64.88 348 GLU A O 1
ATOM 2871 N N . LYS A 1 349 ? 29.653 7.601 5.951 1.00 60.69 349 LYS A N 1
ATOM 2872 C CA . LYS A 1 349 ? 30.005 6.522 5.021 1.00 60.69 349 LYS A CA 1
ATOM 2873 C C . LYS A 1 349 ? 28.907 6.166 4.007 1.00 60.69 349 LYS A C 1
ATOM 2875 O O . LYS A 1 349 ? 29.216 5.459 3.061 1.00 60.69 349 LYS A O 1
ATOM 2880 N N . LEU A 1 350 ? 27.664 6.616 4.208 1.00 64.50 350 LEU A N 1
ATOM 2881 C CA . LEU A 1 350 ? 26.527 6.381 3.300 1.00 64.50 350 LEU A CA 1
ATOM 2882 C C . LEU A 1 350 ? 26.146 7.621 2.481 1.00 64.50 350 LEU A C 1
ATOM 2884 O O . LEU A 1 350 ? 25.217 7.561 1.678 1.00 64.50 350 LEU A O 1
ATOM 2888 N N . LYS A 1 351 ? 26.856 8.741 2.677 1.00 71.56 351 LYS A N 1
ATOM 2889 C CA . LYS A 1 351 ? 26.559 10.021 2.024 1.00 71.56 351 LYS A CA 1
ATOM 2890 C C . LYS A 1 351 ? 26.496 9.889 0.500 1.00 71.56 351 LYS A C 1
ATOM 2892 O O . LYS A 1 351 ? 25.554 10.381 -0.104 1.00 71.56 351 LYS A O 1
ATOM 2897 N N . ASP A 1 352 ? 27.445 9.174 -0.093 1.00 68.56 352 ASP A N 1
ATOM 2898 C CA . ASP A 1 352 ? 27.498 8.976 -1.542 1.00 68.56 352 ASP A CA 1
ATOM 2899 C C . ASP A 1 352 ? 26.302 8.169 -2.071 1.00 68.56 352 ASP A C 1
ATOM 2901 O O . ASP A 1 352 ? 25.745 8.526 -3.102 1.00 68.56 352 ASP A O 1
ATOM 2905 N N . ASN A 1 353 ? 25.855 7.131 -1.352 1.00 69.69 353 ASN A N 1
ATOM 2906 C CA . ASN A 1 353 ? 24.679 6.338 -1.739 1.00 69.69 353 ASN A CA 1
ATOM 2907 C C . ASN A 1 353 ? 23.397 7.157 -1.631 1.00 69.69 353 ASN A C 1
ATOM 2909 O O . ASN A 1 353 ? 22.506 7.017 -2.459 1.00 69.69 353 ASN A O 1
ATOM 2913 N N . TYR A 1 354 ? 23.309 8.005 -0.608 1.00 71.62 354 TYR A N 1
ATOM 2914 C CA . TYR A 1 354 ? 22.215 8.951 -0.451 1.00 71.62 354 TYR A CA 1
ATOM 2915 C C . TYR A 1 354 ? 22.192 9.967 -1.602 1.00 71.62 354 TYR A C 1
ATOM 2917 O O . TYR A 1 354 ? 21.154 10.154 -2.226 1.00 71.62 354 TYR A O 1
ATOM 2925 N N . GLU A 1 355 ? 23.326 10.598 -1.918 1.00 72.44 355 GLU A N 1
ATOM 2926 C CA . GLU A 1 355 ? 23.425 11.580 -3.007 1.00 72.44 355 GLU A CA 1
ATOM 2927 C C . GLU A 1 355 ? 23.157 10.945 -4.377 1.00 72.44 355 GLU A C 1
ATOM 2929 O O . GLU A 1 355 ? 22.489 11.554 -5.212 1.00 72.44 355 GLU A O 1
ATOM 2934 N N . ALA A 1 356 ? 23.630 9.714 -4.590 1.00 71.62 356 ALA A N 1
ATOM 2935 C CA . ALA A 1 356 ? 23.338 8.935 -5.787 1.00 71.62 356 ALA A CA 1
ATOM 2936 C C . ALA A 1 356 ? 21.846 8.593 -5.877 1.00 71.62 356 ALA A C 1
ATOM 2938 O O . ALA A 1 356 ? 21.238 8.862 -6.907 1.00 71.62 356 ALA A O 1
ATOM 2939 N N . ALA A 1 357 ? 21.236 8.088 -4.799 1.00 71.12 357 ALA A N 1
ATOM 2940 C CA . ALA A 1 357 ? 19.805 7.797 -4.764 1.00 71.12 357 ALA A CA 1
ATOM 2941 C C . ALA A 1 357 ? 18.976 9.054 -5.072 1.00 71.12 357 ALA A C 1
ATOM 2943 O O . ALA A 1 357 ? 18.167 9.032 -5.991 1.00 71.12 357 ALA A O 1
ATOM 2944 N N . MET A 1 358 ? 19.274 10.181 -4.416 1.00 72.00 358 MET A N 1
ATOM 2945 C CA . MET A 1 358 ? 18.621 11.477 -4.661 1.00 72.00 358 MET A CA 1
ATOM 2946 C C . MET A 1 358 ? 18.730 11.958 -6.120 1.00 72.00 358 MET A C 1
ATOM 2948 O O . MET A 1 358 ? 17.900 12.751 -6.563 1.00 72.00 358 MET A O 1
ATOM 2952 N N . ALA A 1 359 ? 19.756 11.515 -6.855 1.00 71.19 359 ALA A N 1
ATOM 2953 C CA . ALA A 1 359 ? 19.941 11.808 -8.275 1.00 71.19 359 ALA A CA 1
ATOM 2954 C C . ALA A 1 359 ? 19.253 10.787 -9.206 1.00 71.19 359 ALA A C 1
ATOM 2956 O O . ALA A 1 359 ? 19.089 11.061 -10.398 1.00 71.19 359 ALA A O 1
ATOM 2957 N N . GLU A 1 360 ? 18.850 9.615 -8.710 1.00 69.19 360 GLU A N 1
ATOM 2958 C CA . GLU A 1 360 ? 18.110 8.597 -9.466 1.00 69.19 360 GLU A CA 1
ATOM 2959 C C . GLU A 1 360 ? 16.650 9.025 -9.727 1.00 69.19 360 GLU A C 1
ATOM 2961 O O . GLU A 1 360 ? 16.222 10.110 -9.350 1.00 69.19 360 GLU A O 1
ATOM 2966 N N . ASN A 1 361 ? 15.902 8.241 -10.514 1.00 65.81 361 ASN A N 1
ATOM 2967 C CA . ASN A 1 361 ? 14.560 8.618 -10.986 1.00 65.81 361 ASN A CA 1
ATOM 2968 C C . ASN A 1 361 ? 13.595 8.951 -9.818 1.00 65.81 361 ASN A C 1
ATOM 2970 O O . ASN A 1 361 ? 13.161 8.049 -9.094 1.00 65.81 361 ASN A O 1
ATOM 2974 N N . LYS A 1 362 ? 13.252 10.243 -9.673 1.00 63.88 362 LYS A N 1
ATOM 2975 C CA . LYS A 1 362 ? 12.404 10.790 -8.598 1.00 63.88 362 LYS A CA 1
ATOM 2976 C C . LYS A 1 362 ? 10.948 10.301 -8.667 1.00 63.88 362 LYS A C 1
ATOM 2978 O O . LYS A 1 362 ? 10.293 10.237 -7.641 1.00 63.88 362 LYS A O 1
ATOM 2983 N N . GLN A 1 363 ? 10.492 9.815 -9.824 1.00 64.19 363 GLN A N 1
ATOM 2984 C CA . GLN A 1 363 ? 9.112 9.368 -10.054 1.00 64.19 363 GLN A CA 1
ATOM 2985 C C . GLN A 1 363 ? 8.677 8.155 -9.208 1.00 64.19 363 GLN A C 1
ATOM 2987 O O . GLN A 1 363 ? 7.537 8.086 -8.752 1.00 64.19 363 GLN A O 1
ATOM 2992 N N . LYS A 1 364 ? 9.559 7.169 -8.994 1.00 71.19 364 LYS A N 1
ATOM 2993 C CA . LYS A 1 364 ? 9.198 5.904 -8.318 1.00 71.19 364 LYS A CA 1
ATOM 2994 C C . LYS A 1 364 ? 8.683 6.099 -6.879 1.00 71.19 364 LYS A C 1
ATOM 2996 O O . LYS A 1 364 ? 7.595 5.610 -6.579 1.00 71.19 364 LYS A O 1
ATOM 3001 N N . PRO A 1 365 ? 9.400 6.794 -5.975 1.00 71.50 365 PRO A N 1
ATOM 3002 C CA . PRO A 1 365 ? 8.926 6.984 -4.602 1.00 71.50 365 PRO A CA 1
ATOM 3003 C C . PRO A 1 365 ? 7.654 7.831 -4.486 1.00 71.50 365 PRO A C 1
ATOM 3005 O O . PRO A 1 365 ? 6.868 7.597 -3.570 1.00 71.50 365 PRO A O 1
ATOM 3008 N N . ASP A 1 366 ? 7.417 8.768 -5.402 1.00 82.12 366 ASP A N 1
ATOM 3009 C CA . ASP A 1 366 ? 6.220 9.613 -5.378 1.00 82.12 366 ASP A CA 1
ATOM 3010 C C . ASP A 1 366 ? 4.957 8.815 -5.719 1.00 82.12 366 ASP A C 1
ATOM 3012 O O . ASP A 1 366 ? 3.928 8.972 -5.057 1.00 82.12 366 ASP A O 1
ATOM 3016 N N . LEU A 1 367 ? 5.051 7.891 -6.686 1.00 80.50 367 LEU A N 1
ATOM 3017 C CA . LEU A 1 367 ? 3.986 6.927 -6.989 1.00 80.50 367 LEU A CA 1
ATOM 3018 C C . LEU A 1 367 ? 3.650 6.091 -5.743 1.00 80.50 367 LEU A C 1
ATOM 3020 O O . LEU A 1 367 ? 2.480 5.966 -5.379 1.00 80.50 367 LEU A O 1
ATOM 3024 N N . PHE A 1 368 ? 4.664 5.583 -5.031 1.00 82.19 368 PHE A N 1
ATOM 3025 C CA . PHE A 1 368 ? 4.455 4.866 -3.767 1.00 82.19 368 PHE A CA 1
ATOM 3026 C C . PHE A 1 368 ? 3.820 5.741 -2.689 1.00 82.19 368 PHE A C 1
ATOM 3028 O O . PHE A 1 368 ? 2.970 5.256 -1.944 1.00 82.19 368 PHE A O 1
ATOM 3035 N N . LEU A 1 369 ? 4.195 7.019 -2.604 1.00 86.94 369 LEU A N 1
ATOM 3036 C CA . LEU A 1 369 ? 3.634 7.955 -1.633 1.00 86.94 369 LEU A CA 1
ATOM 3037 C C . LEU A 1 369 ? 2.148 8.235 -1.908 1.00 86.94 369 LEU A C 1
ATOM 3039 O O . LEU A 1 369 ? 1.342 8.226 -0.975 1.00 86.94 369 LEU A O 1
ATOM 3043 N N . MET A 1 370 ? 1.770 8.429 -3.175 1.00 89.06 370 MET A N 1
ATOM 3044 C CA . MET A 1 370 ? 0.370 8.590 -3.592 1.00 89.06 370 MET A CA 1
ATOM 3045 C C . MET A 1 370 ? -0.450 7.320 -3.350 1.00 89.06 370 MET A C 1
ATOM 3047 O O . MET A 1 370 ? -1.581 7.406 -2.866 1.00 89.06 370 MET A O 1
ATOM 3051 N N . LEU A 1 371 ? 0.111 6.137 -3.626 1.00 88.94 371 LEU A N 1
ATOM 3052 C CA . LEU A 1 371 ? -0.544 4.864 -3.313 1.00 88.94 371 LEU A CA 1
ATOM 3053 C C . LEU A 1 371 ? -0.719 4.707 -1.801 1.00 88.94 371 LEU A C 1
ATOM 3055 O O . LEU A 1 371 ? -1.833 4.483 -1.345 1.00 88.94 371 LEU A O 1
ATOM 3059 N N . ALA A 1 372 ? 0.332 4.913 -1.006 1.00 84.88 372 ALA A N 1
ATOM 3060 C CA . ALA A 1 372 ? 0.267 4.849 0.454 1.00 84.88 372 ALA A CA 1
ATOM 3061 C C . ALA A 1 372 ? -0.802 5.794 1.030 1.00 84.88 372 ALA A C 1
ATOM 3063 O O . ALA A 1 372 ? -1.550 5.413 1.932 1.00 84.88 372 ALA A O 1
ATOM 3064 N N . HIS A 1 373 ? -0.920 7.000 0.470 1.00 87.25 373 HIS A N 1
ATOM 3065 C CA . HIS A 1 373 ? -1.989 7.935 0.808 1.00 87.25 373 HIS A CA 1
ATOM 3066 C C . HIS A 1 373 ? -3.370 7.396 0.421 1.00 87.25 373 HIS A C 1
ATOM 3068 O O . HIS A 1 373 ? -4.304 7.452 1.221 1.00 87.25 373 HIS A O 1
ATOM 3074 N N . SER A 1 374 ? -3.490 6.827 -0.777 1.00 88.94 374 SER A N 1
ATOM 3075 C CA . SER A 1 374 ? -4.723 6.191 -1.247 1.00 88.94 374 SER A CA 1
ATOM 3076 C C . SER A 1 374 ? -5.123 5.005 -0.374 1.00 88.94 374 SER A C 1
ATOM 3078 O O . SER A 1 374 ? -6.306 4.743 -0.271 1.00 88.94 374 SER A O 1
ATOM 3080 N N . PHE A 1 375 ? -4.195 4.321 0.302 1.00 82.69 375 PHE A N 1
ATOM 3081 C CA . PHE A 1 375 ? -4.490 3.260 1.277 1.00 82.69 375 PHE A CA 1
ATOM 3082 C C . PHE A 1 375 ? -4.798 3.780 2.695 1.00 82.69 375 PHE A C 1
ATOM 3084 O O . PHE A 1 375 ? -5.146 2.992 3.570 1.00 82.69 375 PHE A O 1
ATOM 3091 N N . GLY A 1 376 ? -4.698 5.089 2.952 1.00 76.94 376 GLY A N 1
ATOM 3092 C CA . GLY A 1 376 ? -4.948 5.660 4.280 1.00 76.94 376 GLY A CA 1
ATOM 3093 C C . GLY A 1 376 ? -3.805 5.487 5.274 1.00 76.94 376 GLY A C 1
ATOM 3094 O O . GLY A 1 376 ? -4.024 5.573 6.482 1.00 76.94 376 GLY A O 1
ATOM 3095 N N . LEU A 1 377 ? -2.577 5.263 4.797 1.00 76.44 377 LEU A N 1
ATOM 3096 C CA . LEU A 1 377 ? -1.420 5.177 5.682 1.00 76.44 377 LEU A CA 1
ATOM 3097 C C . LEU A 1 377 ? -1.085 6.550 6.297 1.00 76.44 377 LEU A C 1
ATOM 3099 O O . LEU A 1 377 ? -1.086 7.561 5.590 1.00 76.44 377 LEU A O 1
ATOM 3103 N N . PRO A 1 378 ? -0.719 6.612 7.594 1.00 75.50 378 PRO A N 1
ATOM 3104 C CA . PRO A 1 378 ? -0.280 7.853 8.224 1.00 75.50 378 PRO A CA 1
ATOM 3105 C C . PRO A 1 378 ? 0.914 8.481 7.498 1.00 75.50 378 PRO A C 1
ATOM 3107 O O . PRO A 1 378 ? 1.868 7.777 7.160 1.00 75.50 378 PRO A O 1
ATOM 3110 N N . LYS A 1 379 ? 0.926 9.817 7.353 1.00 81.69 379 LYS A N 1
ATOM 3111 C CA . LYS A 1 379 ? 1.966 10.574 6.621 1.00 81.69 379 LYS A CA 1
ATOM 3112 C C . LYS A 1 379 ? 3.392 10.136 6.950 1.00 81.69 379 LYS A C 1
ATOM 3114 O O . LYS A 1 379 ? 4.171 9.841 6.051 1.00 81.69 379 LYS A O 1
ATOM 3119 N N . LYS A 1 380 ? 3.728 10.037 8.240 1.00 78.62 380 LYS A N 1
ATOM 3120 C CA . LYS A 1 380 ? 5.069 9.626 8.681 1.00 78.62 380 LYS A CA 1
ATOM 3121 C C . LYS A 1 380 ? 5.430 8.218 8.194 1.00 78.62 380 LYS A C 1
ATOM 3123 O O . LYS A 1 380 ? 6.563 8.007 7.778 1.00 78.62 380 LYS A O 1
ATOM 3128 N N . ILE A 1 381 ? 4.486 7.277 8.242 1.00 76.06 381 ILE A N 1
ATOM 3129 C CA . ILE A 1 381 ? 4.691 5.893 7.794 1.00 76.06 381 ILE A CA 1
ATOM 3130 C C . ILE A 1 381 ? 4.840 5.862 6.272 1.00 76.06 381 ILE A C 1
ATOM 3132 O O . ILE A 1 381 ? 5.820 5.318 5.774 1.00 76.06 381 ILE A O 1
ATOM 3136 N N . ALA A 1 382 ? 3.939 6.523 5.542 1.00 81.44 382 ALA A N 1
ATOM 3137 C CA . ALA A 1 382 ? 3.990 6.618 4.085 1.00 81.44 382 ALA A CA 1
ATOM 3138 C C . ALA A 1 382 ? 5.322 7.213 3.587 1.00 81.44 382 ALA A C 1
ATOM 3140 O O . ALA A 1 382 ? 5.971 6.638 2.716 1.00 81.44 382 ALA A O 1
ATOM 3141 N N . GLN A 1 383 ? 5.788 8.309 4.199 1.00 81.81 383 GLN A N 1
ATOM 3142 C CA . GLN A 1 383 ? 7.075 8.931 3.870 1.00 81.81 383 GLN A CA 1
ATOM 3143 C C . GLN A 1 383 ? 8.272 8.028 4.195 1.00 81.81 383 GLN A C 1
ATOM 3145 O O . GLN A 1 383 ? 9.237 8.006 3.434 1.00 81.81 383 GLN A O 1
ATOM 3150 N N . ILE A 1 384 ? 8.238 7.290 5.314 1.00 78.69 384 ILE A N 1
ATOM 3151 C CA . ILE A 1 384 ? 9.296 6.328 5.658 1.00 78.69 384 ILE A CA 1
ATOM 3152 C C . ILE A 1 384 ? 9.337 5.204 4.624 1.00 78.69 384 ILE A C 1
ATOM 3154 O O . ILE A 1 384 ? 10.420 4.887 4.141 1.00 78.69 384 ILE A O 1
ATOM 3158 N N . LEU A 1 385 ? 8.190 4.631 4.257 1.00 78.88 385 LEU A N 1
ATOM 3159 C CA . LEU A 1 385 ? 8.111 3.537 3.286 1.00 78.88 385 LEU A CA 1
ATOM 3160 C C . LEU A 1 385 ? 8.564 3.990 1.894 1.00 78.88 385 LEU A C 1
ATOM 3162 O O . LEU A 1 385 ? 9.394 3.319 1.287 1.00 78.88 385 LEU A O 1
ATOM 3166 N N . ALA A 1 386 ? 8.126 5.166 1.435 1.00 80.94 386 ALA A N 1
ATOM 3167 C CA . ALA A 1 386 ? 8.575 5.745 0.168 1.00 80.94 386 ALA A CA 1
ATOM 3168 C C . ALA A 1 386 ? 10.089 6.036 0.165 1.00 80.94 386 ALA A C 1
ATOM 3170 O O . ALA A 1 386 ? 10.792 5.667 -0.776 1.00 80.94 386 ALA A O 1
ATOM 3171 N N . ALA A 1 387 ? 10.626 6.622 1.244 1.00 79.06 387 ALA A N 1
ATOM 3172 C CA . ALA A 1 387 ? 12.064 6.872 1.377 1.00 79.06 387 ALA A CA 1
ATOM 3173 C C . ALA A 1 387 ? 12.884 5.573 1.460 1.00 79.06 387 ALA A C 1
ATOM 3175 O O . ALA A 1 387 ? 13.997 5.500 0.939 1.00 79.06 387 ALA A O 1
ATOM 3176 N N . THR A 1 388 ? 12.335 4.543 2.102 1.00 79.12 388 THR A N 1
ATOM 3177 C CA . THR A 1 388 ? 12.957 3.221 2.230 1.00 79.12 388 THR A CA 1
ATOM 3178 C C . THR A 1 388 ? 12.989 2.504 0.886 1.00 79.12 388 THR A C 1
ATOM 3180 O O . THR A 1 388 ? 14.045 2.013 0.496 1.00 79.12 388 THR A O 1
ATOM 3183 N N . ASN A 1 389 ? 11.879 2.514 0.141 1.00 79.69 389 ASN A N 1
ATOM 3184 C CA . ASN A 1 389 ? 11.813 1.990 -1.223 1.00 79.69 389 ASN A CA 1
ATOM 3185 C C . ASN A 1 389 ? 12.828 2.695 -2.138 1.00 79.69 389 ASN A C 1
ATOM 3187 O O . ASN A 1 389 ? 13.600 2.039 -2.837 1.00 79.69 389 ASN A O 1
ATOM 3191 N N . HIS A 1 390 ? 12.906 4.026 -2.057 1.00 80.94 390 HIS A N 1
ATOM 3192 C CA . HIS A 1 390 ? 13.882 4.799 -2.817 1.00 80.94 390 HIS A CA 1
ATOM 3193 C C . HIS A 1 390 ? 15.329 4.422 -2.475 1.00 80.94 390 HIS A C 1
ATOM 3195 O O . HIS A 1 390 ? 16.141 4.223 -3.375 1.00 80.94 390 HIS A O 1
ATOM 3201 N N . MET A 1 391 ? 15.663 4.284 -1.187 1.00 80.25 391 MET A N 1
ATOM 3202 C CA . MET A 1 391 ? 17.015 3.904 -0.761 1.00 80.25 391 MET A CA 1
ATOM 3203 C C . MET A 1 391 ? 17.363 2.453 -1.072 1.00 80.25 391 MET A C 1
ATOM 3205 O O . MET A 1 391 ? 18.518 2.167 -1.381 1.00 80.25 391 MET A O 1
ATOM 3209 N N . ALA A 1 392 ? 16.393 1.545 -1.036 1.00 78.44 392 ALA A N 1
ATOM 3210 C CA . ALA A 1 392 ? 16.591 0.183 -1.506 1.00 78.44 392 ALA A CA 1
ATOM 3211 C C . ALA A 1 392 ? 16.997 0.161 -2.983 1.00 78.44 392 ALA A C 1
ATOM 3213 O O . ALA A 1 392 ? 17.962 -0.498 -3.358 1.00 78.44 392 ALA A O 1
ATOM 3214 N N . PHE A 1 393 ? 16.319 0.951 -3.809 1.00 76.44 393 PHE A N 1
ATOM 3215 C CA . PHE A 1 393 ? 16.617 1.037 -5.230 1.00 76.44 393 PHE A CA 1
ATOM 3216 C C . PHE A 1 393 ? 17.885 1.825 -5.539 1.00 76.44 393 PHE A C 1
ATOM 3218 O O . PHE A 1 393 ? 18.859 1.271 -6.043 1.00 76.44 393 PHE A O 1
ATOM 3225 N N . GLY A 1 394 ? 17.870 3.127 -5.267 1.00 76.06 394 GLY A N 1
ATOM 3226 C CA . GLY A 1 394 ? 18.942 4.039 -5.653 1.00 76.06 394 GLY A CA 1
ATOM 3227 C C . GLY A 1 394 ? 20.191 3.884 -4.790 1.00 76.06 394 GLY A C 1
ATOM 3228 O O . GLY A 1 394 ? 21.299 4.124 -5.259 1.00 76.06 394 GLY A O 1
ATOM 3229 N N . GLY A 1 395 ? 20.024 3.456 -3.536 1.00 78.44 395 GLY A N 1
ATOM 3230 C CA . GLY A 1 395 ? 21.104 3.372 -2.556 1.00 78.44 395 GLY A CA 1
ATOM 3231 C C . GLY A 1 395 ? 21.679 1.971 -2.334 1.00 78.44 395 GLY A C 1
ATOM 3232 O O . GLY A 1 395 ? 22.777 1.882 -1.778 1.00 78.44 395 GLY A O 1
ATOM 3233 N N . ALA A 1 396 ? 20.988 0.893 -2.726 1.00 81.06 396 ALA A N 1
ATOM 3234 C CA . ALA A 1 396 ? 21.474 -0.483 -2.568 1.00 81.06 396 ALA A CA 1
ATOM 3235 C C . ALA A 1 396 ? 21.523 -1.264 -3.887 1.00 81.06 396 ALA A C 1
ATOM 3237 O O . ALA A 1 396 ? 22.609 -1.683 -4.282 1.00 81.06 396 ALA A O 1
ATOM 3238 N N . LEU A 1 397 ? 20.397 -1.419 -4.589 1.00 80.19 397 LEU A N 1
ATOM 3239 C CA . LEU A 1 397 ? 20.332 -2.209 -5.823 1.00 80.19 397 LEU A CA 1
ATOM 3240 C C . LEU A 1 397 ? 21.131 -1.577 -6.964 1.00 80.19 397 LEU A C 1
ATOM 3242 O O . LEU A 1 397 ? 21.957 -2.247 -7.569 1.00 80.19 397 LEU A O 1
ATOM 3246 N N . LYS A 1 398 ? 20.959 -0.278 -7.228 1.00 80.31 398 LYS A N 1
ATOM 3247 C CA . LYS A 1 398 ? 21.679 0.418 -8.308 1.00 80.31 398 LYS A CA 1
ATOM 3248 C C . LYS A 1 398 ? 23.206 0.356 -8.169 1.00 80.31 398 LYS A C 1
ATOM 3250 O O . LYS A 1 398 ? 23.886 0.118 -9.157 1.00 80.31 398 LYS A O 1
ATOM 3255 N N . PRO A 1 399 ? 23.787 0.534 -6.977 1.00 80.50 399 PRO A N 1
ATOM 3256 C CA . PRO A 1 399 ? 25.218 0.315 -6.777 1.00 80.50 399 PRO A CA 1
ATOM 3257 C C . PRO A 1 399 ? 25.693 -1.130 -7.000 1.00 80.50 399 PRO A C 1
ATOM 3259 O O . PRO A 1 399 ? 26.827 -1.330 -7.433 1.00 80.50 399 PRO A O 1
ATOM 3262 N N . ILE A 1 400 ? 24.861 -2.130 -6.691 1.00 83.00 400 ILE A N 1
ATOM 3263 C CA . ILE A 1 400 ? 25.150 -3.546 -6.975 1.00 83.00 400 ILE A CA 1
ATOM 3264 C C . ILE A 1 400 ? 25.087 -3.794 -8.485 1.00 83.00 400 ILE A C 1
ATOM 3266 O O . ILE A 1 400 ? 26.018 -4.369 -9.040 1.00 83.00 400 ILE A O 1
ATOM 3270 N N . ASP A 1 401 ? 24.059 -3.270 -9.147 1.00 79.06 401 ASP A N 1
ATOM 3271 C CA . ASP A 1 401 ? 23.905 -3.245 -10.605 1.00 79.06 401 ASP A CA 1
ATOM 3272 C C . ASP A 1 401 ? 25.152 -2.624 -11.263 1.00 79.06 401 ASP A C 1
ATOM 3274 O O . ASP A 1 401 ? 25.802 -3.255 -12.087 1.00 79.06 401 ASP A O 1
ATOM 3278 N N . GLN A 1 402 ? 25.624 -1.471 -10.767 1.00 79.75 402 GLN A N 1
ATOM 3279 C CA . GLN A 1 402 ? 26.876 -0.845 -11.218 1.00 79.75 402 GLN A CA 1
ATOM 3280 C C . GLN A 1 402 ? 28.108 -1.741 -11.034 1.00 79.75 402 GLN A C 1
ATOM 3282 O O . GLN A 1 402 ? 29.026 -1.680 -11.848 1.00 79.75 402 GLN A O 1
ATOM 3287 N N . ILE A 1 403 ? 28.172 -2.551 -9.971 1.00 81.06 403 ILE A N 1
ATOM 3288 C CA . ILE A 1 403 ? 29.270 -3.503 -9.739 1.00 81.06 403 ILE A CA 1
ATOM 3289 C C . ILE A 1 403 ? 29.237 -4.628 -10.770 1.00 81.06 403 ILE A C 1
ATOM 3291 O O . ILE A 1 403 ? 30.267 -4.911 -11.389 1.00 81.06 403 ILE A O 1
ATOM 3295 N N . ILE A 1 404 ? 28.075 -5.260 -10.933 1.00 78.00 404 ILE A N 1
ATOM 3296 C CA . ILE A 1 404 ? 27.869 -6.368 -11.873 1.00 78.00 404 ILE A CA 1
ATOM 3297 C C . ILE A 1 404 ? 28.151 -5.869 -13.290 1.00 78.00 404 ILE A C 1
ATOM 3299 O O . ILE A 1 404 ? 28.894 -6.494 -14.052 1.00 78.00 404 ILE A O 1
ATOM 3303 N N . ASP A 1 405 ? 27.656 -4.673 -13.595 1.00 73.25 405 ASP A N 1
ATOM 3304 C CA . ASP A 1 405 ? 27.833 -4.042 -14.882 1.00 73.25 405 ASP A CA 1
ATOM 3305 C C . ASP A 1 405 ? 29.178 -3.357 -15.069 1.00 73.25 405 ASP A C 1
ATOM 3307 O O . ASP A 1 405 ? 29.486 -2.951 -16.178 1.00 73.25 405 ASP A O 1
ATOM 3311 N N . ARG A 1 406 ? 30.015 -3.217 -14.043 1.00 72.44 406 ARG A N 1
ATOM 3312 C CA . ARG A 1 406 ? 31.246 -2.411 -14.142 1.00 72.44 406 ARG A CA 1
ATOM 3313 C C . ARG A 1 406 ? 30.982 -0.997 -14.685 1.00 72.44 406 ARG A C 1
ATOM 3315 O O . ARG A 1 406 ? 31.786 -0.430 -15.419 1.00 72.44 406 ARG A O 1
ATOM 3322 N N . GLU A 1 407 ? 29.832 -0.435 -14.337 1.00 74.56 407 GLU A N 1
ATOM 3323 C CA . GLU A 1 407 ? 29.395 0.877 -14.798 1.00 74.56 407 GLU A CA 1
ATOM 3324 C C . GLU A 1 407 ? 30.272 1.954 -14.149 1.00 74.56 407 GLU A C 1
ATOM 3326 O O . GLU A 1 407 ? 30.396 1.988 -12.926 1.00 74.56 407 GLU A O 1
ATOM 3331 N N . HIS A 1 408 ? 30.898 2.827 -14.951 1.00 70.06 408 HIS A N 1
ATOM 3332 C CA . HIS A 1 408 ? 31.771 3.897 -14.456 1.00 70.06 408 HIS A CA 1
ATOM 3333 C C . HIS A 1 408 ? 31.119 5.294 -14.443 1.00 70.06 408 HIS A C 1
ATOM 3335 O O . HIS A 1 408 ? 31.577 6.161 -13.697 1.00 70.06 408 HIS A O 1
ATOM 3341 N N . GLN A 1 409 ? 30.022 5.500 -15.173 1.00 69.44 409 GLN A N 1
ATOM 3342 C CA . GLN A 1 409 ? 29.288 6.767 -15.332 1.00 69.44 409 GLN A CA 1
ATOM 3343 C C . GLN A 1 409 ? 27.779 6.509 -15.194 1.00 69.44 409 GLN A C 1
ATOM 3345 O O . GLN A 1 409 ? 27.332 5.438 -15.580 1.00 69.44 409 GLN A O 1
ATOM 3350 N N . ARG A 1 410 ? 27.016 7.464 -14.651 1.00 69.19 410 ARG A N 1
ATOM 3351 C CA . ARG A 1 410 ? 25.557 7.409 -14.460 1.00 69.19 410 ARG A CA 1
ATOM 3352 C C . ARG A 1 410 ? 24.985 8.830 -14.372 1.00 69.19 410 ARG A C 1
ATOM 3354 O O . ARG A 1 410 ? 25.441 9.613 -13.536 1.00 69.19 410 ARG A O 1
ATOM 3361 N N . LYS A 1 411 ? 23.974 9.160 -15.178 1.00 70.50 411 LYS A N 1
ATOM 3362 C CA . LYS A 1 411 ? 23.351 10.500 -15.272 1.00 70.50 411 LYS A CA 1
ATOM 3363 C C . LYS A 1 411 ? 24.365 11.643 -15.438 1.00 70.50 411 LYS A C 1
ATOM 3365 O O . LYS A 1 411 ? 24.306 12.646 -14.723 1.00 70.50 411 LYS A O 1
ATOM 3370 N N . GLY A 1 412 ? 25.337 11.460 -16.330 1.00 67.81 412 GLY A N 1
ATOM 3371 C CA . GLY A 1 412 ? 26.420 12.414 -16.608 1.00 67.81 412 GLY A CA 1
ATOM 3372 C C . GLY A 1 412 ? 27.391 12.646 -15.441 1.00 67.81 412 GLY A C 1
ATOM 3373 O O . GLY A 1 412 ? 28.080 13.667 -15.404 1.00 67.81 412 GLY A O 1
ATOM 3374 N N . LYS A 1 413 ? 27.420 11.746 -14.450 1.00 74.12 413 LYS A N 1
ATOM 3375 C CA . LYS A 1 413 ? 28.315 11.796 -13.284 1.00 74.12 413 LYS A CA 1
ATOM 3376 C C . LYS A 1 413 ? 29.071 10.482 -13.134 1.00 74.12 413 LYS A C 1
ATOM 3378 O O . LYS A 1 413 ? 28.586 9.429 -13.529 1.00 74.12 413 LYS A O 1
ATOM 3383 N N . GLN A 1 414 ? 30.226 10.510 -12.466 1.00 75.94 414 GLN A N 1
ATOM 3384 C CA . GLN A 1 414 ? 30.908 9.272 -12.078 1.00 75.94 414 GLN A CA 1
ATOM 3385 C C . GLN A 1 414 ? 29.993 8.393 -11.213 1.00 75.94 414 GLN A C 1
ATOM 3387 O O . GLN A 1 414 ? 29.444 8.845 -10.207 1.00 75.94 414 GLN A O 1
ATOM 3392 N N . SER A 1 415 ? 29.873 7.123 -11.599 1.00 77.62 415 SER A N 1
ATOM 3393 C CA . SER A 1 415 ? 29.191 6.083 -10.821 1.00 77.62 415 SER A CA 1
ATOM 3394 C C . SER A 1 415 ? 29.835 5.898 -9.443 1.00 77.62 415 SER A C 1
ATOM 3396 O O . SER A 1 415 ? 30.992 6.272 -9.204 1.00 77.62 415 SER A O 1
ATOM 3398 N N . MET A 1 416 ? 29.133 5.210 -8.543 1.00 79.38 416 MET A N 1
ATOM 3399 C CA . MET A 1 416 ? 29.715 4.874 -7.249 1.00 79.38 416 MET A CA 1
ATOM 3400 C C . MET A 1 416 ? 30.858 3.873 -7.368 1.00 79.38 416 MET A C 1
ATOM 3402 O O . MET A 1 416 ? 31.835 3.989 -6.630 1.00 79.38 416 MET A O 1
ATOM 3406 N N . LEU A 1 417 ? 30.777 2.914 -8.296 1.00 83.19 417 LEU A N 1
ATOM 3407 C CA . LEU A 1 417 ? 31.878 1.988 -8.556 1.00 83.19 417 LEU A CA 1
ATOM 3408 C C . LEU A 1 417 ? 33.150 2.732 -8.982 1.00 83.19 417 LEU A C 1
ATOM 3410 O O . LEU A 1 417 ? 34.212 2.460 -8.425 1.00 83.19 417 LEU A O 1
ATOM 3414 N N . ALA A 1 418 ? 33.055 3.681 -9.918 1.00 80.44 418 ALA A N 1
ATOM 3415 C CA . ALA A 1 418 ? 34.207 4.470 -10.360 1.00 80.44 418 ALA A CA 1
ATOM 3416 C C . ALA A 1 418 ? 34.778 5.348 -9.243 1.00 80.44 418 ALA A C 1
ATOM 3418 O O . ALA A 1 418 ? 35.994 5.420 -9.078 1.00 80.44 418 ALA A O 1
ATOM 3419 N N . LYS A 1 419 ? 33.905 5.992 -8.463 1.00 82.50 419 LYS A N 1
ATOM 3420 C CA . LYS A 1 419 ? 34.307 6.907 -7.390 1.00 82.50 419 LYS A CA 1
ATOM 3421 C C . LYS A 1 419 ? 34.969 6.179 -6.216 1.00 82.50 419 LYS A C 1
ATOM 3423 O O . LYS A 1 419 ? 35.975 6.643 -5.683 1.00 82.50 419 LYS A O 1
ATOM 3428 N N . ASN A 1 420 ? 34.391 5.054 -5.792 1.00 82.12 420 ASN A N 1
ATOM 3429 C CA . ASN A 1 420 ? 34.713 4.415 -4.513 1.00 82.12 420 ASN A CA 1
ATOM 3430 C C . ASN A 1 420 ? 35.427 3.061 -4.651 1.00 82.12 420 ASN A C 1
ATOM 3432 O O . ASN A 1 420 ? 36.051 2.602 -3.690 1.00 82.12 420 ASN A O 1
ATOM 3436 N N . GLY A 1 421 ? 35.374 2.433 -5.827 1.00 82.38 421 GLY A N 1
ATOM 3437 C CA . GLY A 1 421 ? 35.894 1.091 -6.073 1.00 82.38 421 GLY A CA 1
ATOM 3438 C C . GLY A 1 421 ? 35.004 -0.021 -5.504 1.00 82.38 421 GLY A C 1
ATOM 3439 O O . GLY A 1 421 ? 34.204 0.187 -4.590 1.00 82.38 421 GLY A O 1
ATOM 3440 N N . LEU A 1 422 ? 35.189 -1.240 -6.024 1.00 85.69 422 LEU A N 1
ATOM 3441 C CA . LEU A 1 422 ? 34.346 -2.418 -5.759 1.00 85.69 422 LEU A CA 1
ATOM 3442 C C . LEU A 1 422 ? 34.028 -2.634 -4.269 1.00 85.69 422 LEU A C 1
ATOM 3444 O O . LEU A 1 422 ? 32.865 -2.708 -3.878 1.00 85.69 422 LEU A O 1
ATOM 3448 N N . SER A 1 423 ? 35.064 -2.717 -3.427 1.00 83.88 423 SER A N 1
ATOM 3449 C CA . SER A 1 423 ? 34.911 -3.065 -2.008 1.00 83.88 423 SER A CA 1
ATOM 3450 C C . SER A 1 423 ? 34.085 -2.033 -1.234 1.00 83.88 423 SER A C 1
ATOM 3452 O O . SER A 1 423 ? 33.228 -2.399 -0.425 1.00 83.88 423 SER A O 1
ATOM 3454 N N . ARG A 1 424 ? 34.307 -0.736 -1.487 1.00 81.69 424 ARG A N 1
ATOM 3455 C CA . ARG A 1 424 ? 33.570 0.331 -0.796 1.00 81.69 424 ARG A CA 1
ATOM 3456 C C . ARG A 1 424 ? 32.136 0.420 -1.298 1.00 81.69 424 ARG A C 1
ATOM 3458 O O . ARG A 1 424 ? 31.242 0.547 -0.466 1.00 81.69 424 ARG A O 1
ATOM 3465 N N . THR A 1 425 ? 31.910 0.290 -2.604 1.00 83.00 425 THR A N 1
ATOM 3466 C CA . THR A 1 425 ? 30.562 0.301 -3.192 1.00 83.00 425 THR A CA 1
ATOM 3467 C C . THR A 1 425 ? 29.722 -0.863 -2.670 1.00 83.00 425 THR A C 1
ATOM 3469 O O . THR A 1 425 ? 28.601 -0.645 -2.209 1.00 83.00 425 THR A O 1
ATOM 3472 N N . LEU A 1 426 ? 30.283 -2.076 -2.610 1.00 84.62 426 LEU A N 1
ATOM 3473 C CA . LEU A 1 426 ? 29.589 -3.245 -2.064 1.00 84.62 426 LEU A CA 1
ATOM 3474 C C . LEU A 1 426 ? 29.272 -3.072 -0.572 1.00 84.62 426 LEU A C 1
ATOM 3476 O O . LEU A 1 426 ? 28.129 -3.235 -0.153 1.00 84.62 426 LEU A O 1
ATOM 3480 N N . ASN A 1 427 ? 30.263 -2.677 0.235 1.00 82.12 427 ASN A N 1
ATOM 3481 C CA . ASN A 1 427 ? 30.077 -2.462 1.675 1.00 82.12 427 ASN A CA 1
ATOM 3482 C C . ASN A 1 427 ? 29.035 -1.368 1.954 1.00 82.12 427 ASN A C 1
ATOM 3484 O O . ASN A 1 427 ? 28.219 -1.504 2.862 1.00 82.12 427 ASN A O 1
ATOM 3488 N N . SER A 1 428 ? 29.031 -0.297 1.160 1.00 80.94 428 SER A N 1
ATOM 3489 C CA . SER A 1 428 ? 28.039 0.769 1.285 1.00 80.94 428 SER A CA 1
ATOM 3490 C C . SER A 1 428 ? 26.628 0.276 0.950 1.00 80.94 428 SER A C 1
ATOM 3492 O O . SER A 1 428 ? 25.695 0.532 1.705 1.00 80.94 428 SER A O 1
ATOM 3494 N N . SER A 1 429 ? 26.480 -0.527 -0.106 1.00 85.94 429 SER A N 1
ATOM 3495 C CA . SER A 1 429 ? 25.198 -1.136 -0.500 1.00 85.94 429 SER A CA 1
ATOM 3496 C C . SER A 1 429 ? 24.649 -2.065 0.582 1.00 85.94 429 SER A C 1
ATOM 3498 O O . SER A 1 429 ? 23.499 -1.928 0.995 1.00 85.94 429 SER A O 1
ATOM 3500 N N . LEU A 1 430 ? 25.496 -2.941 1.133 1.00 84.44 430 LEU A N 1
ATOM 3501 C CA . LEU A 1 430 ? 25.133 -3.821 2.250 1.00 84.44 430 LEU A CA 1
ATOM 3502 C C . LEU A 1 430 ? 24.738 -3.022 3.499 1.00 84.44 430 LEU A C 1
ATOM 3504 O O . LEU A 1 430 ? 23.771 -3.357 4.179 1.00 84.44 430 LEU A O 1
ATOM 3508 N N . ARG A 1 431 ? 25.446 -1.927 3.800 1.00 82.19 431 ARG A N 1
ATOM 3509 C CA . ARG A 1 431 ? 25.080 -1.022 4.901 1.00 82.19 431 ARG A CA 1
ATOM 3510 C C . ARG A 1 431 ? 23.742 -0.329 4.655 1.00 82.19 431 ARG A C 1
ATOM 3512 O O . ARG A 1 431 ? 22.996 -0.155 5.617 1.00 82.19 431 ARG A O 1
ATOM 3519 N N . THR A 1 432 ? 23.430 0.040 3.413 1.00 81.19 432 THR A N 1
ATOM 3520 C CA . THR A 1 432 ? 22.117 0.581 3.039 1.00 81.19 432 THR A CA 1
ATOM 3521 C C . THR A 1 432 ? 21.020 -0.457 3.251 1.00 81.19 432 THR A C 1
ATOM 3523 O O . THR A 1 432 ? 20.032 -0.129 3.899 1.00 81.19 432 THR A O 1
ATOM 3526 N N . ILE A 1 433 ? 21.219 -1.709 2.822 1.00 81.81 433 ILE A N 1
ATOM 3527 C CA . ILE A 1 433 ? 20.284 -2.827 3.067 1.00 81.81 433 ILE A CA 1
ATOM 3528 C C . ILE A 1 433 ? 20.052 -3.013 4.569 1.00 81.81 433 ILE A C 1
ATOM 3530 O O . ILE A 1 433 ? 18.916 -2.975 5.031 1.00 81.81 433 ILE A O 1
ATOM 3534 N N . VAL A 1 434 ? 21.125 -3.112 5.362 1.00 80.25 434 VAL A N 1
ATOM 3535 C CA . VAL A 1 434 ? 21.025 -3.225 6.827 1.00 80.25 434 VAL A CA 1
ATOM 3536 C C . VAL A 1 434 ? 20.294 -2.026 7.427 1.00 80.25 434 VAL A C 1
ATOM 3538 O O . VAL A 1 434 ? 19.578 -2.176 8.413 1.00 80.25 434 VAL A O 1
ATOM 3541 N N . LYS A 1 435 ? 20.468 -0.822 6.874 1.00 76.94 435 LYS A N 1
ATOM 3542 C CA . LYS A 1 435 ? 19.786 0.374 7.369 1.00 76.94 435 LYS A CA 1
ATOM 3543 C C . LYS A 1 435 ? 18.303 0.378 7.011 1.00 76.94 435 LYS A C 1
ATOM 3545 O O . LYS A 1 435 ? 17.517 0.711 7.890 1.00 76.94 435 LYS A O 1
ATOM 3550 N N . VAL A 1 436 ? 17.948 0.004 5.783 1.00 75.31 436 VAL A N 1
ATOM 3551 C CA . VAL A 1 436 ? 16.562 -0.216 5.349 1.00 75.31 436 VAL A CA 1
ATOM 3552 C C . VAL A 1 436 ? 15.893 -1.196 6.307 1.00 75.31 436 VAL A C 1
ATOM 3554 O O . VAL A 1 436 ? 14.949 -0.801 6.981 1.00 75.31 436 VAL A O 1
ATOM 3557 N N . LEU A 1 437 ? 16.490 -2.376 6.502 1.00 73.19 437 LEU A N 1
ATOM 3558 C CA . LEU A 1 437 ? 16.010 -3.389 7.444 1.00 73.19 437 LEU A CA 1
ATOM 3559 C C . LEU A 1 437 ? 15.887 -2.842 8.874 1.00 73.19 437 LEU A C 1
ATOM 3561 O O . LEU A 1 437 ? 14.879 -3.043 9.534 1.00 73.19 437 LEU A O 1
ATOM 3565 N N . LYS A 1 438 ? 16.878 -2.079 9.359 1.00 71.75 438 LYS A N 1
ATOM 3566 C CA . LYS A 1 438 ? 16.832 -1.447 10.692 1.00 71.75 438 LYS A CA 1
ATOM 3567 C C . LYS A 1 438 ? 15.742 -0.397 10.844 1.00 71.75 438 LYS A C 1
ATOM 3569 O O . LYS A 1 438 ? 15.240 -0.201 11.945 1.00 71.75 438 LYS A O 1
ATOM 3574 N N . SER A 1 439 ? 15.424 0.311 9.771 1.00 64.69 439 SER A N 1
ATOM 3575 C CA . SER A 1 439 ? 14.352 1.301 9.728 1.00 64.69 439 SER A CA 1
ATOM 3576 C C . SER A 1 439 ? 12.968 0.662 9.577 1.00 64.69 439 SER A C 1
ATOM 3578 O O . SER A 1 439 ? 11.978 1.361 9.781 1.00 64.69 439 SER A O 1
ATOM 3580 N N . THR A 1 440 ? 12.913 -0.640 9.285 1.00 60.88 440 THR A N 1
ATOM 3581 C CA . THR A 1 440 ? 11.701 -1.464 9.183 1.00 60.88 440 THR A CA 1
ATOM 3582 C C . THR A 1 440 ? 11.613 -2.560 10.257 1.00 60.88 440 THR A C 1
ATOM 3584 O O . THR A 1 440 ? 10.695 -3.365 10.200 1.00 60.88 440 THR A O 1
ATOM 3587 N N . LEU A 1 441 ? 12.530 -2.597 11.240 1.00 48.00 441 LEU A N 1
ATOM 3588 C CA . LEU A 1 441 ? 12.710 -3.707 12.200 1.00 48.00 441 LEU A CA 1
ATOM 3589 C C . LEU A 1 441 ? 11.479 -4.044 13.052 1.00 48.00 441 LEU A C 1
ATOM 3591 O O . LEU A 1 441 ? 11.374 -5.170 13.528 1.00 48.00 441 LEU A O 1
ATOM 3595 N N . ASP A 1 442 ? 10.569 -3.091 13.241 1.00 57.88 442 ASP A N 1
ATOM 3596 C CA . ASP A 1 442 ? 9.335 -3.304 14.005 1.00 57.88 442 ASP A CA 1
ATOM 3597 C C . ASP A 1 442 ? 8.253 -4.042 13.178 1.00 57.88 442 ASP A C 1
ATOM 3599 O O . ASP A 1 442 ? 7.165 -4.312 13.684 1.00 57.88 442 ASP A O 1
ATOM 3603 N N . ASP A 1 443 ? 8.528 -4.361 11.903 1.00 65.50 443 ASP A N 1
ATOM 3604 C CA . ASP A 1 443 ? 7.645 -5.101 10.997 1.00 65.50 443 ASP A CA 1
ATOM 3605 C C . ASP A 1 443 ? 8.424 -6.234 10.289 1.00 65.50 443 ASP A C 1
ATOM 3607 O O . ASP A 1 443 ? 9.139 -6.031 9.298 1.00 65.50 443 ASP A O 1
ATOM 3611 N N . GLN A 1 444 ? 8.324 -7.445 10.852 1.00 68.94 444 GLN A N 1
ATOM 3612 C CA . GLN A 1 444 ? 9.023 -8.636 10.359 1.00 68.94 444 GLN A CA 1
ATOM 3613 C C . GLN A 1 444 ? 8.560 -9.037 8.949 1.00 68.94 444 GLN A C 1
ATOM 3615 O O . GLN A 1 444 ? 9.407 -9.349 8.116 1.00 68.94 444 GLN A O 1
ATOM 3620 N N . ASP A 1 445 ? 7.258 -8.944 8.657 1.00 66.38 445 ASP A N 1
ATOM 3621 C CA . ASP A 1 445 ? 6.686 -9.230 7.330 1.00 66.38 445 ASP A CA 1
ATOM 3622 C C . ASP A 1 445 ? 7.262 -8.276 6.275 1.00 66.38 445 ASP A C 1
ATOM 3624 O O . ASP A 1 445 ? 7.706 -8.703 5.209 1.00 66.38 445 ASP A O 1
ATOM 3628 N N . LEU A 1 446 ? 7.374 -6.985 6.612 1.00 69.00 446 LEU A N 1
ATOM 3629 C CA . LEU A 1 446 ? 7.990 -5.999 5.726 1.00 69.00 446 LEU A CA 1
ATOM 3630 C C . LEU A 1 446 ? 9.471 -6.318 5.439 1.00 69.00 446 LEU A C 1
ATOM 3632 O O . LEU A 1 446 ? 9.964 -6.077 4.338 1.00 69.00 446 LEU A O 1
ATOM 3636 N N . SER A 1 447 ? 10.186 -6.847 6.432 1.00 74.81 447 SER A N 1
ATOM 3637 C CA . SER A 1 447 ? 11.613 -7.169 6.328 1.00 74.81 447 SER A CA 1
ATOM 3638 C C . SER A 1 447 ? 11.872 -8.456 5.539 1.00 74.81 447 SER A C 1
ATOM 3640 O O . SER A 1 447 ? 12.773 -8.473 4.702 1.00 74.81 447 SER A O 1
ATOM 3642 N N . GLU A 1 448 ? 11.086 -9.512 5.765 1.00 74.56 448 GLU A N 1
ATOM 3643 C CA . GLU A 1 448 ? 11.173 -10.778 5.017 1.00 74.56 448 GLU A CA 1
ATOM 3644 C C . GLU A 1 448 ? 10.891 -10.548 3.538 1.00 74.56 448 GLU A C 1
ATOM 3646 O O . GLU A 1 448 ? 11.697 -10.878 2.676 1.00 74.56 448 GLU A O 1
ATOM 3651 N N . LYS A 1 449 ? 9.807 -9.844 3.241 1.00 72.81 449 LYS A N 1
ATOM 3652 C CA . LYS A 1 449 ? 9.437 -9.537 1.866 1.00 72.81 449 LYS A CA 1
ATOM 3653 C C . LYS A 1 449 ? 10.388 -8.584 1.159 1.00 72.81 449 LYS A C 1
ATOM 3655 O O . LYS A 1 449 ? 10.554 -8.655 -0.056 1.00 72.81 449 LYS A O 1
ATOM 3660 N N . PHE A 1 450 ? 11.023 -7.684 1.906 1.00 76.06 450 PHE A N 1
ATOM 3661 C CA . PHE A 1 450 ? 12.104 -6.881 1.360 1.00 76.06 450 PHE A CA 1
ATOM 3662 C C . PHE A 1 450 ? 13.279 -7.758 0.908 1.00 76.06 450 PHE A C 1
ATOM 3664 O O . PHE A 1 450 ? 13.854 -7.493 -0.144 1.00 76.06 450 PHE A O 1
ATOM 3671 N N . LEU A 1 451 ? 13.620 -8.803 1.668 1.00 79.00 451 LEU A N 1
ATOM 3672 C CA . LEU A 1 451 ? 14.649 -9.769 1.278 1.00 79.00 451 LEU A CA 1
ATOM 3673 C C . LEU A 1 451 ? 14.198 -10.622 0.086 1.00 79.00 451 LEU A C 1
ATOM 3675 O O . LEU A 1 451 ? 14.972 -10.739 -0.860 1.00 79.00 451 LEU A O 1
ATOM 3679 N N . ASP A 1 452 ? 12.954 -11.111 0.076 1.00 78.38 452 ASP A N 1
ATOM 3680 C CA . ASP A 1 452 ? 12.377 -11.836 -1.070 1.00 78.38 452 ASP A CA 1
ATOM 3681 C C . ASP A 1 452 ? 12.452 -10.992 -2.352 1.00 78.38 452 ASP A C 1
ATOM 3683 O O . ASP A 1 452 ? 12.806 -11.481 -3.420 1.00 78.38 452 ASP A O 1
ATOM 3687 N N . MET A 1 453 ? 12.152 -9.692 -2.252 1.00 77.69 453 MET A N 1
ATOM 3688 C CA . MET A 1 453 ? 12.254 -8.755 -3.373 1.00 77.69 453 MET A CA 1
ATOM 3689 C C . MET A 1 453 ? 13.688 -8.665 -3.904 1.00 77.69 453 MET A C 1
ATOM 3691 O O . MET A 1 453 ? 13.877 -8.652 -5.120 1.00 77.69 453 MET A O 1
ATOM 3695 N N . LEU A 1 454 ? 14.691 -8.610 -3.020 1.00 77.38 454 LEU A N 1
ATOM 3696 C CA . LEU A 1 454 ? 16.098 -8.585 -3.427 1.00 77.38 454 LEU A CA 1
ATOM 3697 C C . LEU A 1 454 ? 16.510 -9.891 -4.117 1.00 77.38 454 LEU A C 1
ATOM 3699 O O . LEU A 1 454 ? 17.237 -9.825 -5.106 1.00 77.38 454 LEU A O 1
ATOM 3703 N N . ASP A 1 455 ? 16.040 -11.034 -3.617 1.00 81.06 455 ASP A N 1
ATOM 3704 C CA . ASP A 1 455 ? 16.345 -12.362 -4.165 1.00 81.06 455 ASP A CA 1
ATOM 3705 C C . ASP A 1 455 ? 15.731 -12.537 -5.560 1.00 81.06 455 ASP A C 1
ATOM 3707 O O . ASP A 1 455 ? 16.447 -12.738 -6.539 1.00 81.06 455 ASP A O 1
ATOM 3711 N N . ILE A 1 456 ? 14.424 -12.277 -5.687 1.00 79.00 456 ILE A N 1
ATOM 3712 C CA . ILE A 1 456 ? 13.707 -12.302 -6.971 1.00 79.00 456 ILE A CA 1
ATOM 3713 C C . ILE A 1 456 ? 14.341 -11.325 -7.969 1.00 79.00 456 ILE A C 1
ATOM 3715 O O . ILE A 1 456 ? 14.476 -11.646 -9.147 1.00 79.00 456 ILE A O 1
ATOM 3719 N N . SER A 1 457 ? 14.744 -10.130 -7.519 1.00 77.44 457 SER A N 1
ATOM 3720 C CA . SER A 1 457 ? 15.409 -9.154 -8.395 1.00 77.44 457 SER A CA 1
ATOM 3721 C C . SER A 1 457 ? 16.762 -9.661 -8.901 1.00 77.44 457 SER A C 1
ATOM 3723 O O . SER A 1 457 ? 17.119 -9.375 -10.041 1.00 77.44 457 SER A O 1
ATOM 3725 N N . ALA A 1 458 ? 17.515 -10.393 -8.075 1.00 78.88 458 ALA A N 1
ATOM 3726 C CA . ALA A 1 458 ? 18.806 -10.958 -8.453 1.00 78.88 458 ALA A CA 1
ATOM 3727 C C . ALA A 1 458 ? 18.649 -12.130 -9.433 1.00 78.88 458 ALA A C 1
ATOM 3729 O O . ALA A 1 458 ? 19.302 -12.130 -10.476 1.00 78.88 458 ALA A O 1
ATOM 3730 N N . GLU A 1 459 ? 17.747 -13.075 -9.144 1.00 80.94 459 GLU A N 1
ATOM 3731 C CA . GLU A 1 459 ? 17.432 -14.195 -10.044 1.00 80.94 459 GLU A CA 1
ATOM 3732 C C . GLU A 1 459 ? 16.949 -13.690 -11.408 1.00 80.94 459 GLU A C 1
ATOM 3734 O O . GLU A 1 459 ? 17.355 -14.182 -12.459 1.00 80.94 459 GLU A O 1
ATOM 3739 N N . ALA A 1 460 ? 16.103 -12.662 -11.407 1.00 78.94 460 ALA A N 1
ATOM 3740 C CA . ALA A 1 460 ? 15.527 -12.140 -12.632 1.00 78.94 460 ALA A CA 1
ATOM 3741 C C . ALA A 1 460 ? 16.522 -11.300 -13.460 1.00 78.94 460 ALA A C 1
ATOM 3743 O O . ALA A 1 460 ? 16.428 -11.290 -14.689 1.00 78.94 460 ALA A O 1
ATOM 3744 N N . ASP A 1 461 ? 17.503 -10.642 -12.825 1.00 80.88 461 ASP A N 1
ATOM 3745 C CA . ASP A 1 461 ? 18.640 -10.032 -13.536 1.00 80.88 461 ASP A CA 1
ATOM 3746 C C . ASP A 1 461 ? 19.522 -11.102 -14.205 1.00 80.88 461 ASP A C 1
ATOM 3748 O O . ASP A 1 461 ? 19.942 -10.930 -15.351 1.00 80.88 461 ASP A O 1
ATOM 3752 N N . GLU A 1 462 ? 19.754 -12.238 -13.539 1.00 83.62 462 GLU A N 1
ATOM 3753 C CA . GLU A 1 462 ? 20.480 -13.374 -14.121 1.00 83.62 462 GLU A CA 1
ATOM 3754 C C . GLU A 1 462 ? 19.730 -13.972 -15.322 1.00 83.62 462 GLU A C 1
ATOM 3756 O O . GLU A 1 462 ? 20.307 -14.106 -16.406 1.00 83.62 462 GLU A O 1
ATOM 3761 N N . ASP A 1 463 ? 18.430 -14.243 -15.174 1.00 86.06 463 ASP A N 1
ATOM 3762 C CA . ASP A 1 463 ? 17.555 -14.709 -16.258 1.00 86.06 463 ASP A CA 1
ATOM 3763 C C . ASP A 1 463 ? 17.577 -13.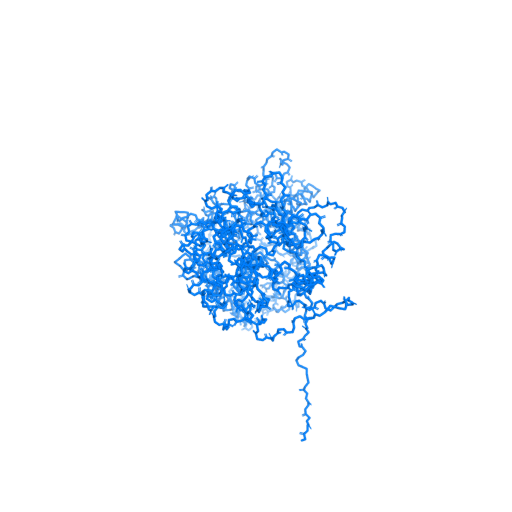747 -17.462 1.00 86.06 463 ASP A C 1
ATOM 3765 O O . ASP A 1 463 ? 17.626 -14.189 -18.611 1.00 86.06 463 ASP A O 1
ATOM 3769 N N . SER A 1 464 ? 17.598 -12.432 -17.216 1.00 85.44 464 SER A N 1
ATOM 3770 C CA . SER A 1 464 ? 17.669 -11.396 -18.261 1.00 85.44 464 SER A CA 1
ATOM 3771 C C . SER A 1 464 ? 18.967 -11.453 -19.056 1.00 85.44 464 SER A C 1
ATOM 3773 O O . SER A 1 464 ? 18.965 -11.339 -20.284 1.00 85.44 464 SER A O 1
ATOM 3775 N N . ARG A 1 465 ? 20.089 -11.703 -18.379 1.00 83.25 465 ARG A N 1
ATOM 3776 C CA . ARG A 1 465 ? 21.405 -11.855 -19.020 1.00 83.25 465 ARG A CA 1
ATOM 3777 C C . ARG A 1 465 ? 21.541 -13.172 -19.789 1.00 83.25 465 ARG A C 1
ATOM 3779 O O . ARG A 1 465 ? 22.394 -13.261 -20.673 1.00 83.25 465 ARG A O 1
ATOM 3786 N N . ASN A 1 466 ? 20.709 -14.166 -19.479 1.00 88.00 466 ASN A N 1
ATOM 3787 C CA . ASN A 1 466 ? 20.674 -15.464 -20.158 1.00 88.00 466 ASN A CA 1
ATOM 3788 C C . ASN A 1 466 ? 19.815 -15.468 -21.434 1.00 88.00 466 ASN A C 1
ATOM 3790 O O . ASN A 1 466 ? 19.832 -16.454 -22.174 1.00 88.00 466 ASN A O 1
ATOM 3794 N N . LEU A 1 467 ? 19.097 -14.378 -21.727 1.00 90.88 467 LEU A N 1
ATOM 3795 C CA . LEU A 1 467 ? 18.365 -14.226 -22.982 1.00 90.88 467 LEU A CA 1
ATOM 3796 C C . LEU A 1 467 ? 19.334 -14.238 -24.174 1.00 90.88 467 LEU A C 1
ATOM 3798 O O . LEU A 1 467 ? 20.356 -13.552 -24.193 1.00 90.88 467 LEU A O 1
ATOM 3802 N N . THR A 1 468 ? 18.993 -15.033 -25.185 1.00 91.69 468 THR A N 1
ATOM 3803 C CA . THR A 1 468 ? 19.744 -15.197 -26.437 1.00 91.69 468 THR A CA 1
ATOM 3804 C C . THR A 1 468 ? 19.036 -14.516 -27.613 1.00 91.69 468 THR A C 1
ATOM 3806 O O . THR A 1 468 ? 17.875 -14.123 -27.508 1.00 91.69 468 THR A O 1
ATOM 3809 N N . TRP A 1 469 ? 19.695 -14.439 -28.773 1.00 91.25 469 TRP A N 1
ATOM 3810 C CA . TRP A 1 469 ? 19.092 -13.947 -30.022 1.00 91.25 469 TRP A CA 1
ATOM 3811 C C . TRP A 1 469 ? 17.888 -14.768 -30.513 1.00 91.25 469 TRP A C 1
ATOM 3813 O O . TRP A 1 469 ? 17.130 -14.284 -31.351 1.00 91.25 469 TRP A O 1
ATOM 3823 N N . GLU A 1 470 ? 17.741 -16.003 -30.028 1.00 90.69 470 GLU A N 1
ATOM 3824 C CA . GLU A 1 470 ? 16.633 -16.909 -30.357 1.00 90.69 470 GLU A CA 1
ATOM 3825 C C . GLU A 1 470 ? 15.456 -16.771 -29.382 1.00 90.69 470 GLU A C 1
ATOM 3827 O O . GLU A 1 470 ? 14.418 -17.399 -29.589 1.00 90.69 470 GLU A O 1
ATOM 3832 N N . SER A 1 471 ? 15.600 -15.944 -28.339 1.00 93.00 471 SER A N 1
ATOM 3833 C CA . SER A 1 471 ? 14.551 -15.757 -27.338 1.00 93.00 471 SER A CA 1
ATOM 3834 C C . SER A 1 471 ? 13.295 -15.174 -27.972 1.00 93.00 471 SER A C 1
ATOM 3836 O O . SER A 1 471 ? 13.326 -14.248 -28.784 1.00 93.00 471 SER A O 1
ATOM 3838 N N . THR A 1 472 ? 12.161 -15.712 -27.564 1.00 90.19 472 THR A N 1
ATOM 3839 C CA . THR A 1 472 ? 10.834 -15.274 -27.975 1.00 90.19 472 THR A CA 1
ATOM 3840 C C . THR A 1 472 ? 10.418 -14.004 -27.230 1.00 90.19 472 THR A C 1
ATOM 3842 O O . THR A 1 472 ? 10.854 -13.771 -26.097 1.00 90.19 472 THR A O 1
ATOM 3845 N N . PRO A 1 473 ? 9.526 -13.174 -27.804 1.00 89.56 473 PRO A N 1
ATOM 3846 C CA . PRO A 1 473 ? 8.935 -12.051 -27.081 1.00 89.56 473 PRO A CA 1
ATOM 3847 C C . PRO A 1 473 ? 8.334 -12.454 -25.728 1.00 89.56 473 PRO A C 1
ATOM 3849 O O . PRO A 1 473 ? 8.477 -11.724 -24.750 1.00 89.56 473 PRO A O 1
ATOM 3852 N N . GLU A 1 474 ? 7.705 -13.626 -25.646 1.00 89.06 474 GLU A N 1
ATOM 3853 C CA . GLU A 1 474 ? 7.157 -14.196 -24.414 1.00 89.06 474 GLU A CA 1
ATOM 3854 C C . GLU A 1 474 ? 8.216 -14.396 -23.325 1.00 89.06 474 GLU A C 1
ATOM 3856 O O . GLU A 1 474 ? 7.949 -14.087 -22.163 1.00 89.06 474 GLU A O 1
ATOM 3861 N N . GLU A 1 475 ? 9.409 -14.876 -23.677 1.00 90.00 475 GLU A N 1
ATOM 3862 C CA . GLU A 1 475 ? 10.517 -15.033 -22.729 1.00 90.00 475 GLU A CA 1
ATOM 3863 C C . GLU A 1 475 ? 11.004 -13.677 -22.214 1.00 90.00 475 GLU A C 1
ATOM 3865 O O . GLU A 1 475 ? 11.162 -13.520 -21.002 1.00 90.00 475 GLU A O 1
ATOM 3870 N N . HIS A 1 476 ? 11.132 -12.672 -23.090 1.00 90.00 476 HIS A N 1
ATOM 3871 C CA . HIS A 1 476 ? 11.454 -11.303 -22.669 1.00 90.00 476 HIS A CA 1
ATOM 3872 C C . HIS A 1 476 ? 10.397 -10.746 -21.703 1.00 90.00 476 HIS A C 1
ATOM 3874 O O . HIS A 1 476 ? 10.745 -10.248 -20.631 1.00 90.00 476 HIS A O 1
ATOM 3880 N N . PHE A 1 477 ? 9.105 -10.870 -22.034 1.00 87.31 477 PHE A N 1
ATOM 3881 C CA . PHE A 1 477 ? 8.021 -10.410 -21.158 1.00 87.31 477 PHE A CA 1
ATOM 3882 C C . PHE A 1 477 ? 8.011 -11.146 -19.815 1.00 87.31 477 PHE A C 1
ATOM 3884 O O . PHE A 1 477 ? 7.784 -10.511 -18.785 1.00 87.31 477 PHE A O 1
ATOM 3891 N N . ARG A 1 478 ? 8.269 -12.462 -19.798 1.00 85.62 478 ARG A N 1
ATOM 3892 C CA . ARG A 1 478 ? 8.348 -13.254 -18.560 1.00 85.62 478 ARG A CA 1
ATOM 3893 C C . ARG A 1 478 ? 9.430 -12.702 -17.639 1.00 85.62 478 ARG A C 1
ATOM 3895 O O . ARG A 1 478 ? 9.142 -12.435 -16.477 1.00 85.62 478 ARG A O 1
ATOM 3902 N N . VAL A 1 479 ? 10.643 -12.511 -18.154 1.00 83.00 479 VAL A N 1
ATOM 3903 C CA . VAL A 1 479 ? 11.774 -12.036 -17.348 1.00 83.00 479 VAL A CA 1
ATOM 3904 C C . VAL A 1 479 ? 11.533 -10.614 -16.841 1.00 83.00 479 VAL A C 1
ATOM 3906 O O . VAL A 1 479 ? 11.627 -10.371 -15.638 1.00 83.00 479 VAL A O 1
ATOM 3909 N N . MET A 1 480 ? 11.120 -9.693 -17.720 1.00 80.81 480 MET A N 1
ATOM 3910 C CA . MET A 1 480 ? 10.791 -8.315 -17.331 1.00 80.81 480 MET A CA 1
ATOM 3911 C C . MET A 1 480 ? 9.680 -8.265 -16.266 1.00 80.81 480 MET A C 1
ATOM 3913 O O . MET A 1 480 ? 9.749 -7.469 -15.327 1.00 80.81 480 MET A O 1
ATOM 3917 N N . TYR A 1 481 ? 8.676 -9.145 -16.356 1.00 78.94 481 TYR A N 1
ATOM 3918 C CA . TYR A 1 481 ? 7.592 -9.214 -15.374 1.00 78.94 481 TYR A CA 1
ATOM 3919 C C . TYR A 1 481 ? 8.086 -9.694 -14.003 1.00 78.94 481 TYR A C 1
ATOM 3921 O O . TYR A 1 481 ? 7.667 -9.143 -12.984 1.00 78.94 481 TYR A O 1
ATOM 3929 N N . VAL A 1 482 ? 8.985 -10.685 -13.950 1.00 75.56 482 VAL A N 1
ATOM 3930 C CA . VAL A 1 482 ? 9.540 -11.199 -12.682 1.00 75.56 482 VAL A CA 1
ATOM 3931 C C . VAL A 1 482 ? 10.376 -10.127 -11.978 1.00 75.56 482 VAL A C 1
ATOM 3933 O O . VAL A 1 482 ? 10.100 -9.849 -10.808 1.00 75.56 482 VAL A O 1
ATOM 3936 N N . ILE A 1 483 ? 11.291 -9.454 -12.699 1.00 68.12 483 ILE A N 1
ATOM 3937 C CA . ILE A 1 483 ? 12.113 -8.344 -12.164 1.00 68.12 483 ILE A CA 1
ATOM 3938 C C . ILE A 1 483 ? 11.223 -7.326 -11.446 1.00 68.12 483 ILE A C 1
ATOM 3940 O O . ILE A 1 483 ? 11.552 -6.823 -10.375 1.00 68.12 483 ILE A O 1
ATOM 3944 N N . ASN A 1 484 ? 10.059 -7.033 -12.023 1.00 68.50 484 ASN A N 1
ATOM 3945 C CA . ASN A 1 484 ? 9.250 -5.908 -11.587 1.00 68.50 484 ASN A CA 1
ATOM 3946 C C . ASN A 1 484 ? 8.051 -6.261 -10.701 1.00 68.50 484 ASN A C 1
ATOM 3948 O O . ASN A 1 484 ? 7.528 -5.389 -9.997 1.00 68.50 484 ASN A O 1
ATOM 3952 N N . THR A 1 485 ? 7.668 -7.538 -10.640 1.00 68.31 485 THR A N 1
ATOM 3953 C CA . THR A 1 485 ? 6.747 -8.057 -9.616 1.00 68.31 485 THR A CA 1
ATOM 3954 C C . THR A 1 485 ? 7.339 -7.855 -8.223 1.00 68.31 485 THR A C 1
ATOM 3956 O O . THR A 1 485 ? 6.614 -7.451 -7.310 1.00 68.31 485 THR A O 1
ATOM 3959 N N . ALA A 1 486 ? 8.661 -7.998 -8.088 1.00 67.50 486 ALA A N 1
ATOM 3960 C CA . ALA A 1 486 ? 9.400 -7.725 -6.859 1.00 67.50 486 ALA A CA 1
ATOM 3961 C C . ALA A 1 486 ? 9.099 -6.311 -6.303 1.00 67.50 486 ALA A C 1
ATOM 3963 O O . ALA A 1 486 ? 8.936 -6.115 -5.098 1.00 67.50 486 ALA A O 1
ATOM 3964 N N . PHE A 1 487 ? 8.900 -5.322 -7.181 1.00 67.12 487 PHE A N 1
ATOM 3965 C CA . PHE A 1 487 ? 8.604 -3.938 -6.790 1.00 67.12 487 PHE A CA 1
ATOM 3966 C C . PHE A 1 487 ? 7.128 -3.663 -6.527 1.00 67.12 487 PHE A C 1
ATOM 3968 O O . PHE A 1 487 ? 6.796 -2.740 -5.784 1.00 67.12 487 PHE A O 1
ATOM 3975 N N . SER A 1 488 ? 6.235 -4.461 -7.106 1.00 76.56 488 SER A N 1
ATOM 3976 C CA . SER A 1 488 ? 4.797 -4.352 -6.856 1.00 76.56 488 SER A CA 1
ATOM 3977 C C . SER A 1 488 ? 4.394 -4.782 -5.441 1.00 76.56 488 SER A C 1
ATOM 3979 O O . SER A 1 488 ? 3.339 -4.372 -4.951 1.00 76.56 488 SER A O 1
ATOM 3981 N N . TRP A 1 489 ? 5.258 -5.534 -4.751 1.00 75.81 489 TRP A N 1
ATOM 3982 C CA . TRP A 1 489 ? 4.981 -6.045 -3.413 1.00 75.81 489 TRP A CA 1
ATOM 3983 C C . TRP A 1 489 ? 4.734 -4.940 -2.373 1.00 75.81 489 TRP A C 1
ATOM 3985 O O . TRP A 1 489 ? 3.853 -5.089 -1.534 1.00 75.81 489 TRP A O 1
ATOM 3995 N N . PHE A 1 490 ? 5.426 -3.797 -2.439 1.00 75.81 490 PHE A N 1
ATOM 3996 C CA . PHE A 1 490 ? 5.162 -2.688 -1.507 1.00 75.81 490 PHE A CA 1
ATOM 3997 C C . PHE A 1 490 ? 3.695 -2.222 -1.570 1.00 75.81 490 PHE A C 1
ATOM 3999 O O . PHE A 1 490 ? 3.108 -1.881 -0.546 1.00 75.81 490 PHE A O 1
ATOM 4006 N N . VAL A 1 491 ? 3.082 -2.261 -2.759 1.00 82.56 491 VAL A N 1
ATOM 4007 C CA . VAL A 1 491 ? 1.666 -1.916 -2.959 1.00 82.56 491 VAL A CA 1
ATOM 4008 C C . VAL A 1 491 ? 0.748 -2.991 -2.375 1.00 82.56 491 VAL A C 1
ATOM 4010 O O . VAL A 1 491 ? -0.244 -2.677 -1.716 1.00 82.56 491 VAL A O 1
ATOM 4013 N N . GLU A 1 492 ? 1.103 -4.262 -2.561 1.00 82.00 492 GLU A N 1
ATOM 4014 C CA . GLU A 1 492 ? 0.390 -5.389 -1.957 1.00 82.00 492 GLU A CA 1
ATOM 4015 C C . GLU A 1 492 ? 0.459 -5.342 -0.419 1.00 82.00 492 GLU A C 1
ATOM 4017 O O . GLU A 1 492 ? -0.559 -5.507 0.257 1.00 82.00 492 GLU A O 1
ATOM 4022 N N . TYR A 1 493 ? 1.630 -5.022 0.139 1.00 78.19 493 TYR A N 1
ATOM 4023 C CA . TYR A 1 493 ? 1.836 -4.806 1.569 1.00 78.19 493 TYR A CA 1
ATOM 4024 C C . TYR A 1 493 ? 0.938 -3.687 2.107 1.00 78.19 493 TYR A C 1
ATOM 4026 O O . TYR A 1 493 ? 0.324 -3.868 3.159 1.00 78.19 493 TYR A O 1
ATOM 4034 N N . PHE A 1 494 ? 0.768 -2.569 1.385 1.00 79.25 494 PHE A N 1
ATOM 4035 C CA . PHE A 1 494 ? -0.172 -1.518 1.806 1.00 79.25 494 PHE A CA 1
ATOM 4036 C C . PHE A 1 494 ? -1.604 -2.055 1.914 1.00 79.25 494 PHE A C 1
ATOM 4038 O O . PHE A 1 494 ? -2.269 -1.820 2.927 1.00 79.25 494 PHE A O 1
ATOM 4045 N N . GLY A 1 495 ? -2.064 -2.816 0.917 1.00 76.00 495 GLY A N 1
ATOM 4046 C CA . GLY A 1 495 ? -3.387 -3.445 0.935 1.00 76.00 495 GLY A CA 1
ATOM 4047 C C . GLY A 1 495 ? -3.554 -4.443 2.081 1.00 76.00 495 GLY A C 1
ATOM 4048 O O . GLY A 1 495 ? -4.571 -4.427 2.769 1.00 76.00 495 GLY A O 1
ATOM 4049 N N . ASN A 1 496 ? -2.538 -5.261 2.358 1.00 72.50 496 ASN A N 1
ATOM 4050 C CA . ASN A 1 496 ? -2.561 -6.204 3.477 1.00 72.50 496 ASN A CA 1
ATOM 4051 C C . ASN A 1 496 ? -2.574 -5.491 4.835 1.00 72.50 496 ASN A C 1
ATOM 4053 O O . ASN A 1 496 ? -3.400 -5.820 5.688 1.00 72.50 496 ASN A O 1
ATOM 4057 N N . LYS A 1 497 ? -1.717 -4.480 5.020 1.00 71.00 497 LYS A N 1
ATOM 4058 C CA . LYS A 1 497 ? -1.593 -3.733 6.280 1.00 71.00 497 LYS A CA 1
ATOM 4059 C C . LYS A 1 497 ? -2.852 -2.942 6.621 1.00 71.00 497 LYS A C 1
ATOM 4061 O O . LYS A 1 497 ? -3.183 -2.785 7.792 1.00 71.00 497 LYS A O 1
ATOM 4066 N N . THR A 1 498 ? -3.545 -2.455 5.599 1.00 66.88 498 THR A N 1
ATOM 4067 C CA . THR A 1 498 ? -4.773 -1.664 5.737 1.00 66.88 498 THR A CA 1
ATOM 4068 C C . THR A 1 498 ? -6.036 -2.506 5.576 1.00 66.88 498 THR A C 1
ATOM 4070 O O . THR A 1 498 ? -7.129 -1.973 5.643 1.00 66.88 498 THR A O 1
ATOM 4073 N N . GLY A 1 499 ? -5.944 -3.818 5.347 1.00 67.12 499 GLY A N 1
ATOM 4074 C CA . GLY A 1 499 ? -7.120 -4.663 5.107 1.00 67.12 499 GLY A CA 1
ATOM 4075 C C . GLY A 1 499 ? -7.826 -4.428 3.760 1.00 67.12 499 GLY A C 1
ATOM 4076 O O . GLY A 1 499 ? -8.809 -5.104 3.470 1.00 67.12 499 GLY A O 1
ATOM 4077 N N . LEU A 1 500 ? -7.309 -3.539 2.908 1.00 75.06 500 LEU A N 1
ATOM 4078 C CA . LEU A 1 500 ? -7.789 -3.248 1.554 1.00 75.06 500 LEU A CA 1
ATOM 4079 C C . LEU A 1 500 ? -7.124 -4.176 0.521 1.00 75.06 500 LEU A C 1
ATOM 4081 O O . LEU A 1 500 ? -6.471 -3.726 -0.424 1.00 75.06 500 LEU A O 1
ATOM 4085 N N . LYS A 1 501 ? -7.259 -5.492 0.723 1.00 82.38 501 LYS A N 1
ATOM 4086 C CA . LYS A 1 501 ? -6.530 -6.518 -0.047 1.00 82.38 501 LYS A CA 1
ATOM 4087 C C . LYS A 1 501 ? -6.807 -6.472 -1.549 1.00 82.38 501 LYS A C 1
ATOM 4089 O O . LYS A 1 501 ? -5.871 -6.593 -2.333 1.00 82.38 501 LYS A O 1
ATOM 4094 N N . ASP A 1 502 ? -8.058 -6.248 -1.949 1.00 84.69 502 ASP A N 1
ATOM 4095 C CA . ASP A 1 502 ? -8.433 -6.187 -3.367 1.00 84.69 502 ASP A CA 1
ATOM 4096 C C . ASP A 1 502 ? -7.782 -4.988 -4.065 1.00 84.69 502 ASP A C 1
ATOM 4098 O O . ASP A 1 502 ? -7.144 -5.149 -5.107 1.00 84.69 502 ASP A O 1
ATOM 4102 N N . ALA A 1 503 ? -7.835 -3.806 -3.438 1.00 86.62 503 ALA A N 1
ATOM 4103 C CA . ALA A 1 503 ? -7.134 -2.622 -3.929 1.00 86.62 503 ALA A CA 1
ATOM 4104 C C . ALA A 1 503 ? -5.617 -2.872 -4.020 1.00 86.62 503 ALA A C 1
ATOM 4106 O O . ALA A 1 503 ? -5.007 -2.543 -5.036 1.00 86.62 503 ALA A O 1
ATOM 4107 N N . GLY A 1 504 ? -5.021 -3.511 -3.004 1.00 87.69 504 GLY A N 1
ATOM 4108 C CA . GLY A 1 504 ? -3.607 -3.908 -2.989 1.00 87.69 504 GLY A CA 1
ATOM 4109 C C . GLY A 1 504 ? -3.222 -4.809 -4.161 1.00 87.69 504 GLY A C 1
ATOM 4110 O O . GLY A 1 504 ? -2.259 -4.519 -4.864 1.00 87.69 504 GLY A O 1
ATOM 4111 N N . ASN A 1 505 ? -4.005 -5.858 -4.411 1.00 88.62 505 ASN A N 1
ATOM 4112 C CA . ASN A 1 505 ? -3.781 -6.837 -5.480 1.00 88.62 505 ASN A CA 1
ATOM 4113 C C . ASN A 1 505 ? -3.941 -6.234 -6.885 1.00 88.62 505 ASN A C 1
ATOM 4115 O O . ASN A 1 505 ? -3.175 -6.542 -7.797 1.00 88.62 505 ASN A O 1
ATOM 4119 N N . TYR A 1 506 ? -4.943 -5.380 -7.101 1.00 91.94 506 TYR A N 1
ATOM 4120 C CA . TYR A 1 506 ? -5.120 -4.740 -8.406 1.00 91.94 506 TYR A CA 1
ATOM 4121 C C . TYR A 1 506 ? -4.060 -3.665 -8.659 1.00 91.94 506 TYR A C 1
ATOM 4123 O O . TYR A 1 506 ? -3.474 -3.628 -9.741 1.00 91.94 506 TYR A O 1
ATOM 4131 N N . LEU A 1 507 ? -3.754 -2.826 -7.666 1.00 91.94 507 LEU A N 1
ATOM 4132 C CA . LEU A 1 507 ? -2.752 -1.772 -7.823 1.00 91.94 507 LEU A CA 1
ATOM 4133 C C . LEU A 1 507 ? -1.325 -2.333 -7.911 1.00 91.94 507 LEU A C 1
ATOM 4135 O O . LEU A 1 507 ? -0.506 -1.750 -8.621 1.00 91.94 507 LEU A O 1
ATOM 4139 N N . SER A 1 508 ? -1.027 -3.479 -7.286 1.00 88.38 508 SER A N 1
ATOM 4140 C CA . SER A 1 508 ? 0.251 -4.173 -7.488 1.00 88.38 508 SER A CA 1
ATOM 4141 C C . SER A 1 508 ? 0.383 -4.684 -8.927 1.00 88.38 508 SER A C 1
ATOM 4143 O O . SER A 1 508 ? 1.400 -4.432 -9.572 1.00 88.38 508 SER A O 1
ATOM 4145 N N . LYS A 1 509 ? -0.667 -5.288 -9.497 1.00 87.62 509 LYS A N 1
ATOM 4146 C CA . LYS A 1 509 ? -0.686 -5.713 -10.912 1.00 87.62 509 LYS A CA 1
ATOM 4147 C C . LYS A 1 509 ? -0.562 -4.546 -11.883 1.00 87.62 509 LYS A C 1
ATOM 4149 O O . LYS A 1 509 ? 0.176 -4.651 -12.859 1.00 87.62 509 LYS A O 1
ATOM 4154 N N . TYR A 1 510 ? -1.243 -3.429 -11.614 1.00 90.44 510 TYR A N 1
ATOM 4155 C CA . TYR A 1 510 ? -1.031 -2.188 -12.362 1.00 90.44 510 TYR A CA 1
ATOM 4156 C C . TYR A 1 510 ? 0.446 -1.783 -12.318 1.00 90.44 510 TYR A C 1
ATOM 4158 O O . TYR A 1 510 ? 1.046 -1.551 -13.361 1.00 90.44 510 TYR A O 1
ATOM 4166 N N . HIS A 1 511 ? 1.044 -1.753 -11.126 1.00 85.69 511 HIS A N 1
ATOM 4167 C CA . HIS A 1 511 ? 2.430 -1.341 -10.936 1.00 85.69 511 HIS A CA 1
ATOM 4168 C C . HIS A 1 511 ? 3.419 -2.272 -11.659 1.00 85.69 511 HIS A C 1
ATOM 4170 O O . HIS A 1 511 ? 4.329 -1.784 -12.328 1.00 85.69 511 HIS A O 1
ATOM 4176 N N . ALA A 1 512 ? 3.210 -3.591 -11.588 1.00 82.88 512 ALA A N 1
ATOM 4177 C CA . ALA A 1 512 ? 4.008 -4.593 -12.296 1.00 82.88 512 ALA A CA 1
ATOM 4178 C C . ALA A 1 512 ? 3.896 -4.448 -13.824 1.00 82.88 512 ALA A C 1
ATOM 4180 O O . ALA A 1 512 ? 4.906 -4.482 -14.518 1.00 82.88 512 ALA A O 1
ATOM 4181 N N . ASN A 1 513 ? 2.695 -4.220 -14.360 1.00 84.38 513 ASN A N 1
ATOM 4182 C CA . ASN A 1 513 ? 2.505 -4.048 -15.801 1.00 84.38 513 ASN A CA 1
ATOM 4183 C C . ASN A 1 513 ? 3.034 -2.699 -16.317 1.00 84.38 513 ASN A C 1
ATOM 4185 O O . ASN A 1 513 ? 3.660 -2.631 -17.376 1.00 84.38 513 ASN A O 1
ATOM 4189 N N . TYR A 1 514 ? 2.766 -1.615 -15.588 1.00 82.94 514 TYR A N 1
ATOM 4190 C CA . TYR A 1 514 ? 3.160 -0.263 -15.972 1.00 82.94 514 TYR A CA 1
ATOM 4191 C C . TYR A 1 514 ? 4.675 -0.062 -15.853 1.00 82.94 514 TYR A C 1
ATOM 4193 O O . TYR A 1 514 ? 5.354 0.091 -16.871 1.00 82.94 514 TYR A O 1
ATOM 4201 N N . LEU A 1 515 ? 5.211 -0.080 -14.626 1.00 69.00 515 LEU A N 1
ATOM 4202 C CA . LEU A 1 515 ? 6.639 0.155 -14.410 1.00 69.00 515 LEU A CA 1
ATOM 4203 C C . LEU A 1 515 ? 7.478 -1.011 -14.917 1.00 69.00 515 LEU A C 1
ATOM 4205 O O . LEU A 1 515 ? 8.628 -0.804 -15.287 1.00 69.00 515 LEU A O 1
ATOM 4209 N N . GLY A 1 516 ? 6.915 -2.219 -14.908 1.00 67.31 516 GLY A N 1
ATOM 4210 C CA . GLY A 1 516 ? 7.695 -3.421 -15.121 1.00 67.31 516 GLY A CA 1
ATOM 4211 C C . GLY A 1 516 ? 7.770 -3.971 -16.525 1.00 67.31 516 GLY A C 1
ATOM 4212 O O . GLY A 1 516 ? 8.602 -4.830 -16.793 1.00 67.31 516 GLY A O 1
ATOM 4213 N N . LEU A 1 517 ? 6.907 -3.500 -17.415 1.00 79.25 517 LEU A N 1
ATOM 4214 C CA . LEU A 1 517 ? 6.886 -3.968 -18.794 1.00 79.25 517 LEU A CA 1
ATOM 4215 C C . LEU A 1 517 ? 6.874 -2.783 -19.749 1.00 79.25 517 LEU A C 1
ATOM 4217 O O . LEU A 1 517 ? 7.778 -2.640 -20.564 1.00 79.25 517 LEU A O 1
ATOM 4221 N N . LEU A 1 518 ? 5.892 -1.888 -19.621 1.00 85.50 518 LEU A N 1
ATOM 4222 C CA . LEU A 1 518 ? 5.763 -0.761 -20.549 1.00 85.50 518 LEU A CA 1
ATOM 4223 C C . LEU A 1 518 ? 6.905 0.246 -20.405 1.00 85.50 518 LEU A C 1
ATOM 4225 O O . LEU A 1 518 ? 7.510 0.632 -21.403 1.00 85.50 518 LEU A O 1
ATOM 4229 N N . TYR A 1 519 ? 7.207 0.658 -19.174 1.00 86.25 519 TYR A N 1
ATOM 4230 C CA . TYR A 1 519 ? 8.280 1.615 -18.916 1.00 86.25 519 TYR A CA 1
ATOM 4231 C C . TYR A 1 519 ? 9.664 1.033 -19.251 1.00 86.25 519 TYR A C 1
ATOM 4233 O O . TYR A 1 519 ? 10.476 1.722 -19.863 1.00 86.25 519 TYR A O 1
ATOM 4241 N N . GLU A 1 520 ? 9.915 -0.240 -18.928 1.00 85.94 520 GLU A N 1
ATOM 4242 C CA . GLU A 1 520 ? 11.195 -0.898 -19.231 1.00 85.94 520 GLU A CA 1
ATOM 4243 C C . GLU A 1 520 ? 11.442 -1.000 -20.744 1.00 85.94 520 GLU A C 1
ATOM 4245 O O . GLU A 1 520 ? 12.535 -0.692 -21.202 1.00 85.94 520 GLU A O 1
ATOM 4250 N N . ILE A 1 521 ? 10.418 -1.314 -21.549 1.00 90.19 521 ILE A N 1
ATOM 4251 C CA . ILE A 1 521 ? 10.545 -1.328 -23.019 1.00 90.19 521 ILE A CA 1
ATOM 4252 C C . ILE A 1 521 ? 10.896 0.060 -23.564 1.00 90.19 521 ILE A C 1
ATOM 4254 O O . ILE A 1 521 ? 11.698 0.175 -24.490 1.00 90.19 521 ILE A O 1
ATOM 4258 N N . VAL A 1 522 ? 10.311 1.124 -23.002 1.00 90.25 522 VAL A N 1
ATOM 4259 C CA . VAL A 1 522 ? 10.679 2.500 -23.368 1.00 90.25 522 VAL A CA 1
ATOM 4260 C C . VAL A 1 522 ? 12.146 2.766 -23.030 1.00 90.25 522 VAL A C 1
ATOM 4262 O O . VAL A 1 522 ? 12.859 3.298 -23.878 1.00 90.25 522 VAL A O 1
ATOM 4265 N N . CYS A 1 523 ? 12.613 2.357 -21.847 1.00 87.31 523 CYS A N 1
ATOM 4266 C CA . CYS A 1 523 ? 14.020 2.486 -21.466 1.00 87.31 523 CYS A CA 1
ATOM 4267 C C . CYS A 1 523 ? 14.957 1.700 -22.394 1.00 87.31 523 CYS A C 1
ATOM 4269 O O . CYS A 1 523 ? 15.949 2.268 -22.847 1.00 87.31 523 CYS A O 1
ATOM 4271 N N . ASP A 1 524 ? 14.620 0.457 -22.744 1.00 91.19 524 ASP A N 1
ATOM 4272 C CA . ASP A 1 524 ? 15.410 -0.366 -23.669 1.00 91.19 524 ASP A CA 1
ATOM 4273 C C . ASP A 1 524 ? 15.532 0.302 -25.053 1.00 91.19 524 ASP A C 1
ATOM 4275 O O . ASP A 1 524 ? 16.603 0.300 -25.658 1.00 91.19 524 ASP A O 1
ATOM 4279 N N . ILE A 1 525 ? 14.452 0.912 -25.563 1.00 92.25 525 ILE A N 1
ATOM 4280 C CA . ILE A 1 525 ? 14.468 1.658 -26.836 1.00 92.25 525 ILE A CA 1
ATOM 4281 C C . ILE A 1 525 ? 15.354 2.904 -26.731 1.00 92.25 525 ILE A C 1
ATOM 4283 O O . ILE A 1 525 ? 16.141 3.175 -27.640 1.00 92.25 525 ILE A O 1
ATOM 4287 N N . GLU A 1 526 ? 15.224 3.673 -25.648 1.00 89.31 526 GLU A N 1
ATOM 4288 C CA . GLU A 1 526 ? 16.037 4.872 -25.414 1.00 89.31 526 GLU A CA 1
ATOM 4289 C C . GLU A 1 526 ? 17.526 4.555 -25.256 1.00 89.31 526 GLU A C 1
ATOM 4291 O O . GLU A 1 526 ? 18.356 5.400 -25.590 1.00 89.31 526 GLU A O 1
ATOM 4296 N N . ASP A 1 527 ? 17.873 3.351 -24.806 1.00 88.25 527 ASP A N 1
ATOM 4297 C CA . ASP A 1 527 ? 19.263 2.923 -24.705 1.00 88.25 527 ASP A CA 1
ATOM 4298 C C . ASP A 1 527 ? 19.842 2.493 -26.060 1.00 88.25 527 ASP A C 1
ATOM 4300 O O . ASP A 1 527 ? 20.843 3.057 -26.514 1.00 88.25 527 ASP A O 1
ATOM 4304 N N . VAL A 1 528 ? 19.209 1.527 -26.736 1.00 89.25 528 VAL A N 1
ATOM 4305 C CA . VAL A 1 528 ? 19.818 0.857 -27.904 1.00 89.25 528 VAL A CA 1
ATOM 4306 C C . VAL A 1 528 ? 19.465 1.501 -29.248 1.00 89.25 528 VAL A C 1
ATOM 4308 O O . VAL A 1 528 ? 20.143 1.252 -30.250 1.00 89.25 528 VAL A O 1
ATOM 4311 N N . MET A 1 529 ? 18.412 2.323 -29.293 1.00 90.12 529 MET A N 1
ATOM 4312 C CA . MET A 1 529 ? 17.940 3.031 -30.493 1.00 90.12 529 MET A CA 1
ATOM 4313 C C . MET A 1 529 ? 17.366 4.434 -30.171 1.00 90.12 529 MET A C 1
ATOM 4315 O O . MET A 1 529 ? 16.242 4.771 -30.570 1.00 90.12 529 MET A O 1
ATOM 4319 N N . PRO A 1 530 ? 18.141 5.297 -29.482 1.00 87.94 530 PRO A N 1
ATOM 4320 C CA . PRO A 1 530 ? 17.681 6.590 -28.973 1.00 87.94 530 PRO A CA 1
ATOM 4321 C C . PRO A 1 530 ? 17.193 7.542 -30.070 1.00 87.94 530 PRO A C 1
ATOM 4323 O O . PRO A 1 530 ? 17.696 7.536 -31.191 1.00 87.94 530 PRO A O 1
ATOM 4326 N N . GLN A 1 531 ? 16.295 8.476 -29.741 1.00 84.06 531 GLN A N 1
ATOM 4327 C CA . GLN A 1 531 ? 16.021 9.635 -30.612 1.00 84.06 531 GLN A CA 1
ATOM 4328 C C . GLN A 1 531 ? 17.231 10.558 -30.756 1.00 84.06 531 GLN A C 1
ATOM 4330 O O . GLN A 1 531 ? 17.524 11.016 -31.858 1.00 84.06 531 GLN A O 1
ATOM 4335 N N . LYS A 1 532 ? 17.962 10.774 -29.664 1.00 86.06 532 LYS A N 1
ATOM 4336 C CA . LYS A 1 532 ? 19.198 11.551 -29.624 1.00 86.06 532 LYS A CA 1
ATOM 4337 C C . LYS A 1 532 ? 20.269 10.727 -28.925 1.00 86.06 532 LYS A C 1
ATOM 4339 O O . LYS A 1 532 ? 20.071 10.339 -27.780 1.00 86.06 532 LYS A O 1
ATOM 4344 N N . ILE A 1 533 ? 21.389 10.477 -29.601 1.00 83.25 533 ILE A N 1
ATOM 4345 C CA . ILE A 1 533 ? 22.521 9.769 -28.994 1.00 83.25 533 ILE A CA 1
ATOM 4346 C C . ILE A 1 533 ? 23.074 10.630 -27.859 1.00 83.25 533 ILE A C 1
ATOM 4348 O O . ILE A 1 533 ? 23.410 11.801 -28.056 1.00 83.25 533 ILE A O 1
ATOM 4352 N N . THR A 1 534 ? 23.145 10.046 -26.668 1.00 80.50 534 THR A N 1
ATOM 4353 C CA . THR A 1 534 ? 23.736 10.667 -25.485 1.00 80.50 534 THR A CA 1
ATOM 4354 C C . THR A 1 534 ? 24.985 9.901 -25.059 1.00 80.50 534 THR A C 1
ATOM 4356 O O . THR A 1 534 ? 25.299 8.837 -25.588 1.00 80.50 534 THR A O 1
ATOM 4359 N N . ALA A 1 535 ? 25.696 10.447 -24.077 1.00 70.81 535 ALA A N 1
ATOM 4360 C CA . ALA A 1 535 ? 26.814 9.795 -23.405 1.00 70.81 535 ALA A CA 1
ATOM 4361 C C . ALA A 1 535 ? 26.491 8.399 -22.832 1.00 70.81 535 ALA A C 1
ATOM 4363 O O . ALA A 1 535 ? 27.377 7.550 -22.723 1.00 70.81 535 ALA A O 1
ATOM 4364 N N . GLU A 1 536 ? 25.230 8.173 -22.460 1.00 72.31 536 GLU A N 1
ATOM 4365 C CA . GLU A 1 536 ? 24.760 6.953 -21.793 1.00 72.31 536 GLU A CA 1
ATOM 4366 C C . GLU A 1 536 ? 24.157 5.936 -22.751 1.00 72.31 536 GLU A C 1
ATOM 4368 O O . GLU A 1 536 ? 23.891 4.816 -22.336 1.00 72.31 536 GLU A O 1
ATOM 4373 N N . SER A 1 537 ? 23.961 6.309 -24.018 1.00 83.06 537 SER A N 1
ATOM 4374 C CA . SER A 1 537 ? 23.361 5.428 -25.010 1.00 83.06 537 SER A CA 1
ATOM 4375 C C . SER A 1 537 ? 24.211 4.182 -25.250 1.00 83.06 537 SER A C 1
ATOM 4377 O O . SER A 1 537 ? 25.438 4.258 -25.391 1.00 83.06 537 SER A O 1
ATOM 4379 N N . GLY A 1 538 ? 23.521 3.054 -25.382 1.00 81.06 538 GLY A N 1
ATOM 4380 C CA . GLY A 1 538 ? 24.088 1.764 -25.727 1.00 81.06 538 GLY A CA 1
ATOM 4381 C C . GLY A 1 538 ? 24.717 1.023 -24.554 1.00 81.06 538 GLY A C 1
ATOM 4382 O O . GLY A 1 538 ? 25.638 0.238 -24.790 1.00 81.06 538 GLY A O 1
ATOM 4383 N N . LYS A 1 539 ? 24.237 1.254 -23.323 1.00 78.56 539 LYS A N 1
ATOM 4384 C CA . LYS A 1 539 ? 24.651 0.501 -22.128 1.00 78.56 539 LYS A CA 1
ATOM 4385 C C . LYS A 1 539 ? 24.370 -0.999 -22.268 1.00 78.56 539 LYS A C 1
ATOM 4387 O O . LYS A 1 539 ? 25.140 -1.836 -21.780 1.00 78.56 539 LYS A O 1
ATOM 4392 N N . ASP A 1 540 ? 23.276 -1.343 -22.936 1.00 83.62 540 ASP A N 1
ATOM 4393 C CA . ASP A 1 540 ? 22.798 -2.718 -23.023 1.00 83.62 540 ASP A CA 1
ATOM 4394 C C . ASP A 1 540 ? 23.555 -3.548 -24.068 1.00 83.62 540 ASP A C 1
ATOM 4396 O O . ASP A 1 540 ? 23.579 -4.780 -23.961 1.00 83.62 540 ASP A O 1
ATOM 4400 N N . TYR A 1 541 ? 24.255 -2.912 -25.020 1.00 84.62 541 TYR A N 1
ATOM 4401 C CA . TYR A 1 541 ? 25.123 -3.624 -25.964 1.00 84.62 541 TYR A CA 1
ATOM 4402 C C . TYR A 1 541 ? 26.240 -4.363 -25.212 1.00 84.62 541 TYR A C 1
ATOM 4404 O O . TYR A 1 541 ? 27.063 -3.768 -24.521 1.00 84.62 541 TYR A O 1
ATOM 4412 N N . GLY A 1 542 ? 26.257 -5.692 -25.338 1.00 76.44 542 GLY A N 1
ATOM 4413 C CA . GLY A 1 542 ? 27.192 -6.568 -24.632 1.00 76.44 542 GLY A CA 1
ATOM 4414 C C . GLY A 1 542 ? 26.803 -6.903 -23.185 1.00 76.44 542 GLY A C 1
ATOM 4415 O O . GLY A 1 542 ? 27.547 -7.632 -22.525 1.00 76.44 542 GLY A O 1
ATOM 4416 N N . THR A 1 543 ? 25.655 -6.420 -22.687 1.00 80.12 543 THR A N 1
ATOM 4417 C CA . THR A 1 543 ? 25.158 -6.705 -21.325 1.00 80.12 543 THR A CA 1
ATOM 4418 C C . THR A 1 543 ? 23.911 -7.586 -21.324 1.00 80.12 543 THR A C 1
ATOM 4420 O O . THR A 1 543 ? 23.931 -8.638 -20.685 1.00 80.12 543 THR A O 1
ATOM 4423 N N . LYS A 1 544 ? 22.847 -7.178 -22.026 1.00 86.94 544 LYS A N 1
ATOM 4424 C CA . LYS A 1 544 ? 21.582 -7.924 -22.134 1.00 86.94 544 LYS A CA 1
ATOM 4425 C C . LYS A 1 544 ? 21.032 -7.821 -23.555 1.00 86.94 544 LYS A C 1
ATOM 4427 O O . LYS A 1 544 ? 21.085 -6.757 -24.166 1.00 86.94 544 LYS A O 1
ATOM 4432 N N . ILE A 1 545 ? 20.500 -8.917 -24.094 1.00 91.12 545 ILE A N 1
ATOM 4433 C CA . ILE A 1 545 ? 19.775 -8.876 -25.370 1.00 91.12 545 ILE A CA 1
ATOM 4434 C C . ILE A 1 545 ? 18.360 -8.388 -25.055 1.00 91.12 545 ILE A C 1
ATOM 4436 O O . ILE A 1 545 ? 17.583 -9.091 -24.415 1.00 91.12 545 ILE A O 1
ATOM 4440 N N . THR A 1 546 ? 18.037 -7.157 -25.450 1.00 92.81 546 THR A N 1
ATOM 4441 C CA . THR A 1 546 ? 16.730 -6.540 -25.181 1.00 92.81 546 THR A CA 1
ATOM 4442 C C . THR A 1 546 ? 15.689 -6.954 -26.221 1.00 92.81 546 THR A C 1
ATOM 4444 O O . THR A 1 546 ? 16.026 -7.323 -27.348 1.00 92.81 546 THR A O 1
ATOM 4447 N N . LEU A 1 547 ? 14.399 -6.856 -25.880 1.00 93.38 547 LEU A N 1
ATOM 4448 C CA . LEU A 1 547 ? 13.318 -7.180 -26.819 1.00 93.38 547 LEU A CA 1
ATOM 4449 C C . LEU A 1 547 ? 13.397 -6.360 -28.131 1.00 93.38 547 LEU A C 1
ATOM 4451 O O . LEU A 1 547 ? 13.230 -6.948 -29.205 1.00 93.38 547 LEU A O 1
ATOM 4455 N N . PRO A 1 548 ? 13.697 -5.041 -28.109 1.00 94.31 548 PRO A N 1
ATOM 4456 C CA . PRO A 1 548 ? 13.920 -4.277 -29.336 1.00 94.31 548 PRO A CA 1
ATOM 4457 C C . PRO A 1 548 ? 15.065 -4.820 -30.211 1.00 94.31 548 PRO A C 1
ATOM 4459 O O . PRO A 1 548 ? 14.926 -4.843 -31.435 1.00 94.31 548 PRO A O 1
ATOM 4462 N N . LEU A 1 549 ? 16.166 -5.300 -29.615 1.00 94.06 549 LEU A N 1
ATOM 4463 C CA . LEU A 1 549 ? 17.279 -5.918 -30.352 1.00 94.06 549 LEU A CA 1
ATOM 4464 C C . LEU A 1 549 ? 16.881 -7.267 -30.962 1.00 94.06 549 LEU A C 1
ATOM 4466 O O . LEU A 1 549 ? 17.185 -7.526 -32.127 1.00 94.06 549 LEU A O 1
ATOM 4470 N N . THR A 1 550 ? 16.147 -8.100 -30.225 1.00 94.94 550 THR A N 1
ATOM 4471 C CA . THR A 1 550 ? 15.603 -9.367 -30.741 1.00 94.94 550 THR A CA 1
ATOM 4472 C C . THR A 1 550 ? 14.687 -9.136 -31.941 1.00 94.94 550 THR A C 1
ATOM 4474 O O . THR A 1 550 ? 14.769 -9.841 -32.947 1.00 94.94 550 THR A O 1
ATOM 4477 N N . ILE A 1 551 ? 13.830 -8.117 -31.887 1.00 93.81 551 ILE A N 1
ATOM 4478 C CA . ILE A 1 551 ? 12.952 -7.771 -33.012 1.00 93.81 551 ILE A CA 1
ATOM 4479 C C . ILE A 1 551 ? 13.762 -7.261 -34.202 1.00 93.81 551 ILE A C 1
ATOM 4481 O O . ILE A 1 551 ? 13.467 -7.638 -35.335 1.00 93.81 551 ILE A O 1
ATOM 4485 N N . MET A 1 552 ? 14.790 -6.447 -33.953 1.00 92.81 552 MET A N 1
ATOM 4486 C CA . MET A 1 552 ? 15.677 -5.923 -34.989 1.00 92.81 552 MET A CA 1
ATOM 4487 C C . MET A 1 552 ? 16.359 -7.037 -35.789 1.00 92.81 552 MET A C 1
ATOM 4489 O O . MET A 1 552 ? 16.321 -7.012 -37.018 1.00 92.81 552 MET A O 1
ATOM 4493 N N . VAL A 1 553 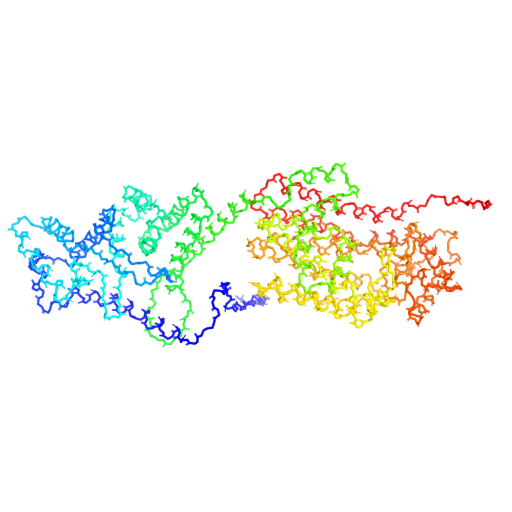? 16.952 -8.027 -35.114 1.00 92.38 553 VAL A N 1
ATOM 4494 C CA . VAL A 1 553 ? 17.664 -9.126 -35.793 1.00 92.38 553 VAL A CA 1
ATOM 4495 C C . VAL A 1 553 ? 16.733 -10.100 -36.521 1.00 92.38 553 VAL A C 1
ATOM 4497 O O . VAL A 1 553 ? 17.202 -10.897 -37.329 1.00 92.38 553 VAL A O 1
ATOM 4500 N N . ASN A 1 554 ? 15.429 -10.018 -36.247 1.00 91.12 554 ASN A N 1
ATOM 4501 C CA . ASN A 1 554 ? 14.367 -10.801 -36.876 1.00 91.12 554 ASN A CA 1
ATOM 4502 C C . ASN A 1 554 ? 13.524 -9.970 -37.866 1.00 91.12 554 ASN A C 1
ATOM 4504 O O . ASN A 1 554 ? 12.431 -10.384 -38.268 1.00 91.12 554 ASN A O 1
ATOM 4508 N N . LEU A 1 555 ? 13.990 -8.779 -38.257 1.00 91.44 555 LEU A N 1
ATOM 4509 C CA . LEU A 1 555 ? 13.409 -8.049 -39.381 1.00 91.44 555 LEU A CA 1
ATOM 4510 C C . LEU A 1 555 ? 13.698 -8.790 -40.689 1.00 91.44 555 LEU A C 1
ATOM 4512 O O . LEU A 1 555 ? 14.808 -9.262 -40.930 1.00 91.44 555 LEU A O 1
ATOM 4516 N N . THR A 1 556 ? 12.695 -8.856 -41.558 1.00 89.06 556 THR A N 1
ATOM 4517 C CA . THR A 1 556 ? 12.802 -9.441 -42.897 1.00 89.06 556 THR A CA 1
ATOM 4518 C C . THR A 1 556 ? 12.699 -8.359 -43.969 1.00 89.06 556 THR A C 1
ATOM 4520 O O . THR A 1 556 ? 12.108 -7.300 -43.760 1.00 89.06 556 THR A O 1
ATOM 4523 N N . GLU A 1 557 ? 13.246 -8.621 -45.159 1.00 86.81 557 GLU A N 1
ATOM 4524 C CA . GLU A 1 557 ? 13.223 -7.660 -46.273 1.00 86.81 557 GLU A CA 1
ATOM 4525 C C . GLU A 1 557 ? 11.796 -7.253 -46.678 1.00 86.81 557 GLU A C 1
ATOM 4527 O O . GLU A 1 557 ? 11.578 -6.118 -47.092 1.00 86.81 557 GLU A O 1
ATOM 4532 N N . ASN A 1 558 ? 10.809 -8.138 -46.510 1.00 85.88 558 ASN A N 1
ATOM 4533 C CA . ASN A 1 558 ? 9.402 -7.867 -46.827 1.00 85.88 558 ASN A CA 1
ATOM 4534 C C . ASN A 1 558 ? 8.767 -6.793 -45.930 1.00 85.88 558 ASN A C 1
ATOM 4536 O O . ASN A 1 558 ? 7.717 -6.252 -46.266 1.00 85.88 558 ASN A O 1
ATOM 4540 N N . GLU A 1 559 ? 9.394 -6.483 -44.798 1.00 84.06 559 GLU A N 1
ATOM 4541 C CA . GLU A 1 559 ? 8.878 -5.565 -43.779 1.00 84.06 559 GLU A CA 1
ATOM 4542 C C . GLU A 1 559 ? 9.486 -4.162 -43.902 1.00 84.06 559 GLU A C 1
ATOM 4544 O O . GLU A 1 559 ? 9.170 -3.268 -43.116 1.00 84.06 559 GLU A O 1
ATOM 4549 N N . LEU A 1 560 ? 10.356 -3.959 -44.897 1.00 88.00 560 LEU A N 1
ATOM 4550 C CA . LEU A 1 560 ? 11.133 -2.742 -45.089 1.00 88.00 560 LEU A CA 1
ATOM 4551 C C . LEU A 1 560 ? 10.920 -2.143 -46.487 1.00 88.00 560 LEU A C 1
ATOM 4553 O O . LEU A 1 560 ? 10.674 -2.865 -47.455 1.00 88.00 560 LEU A O 1
ATOM 4557 N N . PRO A 1 561 ? 11.068 -0.816 -46.640 1.00 87.44 561 PRO A N 1
ATOM 4558 C CA . PRO A 1 561 ? 11.094 -0.181 -47.952 1.00 87.44 561 PRO A CA 1
ATOM 4559 C C . PRO A 1 561 ? 12.347 -0.593 -48.736 1.00 87.44 561 PRO A C 1
ATOM 4561 O O . PRO A 1 561 ? 13.403 -0.841 -48.150 1.00 87.44 561 PRO A O 1
ATOM 4564 N N . ASP A 1 562 ? 12.261 -0.570 -50.070 1.00 86.81 562 ASP A N 1
ATOM 4565 C CA . ASP A 1 562 ? 13.330 -1.023 -50.981 1.00 86.81 562 ASP A CA 1
ATOM 4566 C C . ASP A 1 562 ? 14.697 -0.381 -50.709 1.00 86.81 562 ASP A C 1
ATOM 4568 O O . ASP A 1 562 ? 15.726 -1.027 -50.877 1.00 86.81 562 ASP A O 1
ATOM 4572 N N . LYS A 1 563 ? 14.725 0.863 -50.216 1.00 87.94 563 LYS A N 1
ATOM 4573 C CA . LYS A 1 563 ? 15.962 1.581 -49.867 1.00 87.94 563 LYS A CA 1
ATOM 4574 C C . LYS A 1 563 ? 16.757 0.919 -48.729 1.00 87.94 563 LYS A C 1
ATOM 4576 O O . LYS A 1 563 ? 17.967 1.111 -48.659 1.00 87.94 563 LYS A O 1
ATOM 4581 N N . LEU A 1 564 ? 16.101 0.184 -47.827 1.00 87.94 564 LEU A N 1
ATOM 4582 C CA . LEU A 1 564 ? 16.739 -0.417 -46.647 1.00 87.94 564 LEU A CA 1
ATOM 4583 C C . LEU A 1 564 ? 17.061 -1.907 -46.827 1.00 87.94 564 LEU A C 1
ATOM 4585 O O . LEU A 1 564 ? 17.991 -2.394 -46.190 1.00 87.94 564 LEU A O 1
ATOM 4589 N N . LYS A 1 565 ? 16.350 -2.616 -47.718 1.00 88.81 565 LYS A N 1
ATOM 4590 C CA . LYS A 1 565 ? 16.520 -4.065 -47.942 1.00 88.81 565 LYS A CA 1
ATOM 4591 C C . LYS A 1 565 ? 17.971 -4.488 -48.228 1.00 88.81 565 LYS A C 1
ATOM 4593 O O . LYS A 1 565 ? 18.420 -5.431 -47.583 1.00 88.81 565 LYS A O 1
ATOM 4598 N N . PRO A 1 566 ? 18.741 -3.802 -49.105 1.00 89.25 566 PRO A N 1
ATOM 4599 C CA . PRO A 1 566 ? 20.071 -4.277 -49.494 1.00 89.25 566 PRO A CA 1
ATOM 4600 C C . PRO A 1 566 ? 21.084 -4.337 -48.347 1.00 89.25 566 PRO A C 1
ATOM 4602 O O . PRO A 1 566 ? 22.028 -5.109 -48.428 1.00 89.25 566 PRO A O 1
ATOM 4605 N N . GLN A 1 567 ? 20.905 -3.525 -47.299 1.00 90.88 567 GLN A N 1
ATOM 4606 C CA . GLN A 1 567 ? 21.850 -3.419 -46.178 1.00 90.88 567 GLN A CA 1
ATOM 4607 C C . GLN A 1 567 ? 21.404 -4.192 -44.933 1.00 90.88 567 GLN A C 1
ATOM 4609 O O . GLN A 1 567 ? 22.140 -4.241 -43.954 1.00 90.88 567 GLN A O 1
ATOM 4614 N N . LEU A 1 568 ? 20.209 -4.793 -44.946 1.00 92.25 568 LEU A N 1
ATOM 4615 C CA . LEU A 1 568 ? 19.617 -5.394 -43.752 1.00 92.25 568 LEU A CA 1
ATOM 4616 C C . LEU A 1 568 ? 20.488 -6.511 -43.163 1.00 92.25 568 LEU A C 1
ATOM 4618 O O . LEU A 1 568 ? 20.705 -6.543 -41.955 1.00 92.25 568 LEU A O 1
ATOM 4622 N N . LYS A 1 569 ? 20.986 -7.423 -44.008 1.00 93.38 569 LYS A N 1
ATOM 4623 C CA . LYS A 1 569 ? 21.796 -8.565 -43.555 1.00 93.38 569 LYS A CA 1
ATOM 4624 C C . LYS A 1 569 ? 23.110 -8.106 -42.928 1.00 93.38 569 LYS A C 1
ATOM 4626 O O . LYS A 1 569 ? 23.423 -8.544 -41.826 1.00 93.38 569 LYS A O 1
ATOM 4631 N N . ASP A 1 570 ? 23.801 -7.181 -43.588 1.00 95.31 570 ASP A N 1
ATOM 4632 C CA . ASP A 1 570 ? 25.068 -6.619 -43.113 1.00 95.31 570 ASP A CA 1
ATOM 4633 C C . ASP A 1 570 ? 24.882 -5.851 -41.796 1.00 95.31 570 ASP A C 1
ATOM 4635 O O . ASP A 1 570 ? 25.695 -5.969 -40.881 1.00 95.31 570 ASP A O 1
ATOM 4639 N N . ASP A 1 571 ? 23.792 -5.088 -41.673 1.00 95.56 571 ASP A N 1
ATOM 4640 C CA . ASP A 1 571 ? 23.454 -4.344 -40.458 1.00 95.56 571 ASP A CA 1
ATOM 4641 C C . ASP A 1 571 ? 23.132 -5.289 -39.284 1.00 95.56 571 ASP A C 1
ATOM 4643 O O . ASP A 1 571 ? 23.607 -5.071 -38.168 1.00 95.56 571 ASP A O 1
ATOM 4647 N N . ILE A 1 572 ? 22.363 -6.361 -39.520 1.00 95.38 572 ILE A N 1
ATOM 4648 C CA . ILE A 1 572 ? 22.054 -7.384 -38.502 1.00 95.38 572 ILE A CA 1
ATOM 4649 C C . ILE A 1 572 ? 23.325 -8.118 -38.066 1.00 95.38 572 ILE A C 1
ATOM 4651 O O . ILE A 1 572 ? 23.546 -8.315 -36.868 1.00 95.38 572 ILE A O 1
ATOM 4655 N N . GLU A 1 573 ? 24.164 -8.524 -39.019 1.00 95.75 573 GLU A N 1
ATOM 4656 C CA . GLU A 1 573 ? 25.435 -9.188 -38.734 1.00 95.75 573 GLU A CA 1
ATOM 4657 C C . GLU A 1 573 ? 26.373 -8.268 -37.948 1.00 95.75 573 GLU A C 1
ATOM 4659 O O . GLU A 1 573 ? 26.977 -8.699 -36.963 1.00 95.75 573 GLU A O 1
ATOM 4664 N N . PHE A 1 574 ? 26.434 -6.983 -38.312 1.00 95.62 574 PHE A N 1
ATOM 4665 C CA . PHE A 1 574 ? 27.199 -5.988 -37.571 1.00 95.62 574 PHE A CA 1
ATOM 4666 C C . PHE A 1 574 ? 26.727 -5.875 -36.119 1.00 95.62 574 PHE A C 1
ATOM 4668 O O . PHE A 1 574 ? 27.562 -5.931 -35.223 1.00 95.62 574 PHE A O 1
ATOM 4675 N N . ILE A 1 575 ? 25.418 -5.765 -35.865 1.00 94.19 575 ILE A N 1
ATOM 4676 C CA . ILE A 1 575 ? 24.879 -5.665 -34.498 1.00 94.19 575 ILE A CA 1
ATOM 4677 C C . ILE A 1 575 ? 25.206 -6.904 -33.666 1.00 94.19 575 ILE A C 1
ATOM 4679 O O . ILE A 1 575 ? 25.663 -6.763 -32.531 1.00 94.19 575 ILE A O 1
ATOM 4683 N N . LYS A 1 576 ? 25.021 -8.108 -34.221 1.00 93.44 576 LYS A N 1
ATOM 4684 C CA . LYS A 1 576 ? 25.354 -9.358 -33.519 1.00 93.44 576 LYS A CA 1
ATOM 4685 C C . LYS A 1 576 ? 26.844 -9.431 -33.190 1.00 93.44 576 LYS A C 1
ATOM 4687 O O . LYS A 1 576 ? 27.208 -9.686 -32.044 1.00 93.44 576 LYS A O 1
ATOM 4692 N N . ASN A 1 577 ? 27.702 -9.150 -34.169 1.00 91.44 577 ASN A N 1
ATOM 4693 C CA . ASN A 1 577 ? 29.151 -9.171 -33.981 1.00 91.44 577 ASN A CA 1
ATOM 4694 C C . ASN A 1 577 ? 29.612 -8.100 -32.986 1.00 91.44 577 ASN A C 1
ATOM 4696 O O . ASN A 1 577 ? 30.442 -8.387 -32.126 1.00 91.44 577 ASN A O 1
ATOM 4700 N N . PHE A 1 578 ? 29.063 -6.888 -33.072 1.00 89.81 578 PHE A N 1
ATOM 4701 C CA . PHE A 1 578 ? 29.371 -5.796 -32.155 1.00 89.81 578 PHE A CA 1
ATOM 4702 C C . PHE A 1 578 ? 28.955 -6.137 -30.720 1.00 89.81 578 PHE A C 1
ATOM 4704 O O . PHE A 1 578 ? 29.757 -5.988 -29.803 1.00 89.81 578 PHE A O 1
ATOM 4711 N N . PHE A 1 579 ? 27.752 -6.684 -30.522 1.00 90.00 579 PHE A N 1
ATOM 4712 C CA . PHE A 1 579 ? 27.288 -7.129 -29.207 1.00 90.00 579 PHE A CA 1
ATOM 4713 C C . PHE A 1 579 ? 28.230 -8.174 -28.588 1.00 90.00 579 PHE A C 1
ATOM 4715 O O . PHE A 1 579 ? 28.633 -8.028 -27.434 1.00 90.00 579 PHE A O 1
ATOM 4722 N N . GLU A 1 580 ? 28.632 -9.202 -29.345 1.00 88.50 580 GLU A N 1
ATOM 4723 C CA . GLU A 1 580 ? 29.568 -10.225 -28.851 1.00 88.50 580 GLU A CA 1
ATOM 4724 C C . GLU A 1 580 ? 30.970 -9.653 -28.584 1.00 88.50 580 GLU A C 1
ATOM 4726 O O . GLU A 1 580 ? 31.647 -10.054 -27.633 1.00 88.50 580 GLU A O 1
ATOM 4731 N N . GLN A 1 581 ? 31.427 -8.686 -29.383 1.00 85.81 581 GLN A N 1
ATOM 4732 C CA . GLN A 1 581 ? 32.688 -7.988 -29.128 1.00 85.81 581 GLN A CA 1
ATOM 4733 C C . GLN A 1 581 ? 32.632 -7.172 -27.835 1.00 85.81 581 GLN A C 1
ATOM 4735 O O . GLN A 1 581 ? 33.558 -7.266 -27.028 1.00 85.81 581 GLN A O 1
ATOM 4740 N N . GLU A 1 582 ? 31.556 -6.423 -27.596 1.00 82.31 582 GLU A N 1
ATOM 4741 C CA . GLU A 1 582 ? 31.400 -5.629 -26.372 1.00 82.31 582 GLU A CA 1
ATOM 4742 C C . GLU A 1 582 ? 31.229 -6.508 -25.129 1.00 82.31 582 GLU A C 1
ATOM 4744 O O . GLU A 1 582 ? 31.881 -6.264 -24.107 1.00 82.31 582 GLU A O 1
ATOM 4749 N N . LYS A 1 583 ? 30.499 -7.626 -25.243 1.00 80.31 583 LYS A N 1
ATOM 4750 C CA . LYS A 1 583 ? 30.428 -8.666 -24.200 1.00 80.31 583 LYS A CA 1
ATOM 4751 C C . LYS A 1 583 ? 31.823 -9.140 -23.770 1.00 80.31 583 LYS A C 1
ATOM 4753 O O . LYS A 1 583 ? 32.077 -9.354 -22.582 1.00 80.31 583 LYS A O 1
ATOM 4758 N N . ASN A 1 584 ? 32.754 -9.250 -24.720 1.00 76.00 584 ASN A N 1
ATOM 4759 C CA . ASN A 1 584 ? 34.144 -9.633 -24.464 1.00 76.00 584 ASN A CA 1
ATOM 4760 C C . ASN A 1 584 ? 35.023 -8.470 -23.965 1.00 76.00 584 ASN A C 1
ATOM 4762 O O . ASN A 1 584 ? 35.894 -8.687 -23.115 1.00 76.00 584 ASN A O 1
ATOM 4766 N N . ARG A 1 585 ? 34.808 -7.244 -24.462 1.00 67.88 585 ARG A N 1
ATOM 4767 C CA . ARG A 1 585 ? 35.576 -6.038 -24.088 1.00 67.88 585 ARG A CA 1
ATOM 4768 C C . ARG A 1 585 ? 35.267 -5.550 -22.678 1.00 67.88 585 ARG A C 1
ATOM 4770 O O . ARG A 1 585 ? 36.150 -4.976 -22.043 1.00 67.88 585 ARG A O 1
ATOM 4777 N N . LYS A 1 586 ? 34.062 -5.810 -22.161 1.00 62.16 586 LYS A N 1
ATOM 4778 C CA . LYS A 1 586 ? 33.592 -5.370 -20.831 1.00 62.16 586 LYS A CA 1
ATOM 4779 C C . LYS A 1 586 ? 33.558 -3.840 -20.640 1.00 62.16 586 LYS A C 1
ATOM 4781 O O . LYS A 1 586 ? 33.343 -3.405 -19.510 1.00 62.16 586 LYS A O 1
ATOM 4786 N N . SER A 1 587 ? 33.774 -3.049 -21.696 1.00 52.53 587 SER A N 1
ATOM 4787 C CA . SER A 1 587 ? 33.513 -1.601 -21.734 1.00 52.53 587 SER A CA 1
ATOM 4788 C C . SER A 1 587 ? 32.068 -1.389 -22.171 1.00 52.53 587 SER A C 1
ATOM 4790 O O . SER A 1 587 ? 31.596 -2.119 -23.031 1.00 52.53 587 SER A O 1
ATOM 4792 N N . LYS A 1 588 ? 31.343 -0.455 -21.544 1.00 59.22 588 LYS A N 1
ATOM 4793 C CA . LYS A 1 588 ? 29.872 -0.497 -21.560 1.00 59.22 588 LYS A CA 1
ATOM 4794 C C . LYS A 1 588 ? 29.163 0.763 -22.046 1.00 59.22 588 LYS A C 1
ATOM 4796 O O . LYS A 1 588 ? 27.947 0.797 -21.999 1.00 59.22 588 LYS A O 1
ATOM 4801 N N . SER A 1 589 ? 29.859 1.825 -22.456 1.00 58.47 589 SER A N 1
ATOM 4802 C CA . SER A 1 589 ? 29.173 3.034 -22.948 1.00 58.47 589 SER A CA 1
ATOM 4803 C C . SER A 1 589 ? 30.029 3.904 -23.869 1.00 58.47 589 SER A C 1
ATOM 4805 O O . SER A 1 589 ? 31.259 3.804 -23.883 1.00 58.47 589 SER A O 1
ATOM 4807 N N . LEU A 1 590 ? 29.373 4.814 -24.601 1.00 55.66 590 LEU A N 1
ATOM 4808 C CA . LEU A 1 590 ? 29.977 5.730 -25.584 1.00 55.66 590 LEU A CA 1
ATOM 4809 C C . LEU A 1 590 ? 31.136 6.579 -25.040 1.00 55.66 590 LEU A C 1
ATOM 4811 O O . LEU A 1 590 ? 32.031 6.969 -25.790 1.00 55.66 590 LEU A O 1
ATOM 4815 N N . GLU A 1 591 ? 31.116 6.886 -23.745 1.00 57.16 591 GLU A N 1
ATOM 4816 C CA . GLU A 1 591 ? 32.175 7.642 -23.069 1.00 57.16 591 GLU A CA 1
ATOM 4817 C C . GLU A 1 591 ? 33.359 6.778 -22.620 1.00 57.16 591 GLU A C 1
ATOM 4819 O O . GLU A 1 591 ? 34.469 7.288 -22.476 1.00 57.16 591 GLU A O 1
ATOM 4824 N N . GLN A 1 592 ? 33.136 5.485 -22.373 1.00 60.72 592 GLN A N 1
ATOM 4825 C CA . GLN A 1 592 ? 34.169 4.547 -21.911 1.00 60.72 592 GLN A CA 1
ATOM 4826 C C . GLN A 1 592 ? 34.954 3.942 -23.071 1.00 60.72 592 GLN A C 1
ATOM 4828 O O . GLN A 1 592 ? 36.093 3.499 -22.909 1.00 60.72 592 GLN A O 1
ATOM 4833 N N . ILE A 1 593 ? 34.327 3.902 -24.240 1.00 64.62 593 ILE A N 1
ATOM 4834 C CA . ILE A 1 593 ? 34.905 3.335 -25.438 1.00 64.62 593 ILE A CA 1
ATOM 4835 C C . ILE A 1 593 ? 35.679 4.432 -26.188 1.00 64.62 593 ILE A C 1
ATOM 4837 O O . ILE A 1 593 ? 35.187 5.538 -26.410 1.00 64.62 593 ILE A O 1
ATOM 4841 N N . THR A 1 594 ? 36.922 4.135 -26.574 1.00 64.56 594 THR A N 1
ATOM 4842 C CA . THR A 1 594 ? 37.802 5.048 -27.323 1.00 64.56 594 THR A CA 1
ATOM 4843 C C . THR A 1 594 ? 38.231 4.428 -28.653 1.00 64.56 594 THR A C 1
ATOM 4845 O O . THR A 1 594 ? 38.142 3.215 -28.840 1.00 64.56 594 THR A O 1
ATOM 4848 N N . GLY A 1 595 ? 38.680 5.264 -29.596 1.00 77.25 595 GLY A N 1
ATOM 4849 C CA . GLY A 1 595 ? 39.143 4.808 -30.911 1.00 77.25 595 GLY A CA 1
ATOM 4850 C C . GLY A 1 595 ? 38.044 4.129 -31.737 1.00 77.25 595 GLY A C 1
ATOM 4851 O O . GLY A 1 595 ? 36.886 4.543 -31.697 1.00 77.25 595 GLY A O 1
ATOM 4852 N N . ASP A 1 596 ? 38.409 3.080 -32.474 1.00 75.94 596 ASP A N 1
ATOM 4853 C CA . ASP A 1 596 ? 37.529 2.395 -33.435 1.00 75.94 596 ASP A CA 1
ATOM 4854 C C . ASP A 1 596 ? 36.263 1.817 -32.797 1.00 75.94 596 ASP A C 1
ATOM 4856 O O . ASP A 1 596 ? 35.178 1.907 -33.361 1.00 75.94 596 ASP A O 1
ATOM 4860 N N . ALA A 1 597 ? 36.366 1.339 -31.559 1.00 75.69 597 ALA A N 1
ATOM 4861 C CA . ALA A 1 597 ? 35.234 0.794 -30.825 1.00 75.69 597 ALA A CA 1
ATOM 4862 C C . ALA A 1 597 ? 34.133 1.849 -30.566 1.00 75.69 597 ALA A C 1
ATOM 4864 O O . ALA A 1 597 ? 32.947 1.521 -30.518 1.00 75.69 597 ALA A O 1
ATOM 4865 N N . LYS A 1 598 ? 34.499 3.135 -30.441 1.00 82.12 598 LYS A N 1
ATOM 4866 C CA . LYS A 1 598 ? 33.524 4.223 -30.270 1.00 82.12 598 LYS A CA 1
ATOM 4867 C C . LYS A 1 598 ? 32.757 4.452 -31.567 1.00 82.12 598 LYS A C 1
ATOM 4869 O O . LYS A 1 598 ? 31.551 4.681 -31.539 1.00 82.12 598 LYS A O 1
ATOM 4874 N N . ASN A 1 599 ? 33.460 4.370 -32.694 1.00 85.62 599 ASN A N 1
ATOM 4875 C CA . ASN A 1 599 ? 32.854 4.470 -34.016 1.00 85.62 599 ASN A CA 1
ATOM 4876 C C . ASN A 1 599 ? 31.911 3.288 -34.269 1.00 85.62 599 ASN A C 1
ATOM 4878 O O . ASN A 1 599 ? 30.826 3.495 -34.808 1.00 85.62 599 ASN A O 1
ATOM 4882 N N . ASP A 1 600 ? 32.278 2.087 -33.815 1.00 87.81 600 ASP A N 1
ATOM 4883 C CA . ASP A 1 600 ? 31.424 0.902 -33.905 1.00 87.81 600 ASP A CA 1
ATOM 4884 C C . ASP A 1 600 ? 30.150 1.033 -33.057 1.00 87.81 600 ASP A C 1
ATOM 4886 O O . ASP A 1 600 ? 29.064 0.728 -33.551 1.00 87.81 600 ASP A O 1
ATOM 4890 N N . LEU A 1 601 ? 30.238 1.571 -31.834 1.00 87.38 601 LEU A N 1
ATOM 4891 C CA . LEU A 1 601 ? 29.054 1.838 -31.008 1.00 87.38 601 LEU A CA 1
ATOM 4892 C C . LEU A 1 601 ? 28.147 2.907 -31.630 1.00 87.38 601 LEU A C 1
ATOM 4894 O O . LEU A 1 601 ? 26.933 2.723 -31.705 1.00 87.38 601 LEU A O 1
ATOM 4898 N N . ILE A 1 602 ? 28.719 4.016 -32.115 1.00 89.31 602 ILE A N 1
ATOM 4899 C CA . ILE A 1 602 ? 27.958 5.053 -32.833 1.00 89.31 602 ILE A CA 1
ATOM 4900 C C . ILE A 1 602 ? 27.264 4.436 -34.048 1.00 89.31 602 ILE A C 1
ATOM 4902 O O . ILE A 1 602 ? 26.091 4.710 -34.300 1.00 89.31 602 ILE A O 1
ATOM 4906 N N . LYS A 1 603 ? 27.966 3.571 -34.785 1.00 92.94 603 LYS A N 1
ATOM 4907 C CA . LYS A 1 603 ? 27.391 2.838 -35.908 1.00 92.94 603 LYS A CA 1
ATOM 4908 C C . LYS A 1 603 ? 26.244 1.937 -35.447 1.00 92.94 603 LYS A C 1
ATOM 4910 O O . LYS A 1 603 ? 25.183 2.012 -36.054 1.00 92.94 603 LYS A O 1
ATOM 4915 N N . ALA A 1 604 ? 26.396 1.166 -34.371 1.00 92.31 604 ALA A N 1
ATOM 4916 C CA . ALA A 1 604 ? 25.329 0.322 -33.826 1.00 92.31 604 ALA A CA 1
ATOM 4917 C C . ALA A 1 604 ? 24.077 1.140 -33.454 1.00 92.31 604 ALA A C 1
ATOM 4919 O O . ALA A 1 604 ? 22.971 0.815 -33.887 1.00 92.31 604 ALA A O 1
ATOM 4920 N N . LEU A 1 605 ? 24.255 2.259 -32.746 1.00 92.25 605 LEU A N 1
ATOM 4921 C CA . LEU A 1 605 ? 23.168 3.173 -32.375 1.00 92.25 605 LEU A CA 1
ATOM 4922 C C . LEU A 1 605 ? 22.484 3.793 -33.604 1.00 92.25 605 LEU A C 1
ATOM 4924 O O . LEU A 1 605 ? 21.255 3.858 -33.656 1.00 92.25 605 LEU A O 1
ATOM 4928 N N . ASN A 1 606 ? 23.255 4.194 -34.618 1.00 93.06 606 ASN A N 1
ATOM 4929 C CA . ASN A 1 606 ? 22.722 4.724 -35.877 1.00 93.06 606 ASN A CA 1
ATOM 4930 C C . ASN A 1 606 ? 21.935 3.665 -36.662 1.00 93.06 606 ASN A C 1
ATOM 4932 O O . ASN A 1 606 ? 20.908 3.981 -37.264 1.00 93.06 606 ASN A O 1
ATOM 4936 N N . ILE A 1 607 ? 22.381 2.405 -36.647 1.00 94.06 607 ILE A N 1
ATOM 4937 C CA . ILE A 1 607 ? 21.622 1.294 -37.228 1.00 94.06 607 ILE A CA 1
ATOM 4938 C C . ILE A 1 607 ? 20.304 1.121 -36.447 1.00 94.06 607 ILE A C 1
ATOM 4940 O O . ILE A 1 607 ? 19.239 1.049 -37.062 1.00 94.06 607 ILE A O 1
ATOM 4944 N N . GLY A 1 608 ? 20.337 1.153 -35.111 1.00 91.69 608 GLY A N 1
ATOM 4945 C CA . GLY A 1 608 ? 19.130 1.157 -34.276 1.00 91.69 608 GLY A CA 1
ATOM 4946 C C . GLY A 1 608 ? 18.153 2.278 -34.660 1.00 91.69 608 GLY A C 1
ATOM 4947 O O . GLY A 1 608 ? 16.978 2.017 -34.912 1.00 91.69 608 GLY A O 1
ATOM 4948 N N . GLN A 1 609 ? 18.638 3.515 -34.808 1.00 91.75 609 GLN A N 1
ATOM 4949 C CA . GLN A 1 609 ? 17.839 4.665 -35.258 1.00 91.75 609 GLN A CA 1
ATOM 4950 C C . GLN A 1 609 ? 17.228 4.463 -36.649 1.00 91.75 609 GLN A C 1
ATOM 4952 O O . GLN A 1 609 ? 16.043 4.736 -36.847 1.00 91.75 609 GLN A O 1
ATOM 4957 N N . LYS A 1 610 ? 18.021 3.952 -37.598 1.00 91.06 610 LYS A N 1
ATOM 4958 C CA . LYS A 1 610 ? 17.613 3.681 -38.985 1.00 91.06 610 LYS A CA 1
ATOM 4959 C C . LYS A 1 610 ? 16.419 2.724 -39.058 1.00 91.06 610 LYS A C 1
ATOM 4961 O O . LYS A 1 610 ? 15.522 2.941 -39.876 1.00 91.06 610 LYS A O 1
ATOM 4966 N N . TYR A 1 611 ? 16.383 1.696 -38.206 1.00 92.81 611 TYR A N 1
ATOM 4967 C CA . TYR A 1 611 ? 15.305 0.697 -38.190 1.00 92.81 611 TYR A CA 1
ATOM 4968 C C . TYR A 1 611 ? 14.236 0.924 -37.111 1.00 92.81 611 TYR A C 1
ATOM 4970 O O . TYR A 1 611 ? 13.202 0.251 -37.153 1.00 92.81 611 TYR A O 1
ATOM 4978 N N . ARG A 1 612 ? 14.421 1.890 -36.196 1.00 92.94 612 ARG A N 1
ATOM 4979 C CA . ARG A 1 612 ? 13.546 2.151 -35.036 1.00 92.94 612 ARG A CA 1
ATOM 4980 C C . ARG A 1 612 ? 12.064 2.133 -35.385 1.00 92.94 612 ARG A C 1
ATOM 4982 O O . ARG A 1 612 ? 11.295 1.441 -34.730 1.00 92.94 612 ARG A O 1
ATOM 4989 N N . LYS A 1 613 ? 11.664 2.837 -36.449 1.00 91.62 613 LYS A N 1
ATOM 4990 C CA . LYS A 1 613 ? 10.260 2.899 -36.881 1.00 91.62 613 LYS A CA 1
ATOM 4991 C C . LYS A 1 613 ? 9.639 1.512 -37.091 1.00 91.62 613 LYS A C 1
ATOM 4993 O O . LYS A 1 613 ? 8.506 1.282 -36.680 1.00 91.62 613 LYS A O 1
ATOM 4998 N N . TYR A 1 614 ? 10.370 0.595 -37.718 1.00 92.44 614 TYR A N 1
ATOM 4999 C CA . TYR A 1 614 ? 9.885 -0.748 -38.050 1.00 92.44 614 TYR A CA 1
ATOM 5000 C C . TYR A 1 614 ? 9.912 -1.675 -36.835 1.00 92.44 614 TYR A C 1
ATOM 5002 O O . TYR A 1 614 ? 8.988 -2.461 -36.637 1.00 92.44 614 TYR A O 1
ATOM 5010 N N . ILE A 1 615 ? 10.933 -1.532 -35.989 1.00 93.88 615 ILE A N 1
ATOM 5011 C CA . ILE A 1 615 ? 11.047 -2.263 -34.723 1.00 93.88 615 ILE A CA 1
ATOM 5012 C C . ILE A 1 615 ? 9.883 -1.893 -33.800 1.00 93.88 615 ILE A C 1
ATOM 5014 O O . ILE A 1 615 ? 9.186 -2.770 -33.293 1.00 93.88 615 ILE A O 1
ATOM 5018 N N . VAL A 1 616 ? 9.619 -0.595 -33.635 1.00 93.69 616 VAL A N 1
ATOM 5019 C CA . VAL A 1 616 ? 8.518 -0.086 -32.808 1.00 93.69 616 VAL A CA 1
ATOM 5020 C C . VAL A 1 616 ? 7.165 -0.486 -33.391 1.00 93.69 616 VAL A C 1
ATOM 5022 O O . VAL A 1 616 ? 6.290 -0.912 -32.644 1.00 93.69 616 VAL A O 1
ATOM 5025 N N . ALA A 1 617 ? 6.992 -0.437 -34.716 1.00 91.56 617 ALA A N 1
ATOM 5026 C CA . ALA A 1 617 ? 5.768 -0.924 -35.353 1.00 91.56 617 ALA A CA 1
ATOM 5027 C C . ALA A 1 617 ? 5.510 -2.412 -35.050 1.00 91.56 617 ALA A C 1
ATOM 5029 O O . ALA A 1 617 ? 4.378 -2.780 -34.737 1.00 91.56 617 ALA A O 1
ATOM 5030 N N . LYS A 1 618 ? 6.551 -3.257 -35.072 1.00 92.25 618 LYS A N 1
ATOM 5031 C CA . LYS A 1 618 ? 6.444 -4.665 -34.661 1.00 92.25 618 LYS A CA 1
ATOM 5032 C C . LYS A 1 618 ? 6.120 -4.821 -33.179 1.00 92.25 618 LYS A C 1
ATOM 5034 O O . LYS A 1 618 ? 5.229 -5.598 -32.856 1.00 92.25 618 LYS A O 1
ATOM 5039 N N . LEU A 1 619 ? 6.796 -4.080 -32.296 1.00 92.56 619 LEU A N 1
ATOM 5040 C CA . LEU A 1 619 ? 6.510 -4.077 -30.855 1.00 92.56 619 LEU A CA 1
ATOM 5041 C C . LEU A 1 619 ? 5.038 -3.757 -30.584 1.00 92.56 619 LEU A C 1
ATOM 5043 O O . LEU A 1 619 ? 4.356 -4.513 -29.899 1.00 92.56 619 LEU A O 1
ATOM 5047 N N . LEU A 1 620 ? 4.530 -2.671 -31.170 1.00 91.69 620 LEU A N 1
ATOM 5048 C CA . LEU A 1 620 ? 3.141 -2.230 -31.014 1.00 91.69 620 LEU A CA 1
ATOM 5049 C C . LEU A 1 620 ? 2.123 -3.213 -31.611 1.00 91.69 620 LEU A C 1
ATOM 5051 O O . LEU A 1 620 ? 0.962 -3.208 -31.198 1.00 91.69 620 LEU A O 1
ATOM 5055 N N . ALA A 1 621 ? 2.540 -4.049 -32.564 1.00 91.38 621 ALA A N 1
ATOM 5056 C CA . ALA A 1 621 ? 1.716 -5.104 -33.144 1.00 91.38 621 ALA A CA 1
ATOM 5057 C C . ALA A 1 621 ? 1.681 -6.390 -32.296 1.00 91.38 621 ALA A C 1
ATOM 5059 O O . ALA A 1 621 ? 0.850 -7.255 -32.571 1.00 91.38 621 ALA A O 1
ATOM 5060 N N . LEU A 1 622 ? 2.532 -6.529 -31.268 1.00 91.69 622 LEU A N 1
ATOM 5061 C CA . LEU A 1 622 ? 2.510 -7.687 -30.372 1.00 91.69 622 LEU A CA 1
ATOM 5062 C C . LEU A 1 622 ? 1.216 -7.692 -29.537 1.00 91.69 622 LEU A C 1
ATOM 5064 O O . LEU A 1 622 ? 1.000 -6.770 -28.738 1.00 91.69 622 LEU A O 1
ATOM 5068 N N . PRO A 1 623 ? 0.370 -8.740 -29.637 1.00 88.88 623 PRO A N 1
ATOM 5069 C CA . PRO A 1 623 ? -0.864 -8.833 -28.853 1.00 88.88 623 PRO A CA 1
ATOM 5070 C C . PRO A 1 623 ? -0.630 -8.750 -27.340 1.00 88.88 623 PRO A C 1
ATOM 5072 O O . PRO A 1 623 ? -1.447 -8.199 -26.604 1.00 88.88 623 PRO A O 1
ATOM 5075 N N . GLN A 1 624 ? 0.500 -9.278 -26.871 1.00 88.44 624 GLN A N 1
ATOM 5076 C CA . GLN A 1 624 ? 0.919 -9.278 -25.472 1.00 88.44 624 GLN A CA 1
ATOM 5077 C C . GLN A 1 624 ? 1.120 -7.843 -24.970 1.00 88.44 624 GLN A C 1
ATOM 5079 O O . GLN A 1 624 ? 0.600 -7.498 -23.912 1.00 88.44 624 GLN A O 1
ATOM 5084 N N . LEU A 1 625 ? 1.794 -6.989 -25.750 1.00 88.62 625 LEU A N 1
ATOM 5085 C CA . LEU A 1 625 ? 2.079 -5.603 -25.372 1.00 88.62 625 LEU A CA 1
ATOM 5086 C C . LEU A 1 625 ? 0.800 -4.762 -25.280 1.00 88.62 625 LEU A C 1
ATOM 5088 O O . LEU A 1 625 ? 0.588 -4.047 -24.300 1.00 88.62 625 LEU A O 1
ATOM 5092 N N . GLN A 1 626 ? -0.096 -4.912 -26.259 1.00 88.62 626 GLN A N 1
ATOM 5093 C CA . GLN A 1 626 ? -1.413 -4.265 -26.236 1.00 88.62 626 GLN A CA 1
ATOM 5094 C C . GLN A 1 626 ? -2.251 -4.744 -25.046 1.00 88.62 626 GLN A C 1
ATOM 5096 O O . GLN A 1 626 ? -2.876 -3.942 -24.348 1.00 88.62 626 GLN A O 1
ATOM 5101 N N . LYS A 1 627 ? -2.235 -6.055 -24.776 1.00 89.50 627 LYS A N 1
ATOM 5102 C CA . LYS A 1 627 ? -2.927 -6.646 -23.630 1.00 89.50 627 LYS A CA 1
ATOM 5103 C C . LYS A 1 627 ? -2.402 -6.086 -22.310 1.00 89.50 627 LYS A C 1
ATOM 5105 O O . LYS A 1 627 ? -3.223 -5.777 -21.454 1.00 89.50 627 LYS A O 1
ATOM 5110 N N . ILE A 1 628 ? -1.089 -5.912 -22.153 1.00 89.31 628 ILE A N 1
ATOM 5111 C CA . ILE A 1 628 ? -0.480 -5.319 -20.951 1.00 89.31 628 ILE A CA 1
ATOM 5112 C C . ILE A 1 628 ? -1.007 -3.896 -20.729 1.00 89.31 628 ILE A C 1
ATOM 5114 O O . ILE A 1 628 ? -1.484 -3.602 -19.636 1.00 89.31 628 ILE A O 1
ATOM 5118 N N . TYR A 1 629 ? -1.002 -3.039 -21.755 1.00 91.31 629 TYR A N 1
ATOM 5119 C CA . TYR A 1 629 ? -1.530 -1.670 -21.656 1.00 91.31 629 TYR A CA 1
ATOM 5120 C C . TYR A 1 629 ? -3.013 -1.634 -21.257 1.00 91.31 629 TYR A C 1
ATOM 5122 O O . TYR A 1 629 ? -3.391 -0.942 -20.307 1.00 91.31 629 TYR A O 1
ATOM 5130 N N . LEU A 1 630 ? -3.851 -2.447 -21.905 1.00 91.81 630 LEU A N 1
ATOM 5131 C CA . LEU A 1 630 ? -5.279 -2.534 -21.580 1.00 91.81 630 LEU A CA 1
ATOM 5132 C C . LEU A 1 630 ? -5.527 -3.111 -20.177 1.00 91.81 630 LEU A C 1
ATOM 5134 O O . LEU A 1 630 ? -6.390 -2.624 -19.445 1.00 91.81 630 LEU A O 1
ATOM 5138 N N . GLN A 1 631 ? -4.764 -4.131 -19.778 1.00 90.94 631 GLN A N 1
ATOM 5139 C CA . GLN A 1 631 ? -4.841 -4.712 -18.438 1.00 90.94 631 GLN A CA 1
ATOM 5140 C C . GLN A 1 631 ? -4.395 -3.720 -17.363 1.00 90.94 631 GLN A C 1
ATOM 5142 O O . GLN A 1 631 ? -5.009 -3.691 -16.301 1.00 90.94 631 GLN A O 1
ATOM 5147 N N . SER A 1 632 ? -3.390 -2.882 -17.625 1.00 90.94 632 SER A N 1
ATOM 5148 C CA . SER A 1 632 ? -2.983 -1.813 -16.705 1.00 90.94 632 SER A CA 1
ATOM 5149 C C . SER A 1 632 ? -4.125 -0.835 -16.444 1.00 90.94 632 SER A C 1
ATOM 5151 O O . SER A 1 632 ? -4.432 -0.573 -15.285 1.00 90.94 632 SER A O 1
ATOM 5153 N N . HIS A 1 633 ? -4.820 -0.362 -17.486 1.00 93.56 633 HIS A N 1
ATOM 5154 C CA . HIS A 1 633 ? -6.012 0.487 -17.324 1.00 93.56 633 HIS A CA 1
ATOM 5155 C C . HIS A 1 633 ? -7.113 -0.204 -16.518 1.00 93.56 633 HIS A C 1
ATOM 5157 O O . HIS A 1 633 ? -7.702 0.393 -15.613 1.00 93.56 633 HIS A O 1
ATOM 5163 N N . TYR A 1 634 ? -7.372 -1.477 -16.821 1.00 92.69 634 TYR A N 1
ATOM 5164 C CA . TYR A 1 634 ? -8.367 -2.279 -16.114 1.00 92.69 634 TYR A CA 1
ATOM 5165 C C . TYR A 1 634 ? -8.033 -2.437 -14.625 1.00 92.69 634 TYR A C 1
ATOM 5167 O O . TYR A 1 634 ? -8.884 -2.180 -13.775 1.00 92.69 634 TYR A O 1
ATOM 5175 N N . PHE A 1 635 ? -6.795 -2.810 -14.296 1.00 93.12 635 PHE A N 1
ATOM 5176 C CA . PHE A 1 635 ? -6.352 -2.982 -12.915 1.00 93.12 635 PHE A CA 1
ATOM 5177 C C . PHE A 1 635 ? -6.259 -1.662 -12.158 1.00 93.12 635 PHE A C 1
ATOM 5179 O O . PHE A 1 635 ? -6.623 -1.621 -10.986 1.00 93.12 635 PHE A O 1
ATOM 5186 N N . LEU A 1 636 ? -5.853 -0.574 -12.815 1.00 93.88 636 LEU A N 1
ATOM 5187 C CA . LEU A 1 636 ? -5.874 0.755 -12.213 1.00 93.88 636 LEU A CA 1
ATOM 5188 C C . LEU A 1 636 ? -7.301 1.134 -11.808 1.00 93.88 636 LEU A C 1
ATOM 5190 O O . LEU A 1 636 ? -7.541 1.519 -10.663 1.00 93.88 636 LEU A O 1
ATOM 5194 N N . LYS A 1 637 ? -8.258 0.963 -12.726 1.00 93.69 637 LYS A N 1
ATOM 5195 C CA . LYS A 1 637 ? -9.672 1.225 -12.456 1.00 93.69 637 LYS A CA 1
ATOM 5196 C C . LYS A 1 637 ? -10.192 0.356 -11.312 1.00 93.69 637 LYS A C 1
ATOM 5198 O O . LYS A 1 637 ? -10.707 0.903 -10.347 1.00 93.69 637 LYS A O 1
ATOM 5203 N N . LEU A 1 638 ? -10.009 -0.966 -11.374 1.00 93.00 638 LEU A N 1
ATOM 5204 C CA . LEU A 1 638 ? -10.454 -1.867 -10.304 1.00 93.00 638 LEU A CA 1
ATOM 5205 C C . LEU A 1 638 ? -9.805 -1.555 -8.954 1.00 93.00 638 LEU A C 1
ATOM 5207 O O . LEU A 1 638 ? -10.469 -1.633 -7.923 1.00 93.00 638 LEU A O 1
ATOM 5211 N N . GLY A 1 639 ? -8.527 -1.185 -8.951 1.00 92.25 639 GLY A N 1
ATOM 5212 C CA . GLY A 1 639 ? -7.799 -0.799 -7.750 1.00 92.25 639 GLY A CA 1
ATOM 5213 C C . GLY A 1 639 ? -8.431 0.403 -7.059 1.00 92.25 639 GLY A C 1
ATOM 5214 O O . GLY A 1 639 ? -8.774 0.326 -5.880 1.00 92.25 639 GLY A O 1
ATOM 5215 N N . PHE A 1 640 ? -8.671 1.481 -7.808 1.00 91.12 640 PHE A N 1
ATOM 5216 C CA . PHE A 1 640 ? -9.339 2.668 -7.272 1.00 91.12 640 PHE A CA 1
ATOM 5217 C C . PHE A 1 640 ? -10.835 2.436 -6.988 1.00 91.12 640 PHE A C 1
ATOM 5219 O O . PHE A 1 640 ? -11.367 2.969 -6.008 1.00 91.12 640 PHE A O 1
ATOM 5226 N N . ASP A 1 641 ? -11.507 1.576 -7.759 1.00 88.62 641 ASP A N 1
ATOM 5227 C CA . ASP A 1 641 ? -12.888 1.132 -7.525 1.00 88.62 641 ASP A CA 1
ATOM 5228 C C . ASP A 1 641 ? -13.023 0.252 -6.269 1.00 88.62 641 ASP A C 1
ATOM 5230 O O . ASP A 1 641 ? -14.095 0.221 -5.665 1.00 88.62 641 ASP A O 1
ATOM 5234 N N . SER A 1 642 ? -11.932 -0.341 -5.784 1.00 86.38 642 SER A N 1
ATOM 5235 C CA . SER A 1 642 ? -11.910 -1.143 -4.553 1.00 86.38 642 SER A CA 1
ATOM 5236 C C . SER A 1 642 ? -11.773 -0.309 -3.271 1.00 86.38 642 SER A C 1
ATOM 5238 O O . SER A 1 642 ? -11.939 -0.844 -2.176 1.00 86.38 642 SER A O 1
ATOM 5240 N N . PHE A 1 643 ? -11.489 0.999 -3.359 1.00 84.44 643 PHE A N 1
ATOM 5241 C CA . PHE A 1 643 ? -11.446 1.852 -2.166 1.00 84.44 643 PHE A CA 1
ATOM 5242 C C . PHE A 1 643 ? -12.843 2.110 -1.578 1.00 84.44 643 PHE A C 1
ATOM 5244 O O . PHE A 1 643 ? -13.781 2.374 -2.340 1.00 84.44 643 PHE A O 1
ATOM 5251 N N . PRO A 1 644 ? -12.982 2.124 -0.238 1.00 73.94 644 PRO A N 1
ATOM 5252 C CA . PRO A 1 644 ? -14.272 2.251 0.440 1.00 73.94 644 PRO A CA 1
ATOM 5253 C C . PRO A 1 644 ? -14.930 3.625 0.236 1.00 73.94 644 PRO A C 1
ATOM 5255 O O . PRO A 1 644 ? -16.151 3.733 0.299 1.00 73.94 644 PRO A O 1
ATOM 5258 N N . VAL A 1 645 ? -14.141 4.669 -0.049 1.00 75.31 645 VAL A N 1
ATOM 5259 C CA . VAL A 1 645 ? -14.619 6.039 -0.285 1.00 75.31 645 VAL A CA 1
ATOM 5260 C C . VAL A 1 645 ? -14.135 6.542 -1.644 1.00 75.31 645 VAL A C 1
ATOM 5262 O O . VAL A 1 645 ? -12.950 6.456 -1.975 1.00 75.31 645 VAL A O 1
ATOM 5265 N N . LYS A 1 646 ? -15.057 7.108 -2.429 1.00 81.69 646 LYS A N 1
ATOM 5266 C CA . LYS A 1 646 ? -14.796 7.708 -3.749 1.00 81.69 646 LYS A CA 1
ATOM 5267 C C . LYS A 1 646 ? -14.644 9.227 -3.663 1.00 81.69 646 LYS A C 1
ATOM 5269 O O . LYS A 1 646 ? -15.421 9.969 -4.263 1.00 81.69 646 LYS A O 1
ATOM 5274 N N . ASP A 1 647 ? -13.671 9.689 -2.887 1.00 83.75 647 ASP A N 1
ATOM 5275 C CA . ASP A 1 647 ? -13.389 11.120 -2.751 1.00 83.75 647 ASP A CA 1
ATOM 5276 C C . ASP A 1 647 ? -12.626 11.710 -3.950 1.00 83.75 647 ASP A C 1
ATOM 5278 O O . ASP A 1 647 ? -12.053 10.999 -4.779 1.00 83.75 647 ASP A O 1
ATOM 5282 N N . GLU A 1 648 ? -12.633 13.042 -4.043 1.00 86.44 648 GLU A N 1
ATOM 5283 C CA . GLU A 1 648 ? -11.967 13.799 -5.113 1.00 86.44 648 GLU A CA 1
ATOM 5284 C C . GLU A 1 648 ? -10.452 13.581 -5.151 1.00 86.44 648 GLU A C 1
ATOM 5286 O O . GLU A 1 648 ? -9.833 13.660 -6.211 1.00 86.44 648 GLU A O 1
ATOM 5291 N N . LEU A 1 649 ? -9.840 13.267 -4.010 1.00 84.62 649 LEU A N 1
ATOM 5292 C CA . LEU A 1 649 ? -8.406 13.031 -3.932 1.00 84.62 649 LEU A CA 1
ATOM 5293 C C . LEU A 1 649 ? -8.023 11.724 -4.638 1.00 84.62 649 LEU A C 1
ATOM 5295 O O . LEU A 1 649 ? -7.115 11.720 -5.467 1.00 84.62 649 LEU A O 1
ATOM 5299 N N . ASN A 1 650 ? -8.735 10.633 -4.360 1.00 88.81 650 ASN A N 1
ATOM 5300 C CA . ASN A 1 650 ? -8.524 9.360 -5.045 1.00 88.81 650 ASN A CA 1
ATOM 5301 C C . ASN A 1 650 ? -8.856 9.453 -6.532 1.00 88.81 650 ASN A C 1
ATOM 5303 O O . ASN A 1 650 ? -8.152 8.855 -7.340 1.00 88.81 650 ASN A O 1
ATOM 5307 N N . LYS A 1 651 ? -9.888 10.224 -6.905 1.00 90.81 651 LYS A N 1
ATOM 5308 C CA . LYS A 1 651 ? -10.175 10.518 -8.318 1.00 90.81 651 LYS A CA 1
ATOM 5309 C C . LYS A 1 651 ? -8.999 11.235 -8.979 1.00 90.81 651 LYS A C 1
ATOM 5311 O O . LYS A 1 651 ? -8.567 10.827 -10.050 1.00 90.81 651 LYS A O 1
ATOM 5316 N N . ARG A 1 652 ? -8.428 12.251 -8.325 1.00 90.06 652 ARG A N 1
ATOM 5317 C CA . ARG A 1 652 ? -7.252 12.973 -8.834 1.00 90.06 652 ARG A CA 1
ATOM 5318 C C . ARG A 1 652 ? -6.038 12.056 -8.981 1.00 90.06 652 ARG A C 1
ATOM 5320 O O . ARG A 1 652 ? -5.375 12.102 -10.010 1.00 90.06 652 ARG A O 1
ATOM 5327 N N . TYR A 1 653 ? -5.760 11.199 -7.996 1.00 91.06 653 TYR A N 1
ATOM 5328 C CA . TYR A 1 653 ? -4.672 10.224 -8.101 1.00 91.06 653 TYR A CA 1
ATOM 5329 C C . TYR A 1 653 ? -4.906 9.217 -9.220 1.00 91.06 653 TYR A C 1
ATOM 5331 O O . TYR A 1 653 ? -3.987 8.988 -10.002 1.00 91.06 653 TYR A O 1
ATOM 5339 N N . TYR A 1 654 ? -6.119 8.678 -9.355 1.00 93.81 654 TYR A N 1
ATOM 5340 C CA . TYR A 1 654 ? -6.481 7.821 -10.482 1.00 93.81 654 TYR A CA 1
ATOM 5341 C C . TYR A 1 654 ? -6.157 8.488 -11.827 1.00 93.81 654 TYR A C 1
ATOM 5343 O O . TYR A 1 654 ? -5.478 7.878 -12.652 1.00 93.81 654 TYR A O 1
ATOM 5351 N N . GLU A 1 655 ? -6.555 9.749 -12.024 1.00 93.12 655 GLU A N 1
ATOM 5352 C CA . GLU A 1 655 ? -6.260 10.481 -13.263 1.00 93.12 655 GLU A CA 1
ATOM 5353 C C . GLU A 1 655 ? -4.756 10.725 -13.465 1.00 93.12 655 GLU A C 1
ATOM 5355 O O . GLU A 1 655 ? -4.273 10.606 -14.589 1.00 93.12 655 GLU A O 1
ATOM 5360 N N . ILE A 1 656 ? -3.986 10.990 -12.401 1.00 89.81 656 ILE A N 1
ATOM 5361 C CA . ILE A 1 656 ? -2.519 11.105 -12.488 1.00 89.81 656 ILE A CA 1
ATOM 5362 C C . ILE A 1 656 ? -1.897 9.776 -12.935 1.00 89.81 656 ILE A C 1
ATOM 5364 O O . ILE A 1 656 ? -1.130 9.761 -13.895 1.00 89.81 656 ILE A O 1
ATOM 5368 N N . PHE A 1 657 ? -2.232 8.654 -12.288 1.00 91.38 657 PHE A N 1
ATOM 5369 C CA . PHE A 1 657 ? -1.703 7.335 -12.666 1.00 91.38 657 PHE A CA 1
ATOM 5370 C C . PHE A 1 657 ? -2.091 6.960 -14.098 1.00 91.38 657 PHE A C 1
ATOM 5372 O O . PHE A 1 657 ? -1.261 6.468 -14.861 1.00 91.38 657 PHE A O 1
ATOM 5379 N N . LYS A 1 658 ? -3.336 7.240 -14.483 1.00 93.44 658 LYS A N 1
ATOM 5380 C CA . LYS A 1 658 ? -3.837 6.997 -15.834 1.00 93.44 658 LYS A CA 1
ATOM 5381 C C . LYS A 1 658 ? -3.074 7.824 -16.868 1.00 93.44 658 LYS A C 1
ATOM 5383 O O . LYS A 1 658 ? -2.594 7.265 -17.849 1.00 93.44 658 LYS A O 1
ATOM 5388 N N . ARG A 1 659 ? -2.900 9.126 -16.616 1.00 90.75 659 ARG A N 1
ATOM 5389 C CA . ARG A 1 659 ? -2.129 10.023 -17.485 1.00 90.75 659 ARG A CA 1
ATOM 5390 C C . ARG A 1 659 ? -0.704 9.513 -17.673 1.00 90.75 659 ARG A C 1
ATOM 5392 O O . ARG A 1 659 ? -0.229 9.463 -18.794 1.00 90.75 659 ARG A O 1
ATOM 5399 N N . VAL A 1 660 ? -0.054 9.077 -16.601 1.00 87.31 660 VAL A N 1
ATOM 5400 C CA . VAL A 1 660 ? 1.323 8.559 -16.624 1.00 87.31 660 VAL A CA 1
ATOM 5401 C C . VAL A 1 660 ? 1.444 7.275 -17.455 1.00 87.31 660 VAL A C 1
ATOM 5403 O O . VAL A 1 660 ? 2.405 7.104 -18.214 1.00 87.31 660 VAL A O 1
ATOM 5406 N N . LEU A 1 661 ? 0.458 6.378 -17.347 1.00 91.38 661 LEU A N 1
ATOM 5407 C CA . LEU A 1 661 ? 0.356 5.191 -18.195 1.00 91.38 661 LEU A CA 1
ATOM 5408 C C . LEU A 1 661 ? 0.184 5.582 -19.673 1.00 91.38 661 LEU A C 1
ATOM 5410 O O . LEU A 1 661 ? 0.891 5.049 -20.531 1.00 91.38 661 LEU A O 1
ATOM 5414 N N . ASP A 1 662 ? -0.712 6.526 -19.960 1.00 92.75 662 ASP A N 1
ATOM 5415 C CA . ASP A 1 662 ? -0.997 7.002 -21.318 1.00 92.75 662 ASP A CA 1
ATOM 5416 C C . ASP A 1 662 ? 0.193 7.748 -21.933 1.00 92.75 662 ASP A C 1
ATOM 5418 O O . ASP A 1 662 ? 0.543 7.499 -23.081 1.00 92.75 662 ASP A O 1
ATOM 5422 N N . GLU A 1 663 ? 0.882 8.598 -21.174 1.00 89.44 663 GLU A N 1
ATOM 5423 C CA . GLU A 1 663 ? 2.106 9.287 -21.598 1.00 89.44 663 GLU A CA 1
ATOM 5424 C C . GLU A 1 663 ? 3.216 8.295 -21.947 1.00 89.44 663 GLU A C 1
ATOM 5426 O O . GLU A 1 663 ? 3.907 8.465 -22.950 1.00 89.44 663 GLU A O 1
ATOM 5431 N N . THR A 1 664 ? 3.363 7.222 -21.168 1.00 89.44 664 THR A N 1
ATOM 5432 C CA . THR A 1 664 ? 4.364 6.179 -21.442 1.00 89.44 664 THR A CA 1
ATOM 5433 C C . THR A 1 664 ? 4.022 5.407 -22.715 1.00 89.44 664 THR A C 1
ATOM 5435 O O . THR A 1 664 ? 4.900 5.148 -23.540 1.00 89.44 664 THR A O 1
ATOM 5438 N N . TRP A 1 665 ? 2.741 5.088 -22.915 1.00 92.44 665 TRP A N 1
ATOM 5439 C CA . TRP A 1 665 ? 2.259 4.463 -24.145 1.00 92.44 665 TRP A CA 1
ATOM 5440 C C . TRP A 1 665 ? 2.446 5.372 -25.369 1.00 92.44 665 TRP A C 1
ATOM 5442 O O . TRP A 1 665 ? 2.997 4.946 -26.383 1.00 92.44 665 TRP A O 1
ATOM 5452 N N . ASN A 1 666 ? 2.077 6.647 -25.257 1.00 91.50 666 ASN A N 1
ATOM 5453 C CA . ASN A 1 666 ? 2.248 7.639 -26.318 1.00 91.50 666 ASN A CA 1
ATOM 5454 C C . ASN A 1 666 ? 3.731 7.858 -26.642 1.00 91.50 666 ASN A C 1
ATOM 5456 O O . ASN A 1 666 ? 4.102 7.962 -27.810 1.00 91.50 666 ASN A O 1
ATOM 5460 N N . LYS A 1 667 ? 4.607 7.865 -25.629 1.00 90.25 667 LYS A N 1
ATOM 5461 C CA . LYS A 1 667 ? 6.060 7.939 -25.823 1.00 90.25 667 LYS A CA 1
ATOM 5462 C C . LYS A 1 667 ? 6.566 6.740 -26.617 1.00 90.25 667 LYS A C 1
ATOM 5464 O O . LYS A 1 667 ? 7.294 6.942 -27.588 1.00 90.25 667 LYS A O 1
ATOM 5469 N N . LEU A 1 668 ? 6.130 5.524 -26.278 1.00 90.88 668 LEU A N 1
ATOM 5470 C CA . LEU A 1 668 ? 6.443 4.325 -27.057 1.00 90.88 668 LEU A CA 1
ATOM 5471 C C . LEU A 1 668 ? 6.010 4.478 -28.526 1.00 90.88 668 LEU A C 1
ATOM 5473 O O . LEU A 1 668 ? 6.794 4.192 -29.429 1.00 90.88 668 LEU A O 1
ATOM 5477 N N . GLN A 1 669 ? 4.794 4.974 -28.772 1.00 90.75 669 GLN A N 1
ATOM 5478 C CA . GLN A 1 669 ? 4.277 5.213 -30.125 1.00 90.75 669 GLN A CA 1
ATOM 5479 C C . GLN A 1 669 ? 5.073 6.284 -30.886 1.00 90.75 669 GLN A C 1
ATOM 5481 O O . GLN A 1 669 ? 5.383 6.097 -32.064 1.00 90.75 669 GLN A O 1
ATOM 5486 N N . SER A 1 670 ? 5.492 7.354 -30.207 1.00 89.56 670 SER A N 1
ATOM 5487 C CA . SER A 1 670 ? 6.240 8.467 -30.809 1.00 89.56 670 SER A CA 1
ATOM 5488 C C . SER A 1 670 ? 7.572 8.034 -31.432 1.00 89.56 670 SER A C 1
ATOM 5490 O O . SER A 1 670 ? 8.041 8.633 -32.403 1.00 89.56 670 SER A O 1
ATOM 5492 N N . PHE A 1 671 ? 8.177 6.941 -30.946 1.00 89.50 671 PHE A N 1
ATOM 5493 C CA . PHE A 1 671 ? 9.394 6.391 -31.545 1.00 89.50 671 PHE A CA 1
ATOM 5494 C C . PHE A 1 671 ? 9.189 5.899 -32.987 1.00 89.50 671 PHE A C 1
ATOM 5496 O O . PHE A 1 671 ? 10.164 5.847 -33.745 1.00 89.50 671 PHE A O 1
ATOM 5503 N N . ALA A 1 672 ? 7.949 5.586 -33.387 1.00 83.12 672 ALA A N 1
ATOM 5504 C CA . ALA A 1 672 ? 7.592 5.228 -34.760 1.00 83.12 672 ALA A CA 1
ATOM 5505 C C . ALA A 1 672 ? 7.324 6.440 -35.674 1.00 83.12 672 ALA A C 1
ATOM 5507 O O . ALA A 1 672 ? 7.371 6.304 -36.901 1.00 83.12 672 ALA A O 1
ATOM 5508 N N . GLU A 1 673 ? 7.054 7.615 -35.102 1.00 70.25 673 GLU A N 1
ATOM 5509 C CA . GLU A 1 673 ? 6.632 8.819 -35.833 1.00 70.25 673 GLU A CA 1
ATOM 5510 C C . GLU A 1 673 ? 7.812 9.688 -36.283 1.00 70.25 673 GLU A C 1
ATOM 5512 O O . GLU A 1 673 ? 7.740 10.355 -37.317 1.00 70.25 673 GLU A O 1
ATOM 5517 N N . VAL A 1 674 ? 8.941 9.635 -35.570 1.00 56.41 674 VAL A N 1
ATOM 5518 C CA . VAL A 1 674 ? 10.139 10.411 -35.916 1.00 56.41 674 VAL A CA 1
ATOM 5519 C C . VAL A 1 674 ? 10.895 9.748 -37.072 1.00 56.41 674 VAL A C 1
ATOM 5521 O O . VAL A 1 674 ? 11.829 8.973 -36.863 1.00 56.41 674 VAL A O 1
ATOM 5524 N N . ASN A 1 675 ? 10.474 10.094 -38.289 1.00 51.38 675 ASN A N 1
ATOM 5525 C CA . ASN A 1 675 ? 11.276 10.149 -39.511 1.00 51.38 675 ASN A CA 1
ATOM 5526 C C . ASN A 1 675 ? 10.935 11.470 -40.222 1.00 51.38 675 ASN A C 1
ATOM 5528 O O . ASN A 1 675 ? 10.132 11.495 -41.152 1.00 51.38 675 ASN A O 1
ATOM 5532 N N . GLY A 1 676 ? 11.514 12.571 -39.747 1.00 35.97 676 GLY A N 1
ATOM 5533 C CA . GLY A 1 676 ? 11.524 13.851 -40.451 1.00 35.97 676 GLY A CA 1
ATOM 5534 C C . GLY A 1 676 ? 12.973 14.256 -40.671 1.00 35.97 676 GLY A C 1
ATOM 5535 O O . GLY A 1 676 ? 13.660 14.530 -39.695 1.00 35.97 676 GLY A O 1
ATOM 5536 N N . ASP A 1 677 ? 13.421 14.183 -41.924 1.00 38.06 677 ASP A N 1
ATOM 5537 C CA . ASP A 1 677 ? 14.660 14.722 -42.494 1.00 38.06 677 ASP A CA 1
ATOM 5538 C C . ASP A 1 677 ? 15.748 15.134 -41.492 1.00 38.06 677 ASP A C 1
ATOM 5540 O O . ASP A 1 677 ? 15.755 16.250 -40.967 1.00 38.06 677 ASP A O 1
ATOM 5544 N N . VAL A 1 678 ? 16.746 14.263 -41.313 1.00 34.94 678 VAL A N 1
ATOM 5545 C CA . VAL A 1 678 ? 18.074 14.717 -40.894 1.00 34.94 678 VAL A CA 1
ATOM 5546 C C . VAL A 1 678 ? 18.535 15.698 -41.971 1.00 34.94 678 VAL A C 1
ATOM 5548 O O . VAL A 1 678 ? 18.999 15.294 -43.036 1.00 34.94 678 VAL A O 1
ATOM 5551 N N . LYS A 1 679 ? 18.349 16.999 -41.731 1.00 34.72 679 LYS A N 1
ATOM 5552 C CA . LYS A 1 679 ? 19.095 18.020 -42.455 1.00 34.72 679 LYS A CA 1
ATOM 5553 C C . LYS A 1 679 ? 20.558 17.724 -42.174 1.00 34.72 679 LYS A C 1
ATOM 5555 O O . LYS A 1 679 ? 20.987 17.796 -41.028 1.00 34.72 679 LYS A O 1
ATOM 5560 N N . GLU A 1 680 ? 21.289 17.346 -43.216 1.00 31.81 680 GLU A N 1
ATOM 5561 C CA . GLU A 1 680 ? 22.744 17.386 -43.212 1.00 31.81 680 GLU A CA 1
ATOM 5562 C C . GLU A 1 680 ? 23.155 18.803 -42.794 1.00 31.81 680 GLU A C 1
ATOM 5564 O O . GLU A 1 680 ? 23.069 19.749 -43.582 1.00 31.81 680 GLU A O 1
ATOM 5569 N N . GLU A 1 681 ? 23.542 18.981 -41.532 1.00 33.88 681 GLU A N 1
ATOM 5570 C CA . GLU A 1 681 ? 24.302 20.155 -41.136 1.00 33.88 681 GLU A CA 1
ATOM 5571 C C . GLU A 1 681 ? 25.636 20.060 -41.873 1.00 33.88 681 GLU A C 1
ATOM 5573 O O . GLU A 1 681 ? 26.462 19.183 -41.612 1.00 33.88 681 GLU A O 1
ATOM 5578 N N . LYS A 1 682 ? 25.811 20.930 -42.872 1.00 30.33 682 LYS A N 1
ATOM 5579 C CA . LYS A 1 682 ? 27.120 21.138 -43.481 1.00 30.33 682 LYS A CA 1
ATOM 5580 C C . LYS A 1 682 ? 28.063 21.649 -42.389 1.00 30.33 682 LYS A C 1
ATOM 5582 O O . LYS A 1 682 ? 27.663 22.548 -41.652 1.00 30.33 682 LYS A O 1
ATOM 5587 N N . PRO A 1 683 ? 29.288 21.117 -42.300 1.00 36.16 683 PRO A N 1
ATOM 5588 C CA . PRO A 1 683 ? 30.262 21.615 -41.344 1.00 36.16 683 PRO A CA 1
ATOM 5589 C C . PRO A 1 683 ? 30.637 23.062 -41.696 1.00 36.16 683 PRO A C 1
ATOM 5591 O O . PRO A 1 683 ? 30.944 23.347 -42.858 1.00 36.16 683 PRO A O 1
ATOM 5594 N N . GLU A 1 684 ? 30.596 23.944 -40.695 1.00 33.94 684 GLU A N 1
ATOM 5595 C CA . GLU A 1 684 ? 31.341 25.213 -40.684 1.00 33.94 684 GLU A CA 1
ATOM 5596 C C . GLU A 1 684 ? 32.755 25.000 -40.138 1.00 33.94 684 GLU A C 1
ATOM 5598 O O . GLU A 1 684 ? 32.905 24.237 -39.151 1.00 33.94 684 GLU A O 1
#

Radius of gyration: 36.29 Å; chains: 1; bounding box: 81×70×112 Å